Protein AF-A0A401T2R7-F1 (afdb_monomer_lite)

Radius of gyration: 125.7 Å; chains: 1; bounding box: 239×72×362 Å

Foldseek 3Di:
DDDDDDDDDDDDPPPPPPPPPPPPPPPPVPPPVPPPPPPPDDDDDDDDDDDDDDDDDDDDDDDDDPPDPDDPDDPPPDDADDFDPPDPQWTWDDDPPDIDIDGHPVVPPDDDDDDDDDPPVVVVVVVVVVVVVVVVVVVVVVVVVVVVVVVVVVVVVVVVVVVVVVVVVVVVVVVVVVVVVVVVVVVVVVVVVVVVVVVVVVVVVVVVVVVVVVVVVVVVVVVVVVVVVVVVVVVVVVVVVVVVVVVVVVVVVVVVVVVVVVVVVVVVVVVVVVVVVVVVVVVVVVVVVVVVVVVVVVVVVVVVVVVVVVVVVVVVVVVVVVVVVVVVVVVVVVVVVVVVVVVVVVVVVVVVVVVVVVVVVVVVVVVVVVVVVVVVVVVVVVVVVVVVVVVVVVVVVVVVVVVVVVVVVVPPDD

Sequence (414 aa):
MGRTLSDSAGQRIHTSCIHLKSLQVRHLGSQFSFAFRLSGSDIMNDLCDSLPPKTGTTENAVEMCKKCGRGMTFPELYKKGEAIVIAPGYELSRTKSNIAVHLCDEFFNRIQSPKSLVSREQLVTDLQKQITELVNLLEQESLKQMSIVNRFQAENKEASLMMQKKHEEDLRKISEMHALEIEEMQNNFAEILEAETGKAKKKYHELKDQFQSLQAAFISFKESITEEMNERLAQKERELNEKHSMEMKRELALQRHALERKCDDEKQSIVDNYEEQINTIINRHKGEMDNAAEQYSAIMETVEELRNAKLQIEDLLQQLEKKNEEIQNQSEYLSFLETQLAYDRARLAEIEGTYKSNIGSMKRKYVTSMKALEDQNLDLKQLFAIKAEELCALRAMIEERERIEQLERMNSQQ

Structure (mmCIF, N/CA/C/O backbone):
data_AF-A0A401T2R7-F1
#
_entry.id   AF-A0A401T2R7-F1
#
loop_
_atom_site.group_PDB
_atom_site.id
_atom_site.type_symbol
_atom_site.label_atom_id
_atom_site.label_alt_id
_atom_site.label_comp_id
_atom_site.label_asym_id
_atom_site.label_entity_id
_atom_site.label_seq_id
_atom_site.pdbx_PDB_ins_code
_atom_site.Cartn_x
_atom_site.Cartn_y
_atom_site.Cartn_z
_atom_site.occupancy
_atom_site.B_iso_or_equiv
_atom_site.auth_seq_id
_atom_site.auth_comp_id
_atom_site.auth_asym_id
_atom_site.auth_atom_id
_atom_site.pdbx_PDB_model_num
ATOM 1 N N . MET A 1 1 ? 28.569 -29.488 -33.906 1.00 41.97 1 MET A N 1
ATOM 2 C CA . MET A 1 1 ? 29.882 -29.241 -33.268 1.00 41.97 1 MET A CA 1
ATOM 3 C C . MET A 1 1 ? 29.684 -28.032 -32.364 1.00 41.97 1 MET A C 1
ATOM 5 O O . MET A 1 1 ? 29.457 -26.960 -32.883 1.00 41.97 1 MET A O 1
ATOM 9 N N . GLY A 1 2 ? 29.493 -28.134 -31.054 1.00 44.97 2 GLY A N 1
ATOM 10 C CA . GLY A 1 2 ? 30.270 -28.898 -30.091 1.00 44.97 2 GLY A CA 1
ATOM 11 C C . GLY A 1 2 ? 31.263 -27.947 -29.425 1.00 44.97 2 GLY A C 1
ATOM 12 O O . GLY A 1 2 ? 32.375 -27.835 -29.925 1.00 44.97 2 GLY A O 1
ATOM 13 N N . ARG A 1 3 ? 30.842 -27.259 -28.352 1.00 45.19 3 ARG A N 1
ATOM 14 C CA . ARG A 1 3 ? 31.657 -26.920 -27.170 1.00 45.19 3 ARG A CA 1
ATOM 15 C C . ARG A 1 3 ? 30.817 -26.219 -26.097 1.00 45.19 3 ARG A C 1
ATOM 17 O O . ARG A 1 3 ? 30.135 -25.234 -26.341 1.00 45.19 3 ARG A O 1
ATOM 24 N N . THR A 1 4 ? 30.895 -26.834 -24.930 1.00 52.47 4 THR A N 1
ATOM 25 C CA . THR A 1 4 ? 30.439 -26.482 -23.587 1.00 52.47 4 THR A CA 1
ATOM 26 C C . THR A 1 4 ? 31.338 -25.434 -22.928 1.00 52.47 4 THR A C 1
ATOM 28 O O . THR A 1 4 ? 32.521 -25.406 -23.254 1.00 52.47 4 THR A O 1
ATOM 31 N N . LEU A 1 5 ? 30.783 -24.676 -21.971 1.00 47.00 5 LEU A N 1
ATOM 32 C CA . LEU A 1 5 ? 31.374 -24.090 -20.739 1.00 47.00 5 LEU A CA 1
ATOM 33 C C . LEU A 1 5 ? 30.201 -23.333 -20.059 1.00 47.00 5 LEU A C 1
ATOM 35 O O . LEU A 1 5 ? 29.678 -22.407 -20.667 1.00 47.00 5 LEU A O 1
ATOM 39 N N . SER A 1 6 ? 29.501 -23.782 -19.007 1.00 45.88 6 SER A N 1
ATOM 40 C CA . SER A 1 6 ? 29.857 -24.066 -17.599 1.00 45.88 6 SER A CA 1
ATOM 41 C C . SER A 1 6 ? 30.603 -22.934 -16.881 1.00 45.88 6 SER A C 1
ATOM 43 O O . SER A 1 6 ? 31.812 -22.826 -17.041 1.00 45.88 6 SER A O 1
ATOM 45 N N . ASP A 1 7 ? 29.859 -22.107 -16.131 1.00 36.34 7 ASP A N 1
ATOM 46 C CA . ASP A 1 7 ? 30.088 -21.738 -14.711 1.00 36.34 7 ASP A CA 1
ATOM 47 C C . ASP A 1 7 ? 29.156 -20.567 -14.332 1.00 36.34 7 ASP A C 1
ATOM 49 O O . ASP A 1 7 ? 29.129 -19.523 -14.970 1.00 36.34 7 ASP A O 1
ATOM 53 N N . SER A 1 8 ? 28.140 -20.799 -13.497 1.00 42.41 8 SER A N 1
ATOM 54 C CA . SER A 1 8 ? 28.173 -20.719 -12.027 1.00 42.41 8 SER A CA 1
ATOM 55 C C . SER A 1 8 ? 28.246 -19.279 -11.491 1.00 42.41 8 SER A C 1
ATOM 57 O O . SER A 1 8 ? 29.315 -18.743 -11.219 1.00 42.41 8 SER A O 1
ATOM 59 N N . ALA A 1 9 ? 27.083 -18.680 -11.232 1.00 40.25 9 ALA A N 1
ATOM 60 C CA . ALA A 1 9 ? 26.942 -17.630 -10.227 1.00 40.25 9 ALA A CA 1
ATOM 61 C C . ALA A 1 9 ? 25.637 -17.883 -9.474 1.00 40.25 9 ALA A C 1
ATOM 63 O O . ALA A 1 9 ? 24.535 -17.654 -9.970 1.00 40.25 9 ALA A O 1
ATOM 64 N N . GLY A 1 10 ? 25.799 -18.485 -8.298 1.00 38.44 10 GLY A N 1
ATOM 65 C CA . GLY A 1 10 ? 24.722 -18.923 -7.436 1.00 38.44 10 GLY A CA 1
ATOM 66 C C . GLY A 1 10 ? 23.856 -17.773 -6.936 1.00 38.44 10 GLY A C 1
ATOM 67 O O . GLY A 1 10 ? 24.330 -16.710 -6.537 1.00 38.44 10 GLY A O 1
ATOM 68 N N . GLN A 1 11 ? 22.564 -18.075 -6.925 1.00 45.19 11 GLN A N 1
ATOM 69 C CA . GLN A 1 11 ? 21.515 -17.474 -6.118 1.00 45.19 11 GLN A CA 1
ATOM 70 C C . GLN A 1 11 ? 22.012 -16.945 -4.762 1.00 45.19 11 GLN A C 1
ATOM 72 O O . GLN A 1 11 ? 22.429 -17.702 -3.887 1.00 45.19 11 GLN A O 1
ATOM 77 N N . ARG A 1 12 ? 21.818 -15.645 -4.537 1.00 39.19 12 ARG A N 1
ATOM 78 C CA . ARG A 1 12 ? 21.470 -15.109 -3.216 1.00 39.19 12 ARG A CA 1
ATOM 79 C C . ARG A 1 12 ? 20.179 -14.322 -3.350 1.00 39.19 12 ARG A C 1
ATOM 81 O O . ARG A 1 12 ? 20.177 -13.101 -3.453 1.00 39.19 12 ARG A O 1
ATOM 88 N N . ILE A 1 13 ? 19.068 -15.051 -3.358 1.00 37.12 13 ILE A N 1
ATOM 89 C CA . ILE A 1 13 ? 17.777 -14.467 -3.014 1.00 37.12 13 ILE A CA 1
ATOM 90 C C . ILE A 1 13 ? 17.830 -14.271 -1.501 1.00 37.12 13 ILE A C 1
ATOM 92 O O . ILE A 1 13 ? 17.737 -15.227 -0.735 1.00 37.12 13 ILE A O 1
ATOM 96 N N . HIS A 1 14 ? 18.059 -13.032 -1.073 1.00 35.53 14 HIS A N 1
ATOM 97 C CA . HIS A 1 14 ? 17.876 -12.622 0.312 1.00 35.53 14 HIS A CA 1
ATOM 98 C C . HIS A 1 14 ? 16.366 -12.650 0.599 1.00 35.53 14 HIS A C 1
ATOM 100 O O . HIS A 1 14 ? 15.673 -11.641 0.514 1.00 35.53 14 HIS A O 1
ATOM 106 N N . THR A 1 15 ? 15.825 -13.830 0.904 1.00 36.91 15 THR A N 1
ATOM 107 C CA . THR A 1 15 ? 14.556 -13.935 1.621 1.00 36.91 15 THR A CA 1
ATOM 108 C C . THR A 1 15 ? 14.821 -13.443 3.035 1.00 36.91 15 THR A C 1
ATOM 110 O O . THR A 1 15 ? 15.257 -14.199 3.903 1.00 36.91 15 THR A O 1
ATOM 113 N N . SER A 1 16 ? 14.616 -12.147 3.259 1.00 32.81 16 SER A N 1
ATOM 114 C CA . SER A 1 16 ? 14.462 -11.611 4.603 1.00 32.81 16 SER A CA 1
ATOM 115 C C . SER A 1 16 ? 13.246 -12.288 5.220 1.00 32.81 16 SER A C 1
ATOM 117 O O . SER A 1 16 ? 12.104 -11.932 4.936 1.00 32.81 16 SER A O 1
ATOM 119 N N . CYS A 1 17 ? 13.509 -13.310 6.034 1.00 33.69 17 CYS A N 1
ATOM 120 C CA . CYS A 1 17 ? 12.562 -13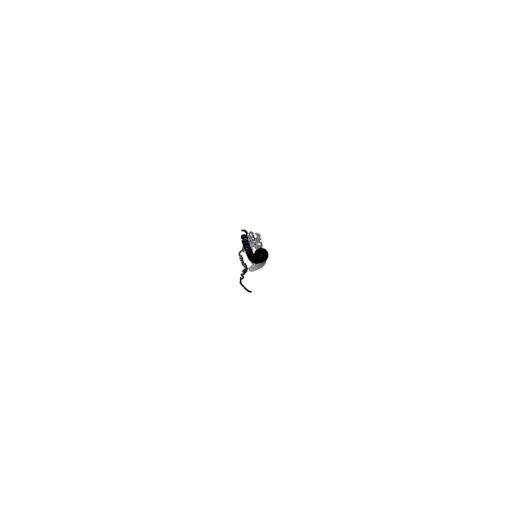.855 6.985 1.00 33.69 17 CYS A CA 1
ATOM 121 C C . CYS A 1 17 ? 12.044 -12.696 7.835 1.00 33.69 17 CYS A C 1
ATOM 123 O O . CYS A 1 17 ? 12.706 -12.250 8.772 1.00 33.69 17 CYS A O 1
ATOM 125 N N . ILE A 1 18 ? 10.846 -12.216 7.511 1.00 36.59 18 ILE A N 1
ATOM 126 C CA . ILE A 1 18 ? 10.020 -11.493 8.463 1.00 36.59 18 ILE A CA 1
ATOM 127 C C . ILE A 1 18 ? 9.775 -12.497 9.585 1.00 36.59 18 ILE A C 1
ATOM 129 O O . ILE A 1 18 ? 9.000 -13.443 9.451 1.00 36.59 18 ILE A O 1
ATOM 133 N N . HIS A 1 19 ? 10.510 -12.325 10.681 1.00 35.50 19 HIS A N 1
ATOM 134 C CA . HIS A 1 19 ? 10.144 -12.870 11.974 1.00 35.50 19 HIS A CA 1
ATOM 135 C C . HIS A 1 19 ? 8.773 -12.280 12.324 1.00 35.50 19 HIS A C 1
ATOM 137 O O . HIS A 1 19 ? 8.664 -11.264 13.008 1.00 35.50 19 HIS A O 1
ATOM 143 N N . LEU A 1 20 ? 7.710 -12.940 11.862 1.00 35.22 20 LEU A N 1
ATOM 144 C CA . LEU A 1 20 ? 6.439 -12.962 12.562 1.00 35.22 20 LEU A CA 1
ATOM 145 C C . LEU A 1 20 ? 6.729 -13.656 13.892 1.00 35.22 20 LEU A C 1
ATOM 147 O O . LEU A 1 20 ? 6.532 -14.858 14.055 1.00 35.22 20 LEU A O 1
ATOM 151 N N . LYS A 1 21 ? 7.270 -12.883 14.843 1.00 35.12 21 LYS A N 1
ATOM 152 C CA . LYS A 1 21 ? 7.072 -13.170 16.254 1.00 35.12 21 LYS A CA 1
ATOM 153 C C . LYS A 1 21 ? 5.569 -13.295 16.387 1.00 35.12 21 LYS A C 1
ATOM 155 O O . LYS A 1 21 ? 4.854 -12.304 16.251 1.00 35.12 21 LYS A O 1
ATOM 160 N N . SER A 1 22 ? 5.117 -14.526 16.579 1.00 34.22 22 SER A N 1
ATOM 161 C CA . SER A 1 22 ? 3.816 -14.815 17.135 1.00 34.22 22 SER A CA 1
ATOM 162 C C . SER A 1 22 ? 3.655 -13.878 18.322 1.00 34.22 22 SER A C 1
ATOM 164 O O . SER A 1 22 ? 4.314 -14.017 19.356 1.00 34.22 22 SER A O 1
ATOM 166 N N . LEU A 1 23 ? 2.838 -12.843 18.126 1.00 35.28 23 LEU A N 1
ATOM 167 C CA . LEU A 1 23 ? 2.319 -12.048 19.212 1.00 35.28 23 LEU A CA 1
ATOM 168 C C . LEU A 1 23 ? 1.421 -13.029 19.952 1.00 35.28 23 LEU A C 1
ATOM 170 O O . LEU A 1 23 ? 0.249 -13.217 19.639 1.00 35.28 23 LEU A O 1
ATOM 174 N N . GLN A 1 24 ? 2.032 -13.761 20.875 1.00 35.56 24 GLN A N 1
ATOM 175 C CA . GLN A 1 24 ? 1.328 -14.453 21.920 1.00 35.56 24 GLN A CA 1
ATOM 176 C C . GLN A 1 24 ? 0.657 -13.319 22.685 1.00 35.56 24 GLN A C 1
ATOM 178 O O . GLN A 1 24 ? 1.274 -12.679 23.539 1.00 35.56 24 GLN A O 1
ATOM 183 N N . VAL A 1 25 ? -0.578 -13.003 22.289 1.00 36.56 25 VAL A N 1
ATOM 184 C CA . VAL A 1 25 ? -1.509 -12.207 23.072 1.00 36.56 25 VAL A CA 1
ATOM 185 C C . VAL A 1 25 ? -1.706 -13.025 24.336 1.00 36.56 25 VAL A C 1
ATOM 187 O O . VAL A 1 25 ? -2.599 -13.859 24.454 1.00 36.56 25 VAL A O 1
ATOM 190 N N . ARG A 1 26 ? -0.772 -12.861 25.276 1.00 34.25 26 ARG A N 1
ATOM 191 C CA . ARG A 1 26 ? -1.005 -13.185 26.665 1.00 34.25 26 ARG A CA 1
ATOM 192 C C . ARG A 1 26 ? -2.169 -12.286 27.019 1.00 34.25 26 ARG A C 1
ATOM 194 O O . ARG A 1 26 ? -1.994 -11.081 27.188 1.00 34.25 26 ARG A O 1
ATOM 201 N N . HIS A 1 27 ? -3.355 -12.878 27.086 1.00 37.25 27 HIS A N 1
ATOM 202 C CA . HIS A 1 27 ? -4.373 -12.410 27.997 1.00 37.25 27 HIS A CA 1
ATOM 203 C C . HIS A 1 27 ? -3.682 -12.276 29.355 1.00 37.25 27 HIS A C 1
ATOM 205 O O . HIS A 1 27 ? -3.548 -13.237 30.111 1.00 37.25 27 HIS A O 1
ATOM 211 N N . LEU A 1 28 ? -3.190 -11.073 29.645 1.00 40.12 28 LEU A N 1
ATOM 212 C CA . LEU A 1 28 ? -3.068 -10.592 31.003 1.00 40.12 28 LEU A CA 1
ATOM 213 C C . LEU A 1 28 ? -4.512 -10.480 31.475 1.00 40.12 28 LEU A C 1
ATOM 215 O O . LEU A 1 28 ? -5.149 -9.434 31.375 1.00 40.12 28 LEU A O 1
ATOM 219 N N . GLY A 1 29 ? -5.048 -11.633 31.884 1.00 36.44 29 GLY A N 1
ATOM 220 C CA . GLY A 1 29 ? -6.193 -11.719 32.760 1.00 36.44 29 GLY A CA 1
ATOM 221 C C . GLY A 1 29 ? -5.852 -10.837 33.941 1.00 36.44 29 GLY A C 1
ATOM 222 O O . GLY A 1 29 ? -4.999 -11.170 34.760 1.00 36.44 29 GLY A O 1
ATOM 223 N N . SER A 1 30 ? -6.447 -9.654 33.907 1.00 43.19 30 SER A N 1
ATOM 224 C CA . SER A 1 30 ? -6.374 -8.620 34.911 1.00 43.19 30 SER A CA 1
ATOM 225 C C . SER A 1 30 ? -6.816 -9.234 36.235 1.00 43.19 30 SER A C 1
ATOM 227 O O . SER A 1 30 ? -8.001 -9.279 36.549 1.00 43.19 30 SER A O 1
ATOM 229 N N . GLN A 1 31 ? -5.863 -9.749 37.014 1.00 40.72 31 GLN A N 1
ATOM 230 C CA . GLN A 1 31 ? -6.036 -9.919 38.449 1.00 40.72 31 GLN A CA 1
ATOM 231 C C . GLN A 1 31 ? -5.935 -8.528 39.079 1.00 40.72 31 GLN A C 1
ATOM 233 O O . GLN A 1 31 ? -5.002 -8.217 39.813 1.00 40.72 31 GLN A O 1
ATOM 238 N N . PHE A 1 32 ? -6.910 -7.669 38.786 1.00 36.41 32 PHE A N 1
ATOM 239 C CA . PHE A 1 32 ? -7.256 -6.594 39.699 1.00 36.41 32 PHE A CA 1
ATOM 240 C C . PHE A 1 32 ? -8.029 -7.244 40.843 1.00 36.41 32 PHE A C 1
ATOM 242 O O . PHE A 1 32 ? -9.257 -7.306 40.857 1.00 36.41 32 PHE A O 1
ATOM 249 N N . SER A 1 33 ? -7.275 -7.793 41.794 1.00 33.06 33 SER A N 1
ATOM 250 C CA . SER A 1 33 ? -7.801 -8.118 43.110 1.00 33.06 33 SER A CA 1
ATOM 251 C C . SER A 1 33 ? -8.060 -6.787 43.811 1.00 33.06 33 SER A C 1
ATOM 253 O O . SER A 1 33 ? -7.180 -6.216 44.455 1.00 33.06 33 SER A O 1
ATOM 255 N N . PHE A 1 34 ? -9.252 -6.228 43.603 1.00 33.56 34 PHE A N 1
ATOM 256 C CA . PHE A 1 34 ? -9.746 -5.142 44.436 1.00 33.56 34 PHE A CA 1
ATOM 257 C C . PHE A 1 34 ? -10.088 -5.767 45.787 1.00 33.56 34 PHE A C 1
ATOM 259 O O . PHE A 1 34 ? -11.155 -6.348 45.981 1.00 33.56 34 PHE A O 1
ATOM 266 N N . ALA A 1 35 ? -9.137 -5.699 46.716 1.00 33.34 35 ALA A N 1
ATOM 267 C CA . ALA A 1 35 ? -9.391 -5.967 48.116 1.00 33.34 35 ALA A CA 1
ATOM 268 C C . ALA A 1 35 ? -10.360 -4.893 48.631 1.00 33.34 35 ALA A C 1
ATOM 270 O O . ALA A 1 35 ? -9.949 -3.826 49.083 1.00 33.34 35 ALA A O 1
ATOM 271 N N . PHE A 1 36 ? -11.662 -5.167 48.545 1.00 30.78 36 PHE A N 1
ATOM 272 C CA . PHE A 1 36 ? -12.662 -4.426 49.299 1.00 30.78 36 PHE A CA 1
ATOM 273 C C . PHE A 1 36 ? -12.504 -4.827 50.765 1.00 30.78 36 PHE A C 1
ATOM 275 O O . PHE A 1 36 ? -13.047 -5.822 51.243 1.00 30.78 36 PHE A O 1
ATOM 282 N N . ARG A 1 37 ? -11.676 -4.064 51.478 1.00 34.50 37 ARG A N 1
ATOM 283 C CA . ARG A 1 37 ? -11.611 -4.090 52.933 1.00 34.50 37 ARG A CA 1
ATOM 284 C C . ARG A 1 37 ? -12.907 -3.446 53.425 1.00 34.50 37 ARG A C 1
ATOM 286 O O . ARG A 1 37 ? -12.988 -2.230 53.545 1.00 34.50 37 ARG A O 1
ATOM 293 N N . LEU A 1 38 ? -13.940 -4.257 53.643 1.00 35.75 38 LEU A N 1
ATOM 294 C CA . LEU A 1 38 ? -15.116 -3.834 54.395 1.00 35.75 38 LEU A CA 1
ATOM 295 C C . LEU A 1 38 ? -14.682 -3.640 55.853 1.00 35.75 38 LEU A C 1
ATOM 297 O O . LEU A 1 38 ? -14.678 -4.574 56.650 1.00 35.75 38 LEU A O 1
ATOM 301 N N . SER A 1 39 ? -14.258 -2.422 56.186 1.00 42.62 39 SER A N 1
ATOM 302 C CA . SER A 1 39 ? -14.306 -1.915 57.554 1.00 42.62 39 SER A CA 1
ATOM 303 C C . SER A 1 39 ? -15.780 -1.754 57.923 1.00 42.62 39 SER A C 1
ATOM 305 O O . SER A 1 39 ? -16.409 -0.757 57.580 1.00 42.62 39 SER A O 1
ATOM 307 N N . GLY A 1 40 ? -16.340 -2.788 58.544 1.00 36.94 40 GLY A N 1
ATOM 308 C CA . GLY A 1 40 ? -17.691 -2.805 59.095 1.00 36.94 40 GLY A CA 1
ATOM 309 C C . GLY A 1 40 ? -17.636 -2.904 60.613 1.00 36.94 40 GLY A C 1
ATOM 310 O O . GLY A 1 40 ? -18.046 -3.907 61.183 1.00 36.94 40 GLY A O 1
ATOM 311 N N . SER A 1 41 ? -17.076 -1.890 61.258 1.00 47.66 41 SER A N 1
ATOM 312 C CA . SER A 1 41 ? -17.228 -1.655 62.689 1.00 47.66 41 SER A CA 1
ATOM 313 C C . SER A 1 41 ? -17.294 -0.153 62.856 1.00 47.66 41 SER A C 1
ATOM 315 O O . SER A 1 41 ? -16.260 0.496 62.778 1.00 47.66 41 SER A O 1
ATOM 317 N N . ASP A 1 42 ? -18.511 0.370 62.895 1.00 46.41 42 ASP A N 1
ATOM 318 C CA . ASP A 1 42 ? -18.940 1.557 63.632 1.00 46.41 42 ASP A CA 1
ATOM 319 C C . ASP A 1 42 ? -20.374 1.875 63.189 1.00 46.41 42 ASP A C 1
ATOM 321 O O . ASP A 1 42 ? -20.777 1.550 62.073 1.00 46.41 42 ASP A O 1
ATOM 325 N N . ILE A 1 43 ? -21.126 2.530 64.073 1.00 45.81 43 ILE A N 1
ATOM 326 C CA . ILE A 1 43 ? -22.544 2.912 63.957 1.00 45.81 43 ILE A CA 1
ATOM 327 C C . ILE A 1 43 ? -23.523 1.856 64.507 1.00 45.81 43 ILE A C 1
ATOM 329 O O . ILE A 1 43 ? -24.296 1.227 63.793 1.00 45.81 43 ILE A O 1
ATOM 333 N N . MET A 1 44 ? -23.523 1.730 65.834 1.00 40.03 44 MET A N 1
ATOM 334 C CA . MET A 1 44 ? -24.739 1.545 66.636 1.00 40.03 44 MET A CA 1
ATOM 335 C C . MET A 1 44 ? -24.586 2.434 67.870 1.00 40.03 44 MET A C 1
ATOM 337 O O . MET A 1 44 ? -24.116 1.995 68.911 1.00 40.03 44 MET A O 1
ATOM 341 N N . ASN A 1 45 ? -24.898 3.712 67.703 1.00 46.72 45 ASN A N 1
ATOM 342 C CA . ASN A 1 45 ? -25.303 4.617 68.768 1.00 46.72 45 ASN A CA 1
ATOM 343 C C . ASN A 1 45 ? -26.202 5.671 68.120 1.00 46.72 45 ASN A C 1
ATOM 345 O O . ASN A 1 45 ? -26.015 5.999 66.951 1.00 46.72 45 ASN A O 1
ATOM 349 N N . ASP A 1 46 ? -27.158 6.151 68.903 1.00 41.03 46 ASP A N 1
ATOM 350 C CA . ASP A 1 46 ? -28.202 7.121 68.566 1.00 41.03 46 ASP A CA 1
ATOM 351 C C . ASP A 1 46 ? -29.464 6.516 67.945 1.00 41.03 46 ASP A C 1
ATOM 353 O O . ASP A 1 46 ? -29.636 6.464 66.733 1.00 41.03 46 ASP A O 1
ATOM 357 N N . LEU A 1 47 ? -30.383 6.094 68.821 1.00 37.44 47 LEU A N 1
ATOM 358 C CA . LEU A 1 47 ? -31.806 6.438 68.717 1.00 37.44 47 LEU A CA 1
ATOM 359 C C . LEU A 1 47 ? -32.498 6.180 70.074 1.00 37.44 47 LEU A C 1
ATOM 361 O O . LEU A 1 47 ? -33.310 5.274 70.237 1.00 37.44 47 LEU A O 1
ATOM 365 N N . CYS A 1 48 ? -32.147 6.983 71.077 1.00 42.38 48 CYS A N 1
ATOM 366 C CA . CYS A 1 48 ? -33.021 7.250 72.217 1.00 42.38 48 CYS A CA 1
ATOM 367 C C . CYS A 1 48 ? -33.349 8.736 72.146 1.00 42.38 48 CYS A C 1
ATOM 369 O O . CYS A 1 48 ? -32.430 9.542 72.202 1.00 42.38 48 CYS A O 1
ATOM 371 N N . ASP A 1 49 ? -34.626 9.042 71.930 1.00 34.06 49 ASP A N 1
ATOM 372 C CA . ASP A 1 49 ? -35.336 10.275 72.292 1.00 34.06 49 ASP A CA 1
ATOM 373 C C . ASP A 1 49 ? -36.365 10.604 71.216 1.00 34.06 49 ASP A C 1
ATOM 375 O O . ASP A 1 49 ? -36.029 11.047 70.120 1.00 34.06 49 ASP A O 1
ATOM 379 N N . SER A 1 50 ? -37.645 10.411 71.537 1.00 37.75 50 SER A N 1
ATOM 380 C CA . SER A 1 50 ? -38.603 11.523 71.623 1.00 37.75 50 SER A CA 1
ATOM 381 C C . SER A 1 50 ? -40.040 11.030 71.840 1.00 37.75 50 SER A C 1
ATOM 383 O O . SER A 1 50 ? -40.569 10.262 71.042 1.00 37.75 50 SER A O 1
ATOM 385 N N . LEU A 1 51 ? -40.653 11.538 72.925 1.00 34.47 51 LEU A N 1
ATOM 386 C CA . LEU A 1 51 ? -42.029 12.071 73.084 1.00 34.47 51 LEU A CA 1
ATOM 387 C C . LEU A 1 51 ? -42.623 11.717 74.470 1.00 34.47 51 LEU A C 1
ATOM 389 O O . LEU A 1 51 ? -42.420 10.607 74.952 1.00 34.47 51 LEU A O 1
ATOM 393 N N . PRO A 1 52 ? -43.522 12.539 75.050 1.00 47.16 52 PRO A N 1
ATOM 394 C CA . PRO A 1 52 ? -43.451 13.978 75.335 1.00 47.16 52 PRO A CA 1
ATOM 395 C C . PRO A 1 52 ? -43.780 14.255 76.842 1.00 47.16 52 PRO A C 1
ATOM 397 O O . PRO A 1 52 ? -43.995 13.313 77.610 1.00 47.16 52 PRO A O 1
ATOM 400 N N . PRO A 1 53 ? -43.802 15.517 77.326 1.00 43.53 53 PRO A N 1
ATOM 401 C CA . PRO A 1 53 ? -43.771 15.815 78.756 1.00 43.53 53 PRO A CA 1
ATOM 402 C C . PRO A 1 53 ? -45.167 15.786 79.392 1.00 43.53 53 PRO A C 1
ATOM 404 O O . PRO A 1 53 ? -46.158 16.184 78.779 1.00 43.53 53 PRO A O 1
ATOM 407 N N . LYS A 1 54 ? -45.239 15.396 80.669 1.00 35.12 54 LYS A N 1
ATOM 408 C CA . LYS A 1 54 ? -46.386 15.683 81.541 1.00 35.12 54 LYS A CA 1
ATOM 409 C C . LYS A 1 54 ? -45.914 16.483 82.748 1.00 35.12 54 LYS A C 1
ATOM 411 O O . LYS A 1 54 ? -45.304 15.951 83.668 1.00 35.12 54 LYS A O 1
ATOM 416 N N . THR A 1 55 ? -46.206 17.777 82.719 1.00 36.44 55 THR A N 1
ATOM 417 C CA . THR A 1 55 ? -46.259 18.646 83.893 1.00 36.44 55 THR A CA 1
ATOM 418 C C . THR A 1 55 ? -47.596 18.453 84.607 1.00 36.44 55 THR A C 1
ATOM 420 O O . THR A 1 55 ? -48.630 18.304 83.957 1.00 36.44 55 THR A O 1
ATOM 423 N N . GLY A 1 56 ? -47.588 18.494 85.941 1.00 34.22 56 GLY A N 1
ATOM 424 C CA . GLY A 1 56 ? -48.816 18.518 86.738 1.00 34.22 56 GLY A CA 1
ATOM 425 C C . GLY A 1 56 ? -48.611 18.131 88.199 1.00 34.22 56 GLY A C 1
ATOM 426 O O . GLY A 1 56 ? -48.950 17.027 88.603 1.00 34.22 56 GLY A O 1
ATOM 427 N N . THR A 1 57 ? -48.059 19.047 88.990 1.00 38.59 57 THR A N 1
ATOM 428 C CA . THR A 1 57 ? -48.145 19.071 90.458 1.00 38.59 57 THR A CA 1
ATOM 429 C C . THR A 1 57 ? -49.586 19.282 90.933 1.00 38.59 57 THR A C 1
ATOM 431 O O . THR A 1 57 ? -50.262 20.157 90.401 1.00 38.59 57 THR A O 1
ATOM 434 N N . THR A 1 58 ? -50.021 18.541 91.957 1.00 35.53 58 THR A N 1
ATOM 435 C CA . THR A 1 58 ? -50.852 18.973 93.115 1.00 35.53 58 THR A CA 1
ATOM 436 C C . THR A 1 58 ? -51.020 17.759 94.046 1.00 35.53 58 THR A C 1
ATOM 438 O O . THR A 1 58 ? -51.308 16.659 93.595 1.00 35.53 58 THR A O 1
ATOM 441 N N . GLU A 1 59 ? -50.477 17.835 95.260 1.00 34.12 59 GLU A N 1
ATOM 442 C CA . GLU A 1 59 ? -51.216 18.002 96.526 1.00 34.12 59 GLU A CA 1
ATOM 443 C C . GLU A 1 59 ? -51.995 16.763 97.010 1.00 34.12 59 GLU A C 1
ATOM 445 O O . GLU A 1 59 ? -52.949 16.310 96.392 1.00 34.12 59 GLU A O 1
ATOM 450 N N . ASN A 1 60 ? -51.562 16.260 98.174 1.00 45.12 60 ASN A N 1
ATOM 451 C CA . ASN A 1 60 ? -52.335 15.591 99.225 1.00 45.12 60 ASN A CA 1
ATOM 452 C C . ASN A 1 60 ? -53.652 14.911 98.811 1.00 45.12 60 ASN A C 1
ATOM 454 O O . ASN A 1 60 ? -54.712 15.532 98.821 1.00 45.12 60 ASN A O 1
ATOM 458 N N . ALA A 1 61 ? -53.615 13.590 98.630 1.00 34.94 61 ALA A N 1
ATOM 459 C CA . ALA A 1 61 ? -54.820 12.771 98.657 1.00 34.94 61 ALA A CA 1
ATOM 460 C C . ALA A 1 61 ? -54.604 11.531 99.529 1.00 34.94 61 ALA A C 1
ATOM 462 O O . ALA A 1 61 ? -53.882 10.600 99.181 1.00 34.94 61 ALA A O 1
ATOM 463 N N . VAL A 1 62 ? -55.262 11.573 100.684 1.00 39.41 62 VAL A N 1
ATOM 464 C CA . VAL A 1 62 ? -55.603 10.441 101.543 1.00 39.41 62 VAL A CA 1
ATOM 465 C C . VAL A 1 62 ? -56.163 9.306 100.680 1.00 39.41 62 VAL A C 1
ATOM 467 O O . VAL A 1 62 ? -57.073 9.528 99.879 1.00 39.41 62 VAL A O 1
ATOM 470 N N . GLU A 1 63 ? -55.631 8.095 100.848 1.00 43.34 63 GLU A N 1
ATOM 471 C CA . GLU A 1 63 ? -56.175 6.881 100.240 1.00 43.34 63 GLU A CA 1
ATOM 472 C C . GLU A 1 63 ? -57.668 6.742 100.572 1.00 43.34 63 GLU A C 1
ATOM 474 O O . GLU A 1 63 ? -58.068 6.545 101.719 1.00 43.34 63 GLU A O 1
ATOM 479 N N . MET A 1 64 ? -58.507 6.844 99.541 1.00 42.69 64 MET A N 1
ATOM 480 C CA . MET A 1 64 ? -59.935 6.569 99.623 1.00 42.69 64 MET A CA 1
ATOM 481 C C . MET A 1 64 ? -60.249 5.210 98.992 1.00 42.69 64 MET A C 1
ATOM 483 O O . MET A 1 64 ? -59.932 4.952 97.830 1.00 42.69 64 MET A O 1
ATOM 487 N N . CYS A 1 65 ? -60.943 4.353 99.744 1.00 44.12 65 CYS A N 1
ATOM 488 C CA . CYS A 1 65 ? -61.499 3.093 99.253 1.00 44.12 65 CYS A CA 1
ATOM 489 C C . CYS A 1 65 ? -62.574 3.359 98.179 1.00 44.12 65 CYS A C 1
ATOM 491 O O . CYS A 1 65 ? -63.681 3.817 98.479 1.00 44.12 65 CYS A O 1
ATOM 493 N N . LYS A 1 66 ? -62.263 3.030 96.917 1.00 51.91 66 LYS A N 1
ATOM 494 C CA . LYS A 1 66 ? -63.094 3.278 95.718 1.00 51.91 66 LYS A CA 1
ATOM 495 C C . LYS A 1 66 ? -64.426 2.502 95.649 1.00 51.91 66 LYS A C 1
ATOM 497 O O . LYS A 1 66 ? -65.101 2.575 94.628 1.00 51.91 66 LYS A O 1
ATOM 502 N N . LYS A 1 67 ? -64.843 1.780 96.698 1.00 48.38 67 LYS A N 1
ATOM 503 C CA . LYS A 1 67 ? -66.089 0.984 96.685 1.00 48.38 67 LYS A CA 1
ATOM 504 C C . LYS A 1 67 ? -67.179 1.402 97.681 1.00 48.38 67 LYS A C 1
ATOM 506 O O . LYS A 1 67 ? -68.275 0.864 97.561 1.00 48.38 67 LYS A O 1
ATOM 511 N N . CYS A 1 68 ? -66.973 2.346 98.615 1.00 53.12 68 CYS A N 1
ATOM 512 C CA . CYS A 1 68 ? -68.072 2.715 99.535 1.00 53.12 68 CYS A CA 1
ATOM 513 C C . CYS A 1 68 ? -68.236 4.178 99.984 1.00 53.12 68 CYS A C 1
ATOM 515 O O . CYS A 1 68 ? -69.270 4.454 100.585 1.00 53.12 68 CYS A O 1
ATOM 517 N N . GLY A 1 69 ? -67.339 5.126 99.678 1.00 49.62 69 GLY A N 1
ATOM 518 C CA . GLY A 1 69 ? -67.644 6.573 99.745 1.00 49.62 69 GLY A CA 1
ATOM 519 C C . GLY A 1 69 ? -68.264 7.125 101.047 1.00 49.62 69 GLY A C 1
ATOM 520 O O . GLY A 1 69 ? -68.889 8.181 101.011 1.00 49.62 69 GLY A O 1
ATOM 521 N N . ARG A 1 70 ? -68.124 6.446 102.193 1.00 45.94 70 ARG A N 1
ATOM 522 C CA . ARG A 1 70 ? -68.609 6.918 103.497 1.00 45.94 70 ARG A CA 1
ATOM 523 C C . ARG A 1 70 ? -67.458 6.926 104.487 1.00 45.94 70 ARG A C 1
ATOM 525 O O . ARG A 1 70 ? -66.878 5.883 104.776 1.00 45.94 70 ARG A O 1
ATOM 532 N N . GLY A 1 71 ? -67.154 8.110 105.015 1.00 40.09 71 GLY A N 1
ATOM 533 C CA . GLY A 1 71 ? -66.441 8.229 106.278 1.00 40.09 71 GLY A CA 1
ATOM 534 C C . GLY A 1 71 ? -67.223 7.504 107.372 1.00 40.09 71 GLY A C 1
ATOM 535 O O . GLY A 1 71 ? -68.453 7.458 107.342 1.00 40.09 71 GLY A O 1
ATOM 536 N N . MET A 1 72 ? -66.502 6.915 108.321 1.00 38.62 72 MET A N 1
ATOM 537 C CA . MET A 1 72 ? -67.071 6.333 109.534 1.00 38.62 72 MET A CA 1
ATOM 538 C C . MET A 1 72 ? -67.660 7.455 110.398 1.00 38.62 72 MET A C 1
ATOM 540 O O . MET A 1 72 ? -67.030 7.926 111.340 1.00 38.62 72 MET A O 1
ATOM 544 N N . THR A 1 73 ? -68.867 7.912 110.076 1.00 37.66 73 THR A N 1
ATOM 545 C CA . THR A 1 73 ? -69.720 8.610 111.032 1.00 37.66 73 THR A CA 1
ATOM 546 C C . THR A 1 73 ? -70.478 7.551 111.820 1.00 37.66 73 THR A C 1
ATOM 548 O O . THR A 1 73 ? -71.415 6.917 111.336 1.00 37.66 73 THR A O 1
ATOM 551 N N . PHE A 1 74 ? -70.032 7.327 113.055 1.00 32.25 74 PHE A N 1
ATOM 552 C CA . PHE A 1 74 ? -70.859 6.699 114.078 1.00 32.25 74 PHE A CA 1
ATOM 553 C C . PHE A 1 74 ? -72.176 7.490 114.185 1.00 32.25 74 PHE A C 1
ATOM 555 O O . PHE A 1 74 ? -72.116 8.718 114.281 1.00 32.25 74 PHE A O 1
ATOM 562 N N . PRO A 1 75 ? -73.356 6.847 114.183 1.00 43.91 75 PRO A N 1
ATOM 563 C CA . PRO A 1 75 ? -74.603 7.555 114.434 1.00 43.91 75 PRO A CA 1
ATOM 564 C C . PRO A 1 75 ? -74.629 8.078 115.881 1.00 43.91 75 PRO A C 1
ATOM 566 O O . PRO A 1 75 ? -74.911 7.335 116.821 1.00 43.91 75 PRO A O 1
ATOM 569 N N . GLU A 1 76 ? -74.332 9.368 116.069 1.00 41.06 76 GLU A N 1
ATOM 570 C CA . GLU A 1 76 ? -74.728 10.135 117.255 1.00 41.06 76 GLU A CA 1
ATOM 571 C C . GLU A 1 76 ? -76.258 10.258 117.251 1.00 41.06 76 GLU A C 1
ATOM 573 O O . GLU A 1 76 ? -76.836 11.207 116.727 1.00 41.06 76 GLU A O 1
ATOM 578 N N . LEU A 1 77 ? -76.933 9.261 117.816 1.00 42.22 77 LEU A N 1
ATOM 579 C CA . LEU A 1 77 ? -78.372 9.292 118.053 1.00 42.22 77 LEU A CA 1
ATOM 580 C C . LEU A 1 77 ? -78.672 9.004 119.518 1.00 42.22 77 LEU A C 1
ATOM 582 O O . LEU A 1 77 ? -79.281 7.988 119.793 1.00 42.22 77 LEU A O 1
ATOM 586 N N . TYR A 1 78 ? -78.302 9.891 120.450 1.00 46.16 78 TYR A N 1
ATOM 587 C CA . TYR A 1 78 ? -78.972 9.939 121.759 1.00 46.16 78 TYR A CA 1
ATOM 588 C C . TYR A 1 78 ? -79.053 11.377 122.280 1.00 46.16 78 TYR A C 1
ATOM 590 O O . TYR A 1 78 ? -78.048 12.083 122.401 1.00 46.16 78 TYR A O 1
ATOM 598 N N . LYS A 1 79 ? -80.286 11.820 122.550 1.00 48.84 79 LYS A N 1
ATOM 599 C CA . LYS A 1 79 ? -80.597 13.124 123.136 1.00 48.84 79 LYS A CA 1
ATOM 600 C C . LYS A 1 79 ? -80.003 13.225 124.541 1.00 48.84 79 LYS A C 1
ATOM 602 O O . LYS A 1 79 ? -79.968 12.277 125.316 1.00 48.84 79 LYS A O 1
ATOM 607 N N . LYS A 1 80 ? -79.520 14.423 124.847 1.00 42.97 80 LYS A N 1
ATOM 608 C CA . LYS A 1 80 ? -78.868 14.807 126.097 1.00 42.97 80 LYS A CA 1
ATOM 609 C C . LYS A 1 80 ? -79.909 14.834 127.230 1.00 42.97 80 LYS A C 1
ATOM 611 O O . LYS A 1 80 ? -80.811 15.661 127.174 1.00 42.97 80 LYS A O 1
ATOM 616 N N . GLY A 1 81 ? -79.749 13.991 128.253 1.00 54.50 81 GLY A N 1
ATOM 617 C CA . GLY A 1 81 ? -80.436 14.142 129.547 1.00 54.50 81 GLY A CA 1
ATOM 618 C C . GLY A 1 81 ? -81.545 13.142 129.892 1.00 54.50 81 GLY A C 1
ATOM 619 O O . 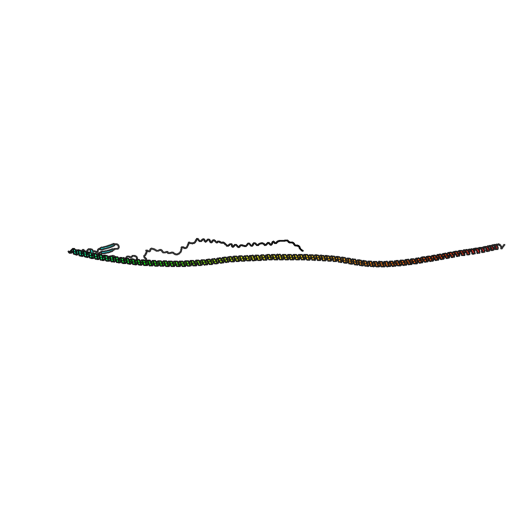GLY A 1 81 ? -82.128 13.282 130.959 1.00 54.50 81 GLY A O 1
ATOM 620 N N . GLU A 1 82 ? -81.823 12.136 129.061 1.00 53.19 82 GLU A N 1
ATOM 621 C CA . GLU A 1 82 ? -82.777 11.070 129.406 1.00 53.19 82 GLU A CA 1
ATOM 622 C C . GLU A 1 82 ? -82.036 9.902 130.079 1.00 53.19 82 GLU A C 1
ATOM 624 O O . GLU A 1 82 ? -81.154 9.285 129.478 1.00 53.19 82 GLU A O 1
ATOM 629 N N . ALA A 1 83 ? -82.350 9.631 131.350 1.00 58.50 83 ALA A N 1
ATOM 630 C CA . ALA A 1 83 ? -81.885 8.442 132.057 1.00 58.50 83 ALA A CA 1
ATOM 631 C C . ALA A 1 83 ? -82.577 7.210 131.459 1.00 58.50 83 ALA A C 1
ATOM 633 O O . ALA A 1 83 ? -83.803 7.172 131.347 1.00 58.50 83 ALA A O 1
ATOM 634 N N . ILE A 1 84 ? -81.794 6.222 131.025 1.00 60.25 84 ILE A N 1
ATOM 635 C CA . ILE A 1 84 ? -82.334 5.007 130.409 1.00 60.25 84 ILE A CA 1
ATOM 636 C C . ILE A 1 84 ? -82.408 3.935 131.494 1.00 60.25 84 ILE A C 1
ATOM 638 O O . ILE A 1 84 ? -81.387 3.566 132.080 1.00 60.25 84 ILE A O 1
ATOM 642 N N . VAL A 1 85 ? -83.616 3.430 131.752 1.00 60.69 85 VAL A N 1
ATOM 643 C CA . VAL A 1 85 ? -83.842 2.282 132.639 1.00 60.69 85 VAL A CA 1
ATOM 644 C C . VAL A 1 85 ? -83.307 1.040 131.931 1.00 60.69 85 VAL A C 1
ATOM 646 O O . VAL A 1 85 ? -83.903 0.561 130.968 1.00 60.69 85 VAL A O 1
ATOM 649 N N . ILE A 1 86 ? -82.149 0.542 132.364 1.00 69.25 86 ILE A N 1
ATOM 650 C CA . ILE A 1 86 ? -81.533 -0.656 131.765 1.00 69.25 86 ILE A CA 1
ATOM 651 C C . ILE A 1 86 ? -82.131 -1.927 132.377 1.00 69.25 86 ILE A C 1
ATOM 653 O O . ILE A 1 86 ? -82.295 -2.932 131.690 1.00 69.25 86 ILE A O 1
ATOM 657 N N . ALA A 1 87 ? -82.477 -1.870 133.663 1.00 58.62 87 ALA A N 1
ATOM 658 C CA . ALA A 1 87 ? -83.144 -2.928 134.411 1.00 58.62 87 ALA A CA 1
ATOM 659 C C . ALA A 1 87 ? -83.945 -2.305 135.576 1.00 58.62 87 ALA A C 1
ATOM 661 O O . ALA A 1 87 ? -83.625 -1.187 135.987 1.00 58.62 87 ALA A O 1
ATOM 662 N N . PRO A 1 88 ? -84.969 -2.986 136.128 1.00 64.06 88 PRO A N 1
ATOM 663 C CA . PRO A 1 88 ? -85.781 -2.445 137.222 1.00 64.06 88 PRO A CA 1
ATOM 664 C C . PRO A 1 88 ? -84.913 -1.978 138.406 1.00 64.06 88 PRO A C 1
ATOM 666 O O . PRO A 1 88 ? -84.121 -2.757 138.933 1.00 64.06 88 PRO A O 1
ATOM 669 N N . GLY A 1 89 ? -85.043 -0.708 138.806 1.00 63.66 89 GLY A N 1
ATOM 670 C CA . GLY A 1 89 ? -84.284 -0.104 139.911 1.00 63.66 89 GLY A CA 1
ATOM 671 C C . GLY A 1 89 ? -82.877 0.415 139.571 1.00 63.66 89 GLY A C 1
ATOM 672 O O . GLY A 1 89 ? -82.217 0.941 140.467 1.00 63.66 89 GLY A O 1
ATOM 673 N N . TYR A 1 90 ? -82.421 0.309 138.314 1.00 70.06 90 TYR A N 1
ATOM 674 C CA . TYR A 1 90 ? -81.138 0.853 137.853 1.00 70.06 90 TYR A CA 1
ATOM 675 C C . TYR A 1 90 ? -81.319 1.783 136.648 1.00 70.06 90 TYR A C 1
ATOM 677 O O . TYR A 1 90 ? -81.692 1.353 135.550 1.00 70.06 90 TYR A O 1
ATOM 685 N N . GLU A 1 91 ? -80.969 3.052 136.834 1.00 69.00 91 GLU A N 1
ATOM 686 C CA . GLU A 1 91 ? -80.949 4.064 135.782 1.00 69.00 91 GLU A CA 1
ATOM 687 C C . GLU A 1 91 ? -79.515 4.371 135.364 1.00 69.00 91 GLU A C 1
ATOM 689 O O . GLU A 1 91 ? -78.670 4.754 136.175 1.00 69.00 91 GLU A O 1
ATOM 694 N N . LEU A 1 92 ? -79.222 4.213 134.074 1.00 70.06 92 LEU A N 1
ATOM 695 C CA . LEU A 1 92 ? -77.913 4.547 133.533 1.00 70.06 92 LEU A CA 1
ATOM 696 C C . LEU A 1 92 ? -77.951 5.946 132.931 1.00 70.06 92 LEU A C 1
ATOM 698 O O . LEU A 1 92 ? -78.694 6.222 131.986 1.00 70.06 92 LEU A O 1
ATOM 702 N N . SER A 1 93 ? -77.097 6.817 133.461 1.00 67.88 93 SER A N 1
ATOM 703 C CA . SER A 1 93 ? -76.835 8.139 132.914 1.00 67.88 93 SER A CA 1
ATOM 704 C C . SER A 1 93 ? -75.423 8.149 132.321 1.00 67.88 93 SER A C 1
ATOM 706 O O . SER A 1 93 ? -74.432 7.765 132.947 1.00 67.88 93 SER A O 1
ATOM 708 N N . ARG A 1 94 ? -75.309 8.534 131.047 1.00 59.03 94 ARG A N 1
ATOM 709 C CA . ARG A 1 94 ? -74.022 8.562 130.344 1.00 59.03 94 ARG A CA 1
ATOM 710 C C . ARG A 1 94 ? -73.712 9.974 129.873 1.00 59.03 94 ARG A C 1
ATOM 712 O O . ARG A 1 94 ? -74.458 10.559 129.094 1.00 59.03 94 ARG A O 1
ATOM 719 N N . THR A 1 95 ? -72.589 10.514 130.337 1.00 65.50 95 THR A N 1
ATOM 720 C CA . THR A 1 95 ? -72.021 11.779 129.854 1.00 65.50 95 THR A CA 1
ATOM 721 C C . THR A 1 95 ? -70.796 11.500 128.980 1.00 65.50 95 THR A C 1
ATOM 723 O O . THR A 1 95 ? -70.285 10.380 128.957 1.00 65.50 95 THR A O 1
ATOM 726 N N . LYS A 1 96 ? -70.321 12.501 128.220 1.00 61.16 96 LYS A N 1
ATOM 727 C CA . LYS A 1 96 ? -69.261 12.330 127.201 1.00 61.16 96 LYS A CA 1
ATOM 728 C C . LYS A 1 96 ? -67.957 11.699 127.724 1.00 61.16 96 LYS A C 1
ATOM 730 O O . LYS A 1 96 ? -67.205 11.168 126.916 1.00 61.16 96 LYS A O 1
ATOM 735 N N . SER A 1 97 ? -67.696 11.730 129.031 1.00 57.12 97 SER A N 1
ATOM 736 C CA . SER A 1 97 ? -66.477 11.189 129.648 1.00 57.12 97 SER A CA 1
ATOM 737 C C . SER A 1 97 ? -66.719 10.221 130.811 1.00 57.12 97 SER A C 1
ATOM 739 O O . SER A 1 97 ? -65.749 9.708 131.357 1.00 57.12 97 SER A O 1
ATOM 741 N N . ASN A 1 98 ? -67.972 9.946 131.198 1.00 53.00 98 ASN A N 1
ATOM 742 C CA . ASN A 1 98 ? -68.273 9.052 132.317 1.00 53.00 98 ASN A CA 1
ATOM 743 C C . ASN A 1 98 ? -69.621 8.347 132.151 1.00 53.00 98 ASN A C 1
ATOM 745 O O . ASN A 1 98 ? -70.603 8.940 131.697 1.00 53.00 98 ASN A O 1
ATOM 749 N N . ILE A 1 99 ? -69.662 7.079 132.556 1.00 66.06 99 ILE A N 1
ATOM 750 C CA . ILE A 1 99 ? -70.884 6.281 132.652 1.00 66.06 99 ILE A CA 1
ATOM 751 C C . ILE A 1 99 ? -71.177 6.090 134.137 1.00 66.06 99 ILE A C 1
ATOM 753 O O . ILE A 1 99 ? -70.334 5.550 134.849 1.00 66.06 99 ILE A O 1
ATOM 757 N N . ALA A 1 100 ? -72.343 6.532 134.599 1.00 62.31 100 ALA A N 1
ATOM 758 C CA . ALA A 1 100 ? -72.785 6.348 135.973 1.00 62.31 100 ALA A CA 1
ATOM 759 C C . ALA A 1 100 ? -74.106 5.576 135.979 1.00 62.31 100 ALA A C 1
ATOM 761 O O . ALA A 1 100 ? -75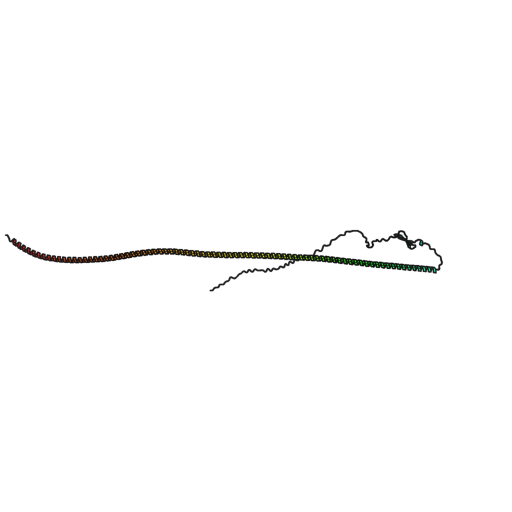.013 5.860 135.199 1.00 62.31 100 ALA A O 1
ATOM 762 N N . VAL A 1 101 ? -74.201 4.576 136.851 1.00 69.81 101 VAL A N 1
ATOM 763 C CA . VAL A 1 101 ? -75.437 3.826 137.078 1.00 69.81 101 VAL A CA 1
ATOM 764 C C . VAL A 1 101 ? -75.943 4.208 138.458 1.00 69.81 101 VAL A C 1
ATOM 766 O O . VAL A 1 101 ? -75.243 4.003 139.448 1.00 69.81 101 VAL A O 1
ATOM 769 N N . HIS A 1 102 ? -77.128 4.803 138.511 1.00 66.94 102 HIS A N 1
ATOM 770 C CA . HIS A 1 102 ? -77.800 5.190 139.741 1.00 66.94 102 HIS A CA 1
ATOM 771 C C . HIS A 1 102 ? -78.803 4.102 140.135 1.00 66.94 102 HIS A C 1
ATOM 773 O O . HIS A 1 102 ? -79.572 3.626 139.301 1.00 66.94 102 HIS A O 1
ATOM 779 N N . LEU A 1 103 ? -78.774 3.700 141.406 1.00 67.25 103 LEU A N 1
ATOM 780 C CA . LEU A 1 103 ? -79.824 2.886 142.016 1.00 67.25 103 LEU A CA 1
ATOM 781 C C . LEU A 1 103 ? -80.976 3.807 142.424 1.00 67.25 103 LEU A C 1
ATOM 783 O O . LEU A 1 103 ? -80.747 4.781 143.140 1.00 67.25 103 LEU A O 1
ATOM 787 N N . CYS A 1 104 ? -82.191 3.508 141.975 1.00 63.16 104 CYS A N 1
ATOM 788 C CA . CYS A 1 104 ? -83.385 4.282 142.319 1.00 63.16 104 CYS A CA 1
ATOM 789 C C . CYS A 1 104 ? -83.830 3.993 143.771 1.00 63.16 104 CYS A C 1
ATOM 791 O O . CYS A 1 104 ? -83.757 2.852 144.234 1.00 63.16 104 CYS A O 1
ATOM 793 N N . ASP A 1 105 ? -84.335 5.013 144.480 1.00 60.56 105 ASP A N 1
ATOM 794 C CA . ASP A 1 105 ? -84.666 4.976 145.924 1.00 60.56 105 ASP A CA 1
ATOM 795 C C . ASP A 1 105 ? -85.755 3.954 146.323 1.00 60.56 105 ASP A C 1
ATOM 797 O O . ASP A 1 105 ? -85.915 3.618 147.498 1.00 60.56 105 ASP A O 1
ATOM 801 N N . GLU A 1 106 ? -86.473 3.388 145.352 1.00 60.06 106 GLU A N 1
ATOM 802 C CA . GLU A 1 106 ? -87.501 2.360 145.554 1.00 60.06 106 GLU A CA 1
ATOM 803 C C . GLU A 1 106 ? -86.941 1.044 146.140 1.00 60.06 106 GLU A C 1
ATOM 805 O O . GLU A 1 106 ? -87.698 0.261 146.720 1.00 60.06 106 GLU A O 1
ATOM 810 N N . PHE A 1 107 ? -85.618 0.828 146.081 1.00 56.31 107 PHE A N 1
ATOM 811 C CA . PHE A 1 107 ? -84.922 -0.318 146.688 1.00 56.31 107 PHE A CA 1
ATOM 812 C C . PHE A 1 107 ? -84.859 -0.280 148.230 1.00 56.31 107 PHE A C 1
ATOM 814 O O . PHE A 1 107 ? -84.596 -1.308 148.856 1.00 56.31 107 PHE A O 1
ATOM 821 N N . PHE A 1 108 ? -85.101 0.875 148.865 1.00 56.12 108 PHE A N 1
ATOM 822 C CA . PHE A 1 108 ? -84.958 1.049 150.322 1.00 56.12 108 PHE A CA 1
ATOM 823 C C . PHE A 1 108 ? -86.272 0.971 151.114 1.00 56.12 108 PHE A C 1
ATOM 825 O O . PHE A 1 108 ? -86.281 1.190 152.331 1.00 56.12 108 PHE A O 1
ATOM 832 N N . ASN A 1 109 ? -87.387 0.605 150.475 1.00 51.78 109 ASN A N 1
ATOM 833 C CA . ASN A 1 109 ? -88.642 0.378 151.185 1.00 51.78 109 ASN A CA 1
ATOM 834 C C . ASN A 1 109 ? -88.536 -0.860 152.091 1.00 51.78 109 ASN A C 1
ATOM 836 O O . ASN A 1 109 ? -88.502 -1.998 151.626 1.00 51.78 109 ASN A O 1
ATOM 840 N N . ARG A 1 110 ? -88.493 -0.629 153.413 1.00 45.62 110 ARG A N 1
ATOM 841 C CA . ARG A 1 110 ? -88.549 -1.665 154.458 1.00 45.62 110 ARG A CA 1
ATOM 842 C C . ARG A 1 110 ? -89.773 -2.560 154.252 1.00 45.62 110 ARG A C 1
ATOM 844 O O . ARG A 1 110 ? -90.885 -2.185 154.624 1.00 45.62 110 ARG A O 1
ATOM 851 N N . ILE A 1 111 ? -89.558 -3.768 153.741 1.00 52.59 111 ILE A N 1
ATOM 852 C CA . ILE A 1 111 ? -90.574 -4.819 153.756 1.00 52.59 111 ILE A CA 1
ATOM 853 C C . ILE A 1 111 ? -90.680 -5.347 155.190 1.00 52.59 111 ILE A C 1
ATOM 855 O O . ILE A 1 111 ? -89.715 -5.823 155.788 1.00 52.59 111 ILE A O 1
ATOM 859 N N . GLN A 1 112 ? -91.875 -5.167 155.748 1.00 41.81 112 GLN A N 1
ATOM 860 C CA . GLN A 1 112 ? -92.300 -5.601 157.072 1.00 41.81 112 GLN A CA 1
ATOM 861 C C . GLN A 1 112 ? -92.151 -7.116 157.244 1.00 41.81 112 GLN A C 1
ATOM 863 O O . GLN A 1 112 ? -92.421 -7.898 156.335 1.00 41.81 112 GLN A O 1
ATOM 868 N N . SER A 1 113 ? -91.767 -7.525 158.450 1.00 42.28 113 SER A N 1
ATOM 869 C CA . SER A 1 113 ? -91.737 -8.918 158.879 1.00 42.28 113 SER A CA 1
ATOM 870 C C . SER A 1 113 ? -93.152 -9.508 158.971 1.00 42.28 113 SER A C 1
ATOM 872 O O . SER A 1 113 ? -93.985 -8.973 159.709 1.00 42.28 113 SER A O 1
ATOM 874 N N . PRO A 1 114 ? -93.434 -10.661 158.338 1.00 42.09 114 PRO A N 1
ATOM 875 C CA . PRO A 1 114 ? -94.583 -11.465 158.699 1.00 42.09 114 PRO A CA 1
ATOM 876 C C . PRO A 1 114 ? -94.184 -12.454 159.797 1.00 42.09 114 PRO A C 1
ATOM 878 O O . PRO A 1 114 ? -93.348 -13.340 159.621 1.00 42.09 114 PRO A O 1
ATOM 881 N N . LYS A 1 115 ? -94.821 -12.292 160.957 1.00 38.59 115 LYS A N 1
ATOM 882 C CA . LYS A 1 115 ? -94.987 -13.342 161.961 1.00 38.59 115 LYS A CA 1
ATOM 883 C C . LYS A 1 115 ? -95.930 -14.404 161.389 1.00 38.59 115 LYS A C 1
ATOM 885 O O . LYS A 1 115 ? -97.092 -14.089 161.167 1.00 38.59 115 LYS A O 1
ATOM 890 N N . SER A 1 116 ? -95.499 -15.654 161.279 1.00 40.72 116 SER A N 1
ATOM 891 C CA . SER A 1 116 ? -96.389 -16.795 161.533 1.00 40.72 116 SER A CA 1
ATOM 892 C C . SER A 1 116 ? -95.575 -18.070 161.688 1.00 40.72 116 SER A C 1
ATOM 894 O O . SER A 1 116 ? -94.712 -18.360 160.864 1.00 40.72 116 SER A O 1
ATOM 896 N N . LEU A 1 117 ? -95.872 -18.825 162.746 1.00 48.50 117 LEU A N 1
ATOM 897 C CA . LEU A 1 117 ? -95.441 -20.204 162.915 1.00 48.50 117 LEU A CA 1
ATOM 898 C C . LEU A 1 117 ? -95.869 -21.018 161.686 1.00 48.50 117 LEU A C 1
ATOM 900 O O . LEU A 1 117 ? -97.054 -21.276 161.500 1.00 48.50 117 LEU A O 1
ATOM 904 N N . VAL A 1 118 ? -94.902 -21.416 160.866 1.00 39.97 118 VAL A N 1
ATOM 905 C CA . VAL A 1 118 ? -95.073 -22.394 159.791 1.00 39.97 118 VAL A CA 1
ATOM 906 C C . VAL A 1 118 ? -94.055 -23.494 160.055 1.00 39.97 118 VAL A C 1
ATOM 908 O O . VAL A 1 118 ? -92.897 -23.208 160.371 1.00 39.97 118 VAL A O 1
ATOM 911 N N . SER A 1 119 ? -94.505 -24.747 160.007 1.00 51.97 119 SER A N 1
ATOM 912 C CA . SER A 1 119 ? -93.657 -25.913 160.254 1.00 51.97 119 SER A CA 1
ATOM 913 C C . SER A 1 119 ? -92.441 -25.873 159.332 1.00 51.97 119 SER A C 1
ATOM 915 O O . SER A 1 119 ? -92.568 -25.583 158.140 1.00 51.97 119 SER A O 1
ATOM 917 N N . ARG A 1 120 ? -91.257 -26.161 159.880 1.00 59.25 120 ARG A N 1
ATOM 918 C CA . ARG A 1 120 ? -89.964 -26.140 159.178 1.00 59.25 120 ARG A CA 1
ATOM 919 C C . ARG A 1 120 ? -90.001 -26.928 157.860 1.00 59.25 120 ARG A C 1
ATOM 921 O O . ARG A 1 120 ? -89.295 -26.558 156.930 1.00 59.25 120 ARG A O 1
ATOM 928 N N . GLU A 1 121 ? -90.847 -27.955 157.747 1.00 62.84 121 GLU A N 1
ATOM 929 C CA . GLU A 1 121 ? -91.022 -28.739 156.519 1.00 62.84 121 GLU A CA 1
ATOM 930 C C . GLU A 1 121 ? -91.712 -27.979 155.364 1.00 62.84 121 GLU A C 1
ATOM 932 O O . GLU A 1 121 ? -91.359 -28.207 154.207 1.00 62.84 121 GLU A O 1
ATOM 937 N N . GLN A 1 122 ? -92.650 -27.059 155.636 1.00 63.19 122 GLN A N 1
ATOM 938 C CA . GLN A 1 122 ? -93.386 -26.300 154.603 1.00 63.19 122 GLN A CA 1
ATOM 939 C C . GLN A 1 122 ? -92.541 -25.179 153.982 1.00 63.19 122 GLN A C 1
ATOM 941 O O . GLN A 1 122 ? -92.524 -25.004 152.769 1.00 63.19 122 GLN A O 1
ATOM 946 N N . LEU A 1 123 ? -91.756 -24.468 154.798 1.00 73.12 123 LEU A N 1
ATOM 947 C CA . LEU A 1 123 ? -90.804 -23.470 154.298 1.00 73.12 123 LEU A CA 1
ATOM 948 C C . LEU A 1 123 ? -89.690 -24.122 153.466 1.00 73.12 123 LEU A C 1
ATOM 950 O O . LEU A 1 123 ? -89.264 -23.577 152.452 1.00 73.12 123 LEU A O 1
ATOM 954 N N . VAL A 1 124 ? -89.219 -25.298 153.891 1.00 78.06 124 VAL A N 1
ATOM 955 C CA . VAL A 1 124 ? -88.207 -26.062 153.150 1.00 78.06 124 VAL A CA 1
ATOM 956 C C . VAL A 1 124 ? -88.760 -26.546 151.808 1.00 78.06 124 VAL A C 1
ATOM 958 O O . VAL A 1 124 ? -88.038 -26.459 150.819 1.00 78.06 124 VAL A O 1
ATOM 961 N N . THR A 1 125 ? -90.027 -26.970 151.737 1.00 77.75 125 THR A N 1
ATOM 962 C CA . THR A 1 125 ? -90.662 -27.370 150.466 1.00 77.75 125 THR A CA 1
ATOM 963 C C . THR A 1 125 ? -90.906 -26.190 149.527 1.00 77.75 125 THR A C 1
ATOM 965 O O . THR A 1 125 ? -90.634 -26.320 148.336 1.00 77.75 125 THR A O 1
ATOM 968 N N . ASP A 1 126 ? -91.318 -25.024 150.031 1.00 79.19 126 ASP A N 1
ATOM 969 C CA . ASP A 1 126 ? -91.454 -23.812 149.210 1.00 79.19 126 ASP A CA 1
ATOM 970 C C . ASP A 1 126 ? -90.099 -23.293 148.705 1.00 79.19 126 ASP A C 1
ATOM 972 O O . ASP A 1 126 ? -89.975 -22.925 147.536 1.00 79.19 126 ASP A O 1
ATOM 976 N N . LEU A 1 127 ? -89.052 -23.322 149.536 1.00 83.25 127 LEU A N 1
ATOM 977 C CA . LEU A 1 127 ? -87.695 -22.972 149.106 1.00 83.25 127 LEU A CA 1
ATOM 978 C C . LEU A 1 127 ? -87.137 -23.990 148.107 1.00 83.25 127 LEU A C 1
ATOM 980 O O . LEU A 1 127 ? -86.521 -23.599 147.121 1.00 83.25 127 LEU A O 1
ATOM 984 N N . GLN A 1 128 ? -87.381 -25.287 148.303 1.00 82.75 128 GLN A N 1
ATOM 985 C CA . GLN A 1 128 ? -87.024 -26.321 147.326 1.00 82.75 128 GLN A CA 1
ATOM 986 C C . GLN A 1 128 ? -87.771 -26.124 146.005 1.00 82.75 128 GLN A C 1
ATOM 988 O O . GLN A 1 128 ? -87.175 -26.286 144.940 1.00 82.75 128 GLN A O 1
ATOM 993 N N . LYS A 1 129 ? -89.043 -25.715 146.052 1.00 84.12 129 LYS A N 1
ATOM 994 C CA . LYS A 1 129 ? -89.831 -25.373 144.867 1.00 84.12 129 LYS A CA 1
ATOM 995 C C . LYS A 1 129 ? -89.278 -24.137 144.154 1.00 84.12 129 LYS A C 1
ATOM 997 O O . LYS A 1 129 ? -89.080 -24.200 142.947 1.00 84.12 129 LYS A O 1
ATOM 1002 N N . GLN A 1 130 ? -88.946 -23.067 144.878 1.00 86.81 130 GLN A N 1
ATOM 1003 C CA . GLN A 1 130 ? -88.307 -21.877 144.300 1.00 86.81 130 GLN A CA 1
ATOM 1004 C C . GLN A 1 130 ? -86.932 -22.185 143.704 1.00 86.81 130 GLN A C 1
ATOM 1006 O O . GLN A 1 130 ? -86.620 -21.702 142.621 1.00 86.81 130 GLN A O 1
ATOM 1011 N N . ILE A 1 131 ? -86.119 -23.013 144.367 1.00 85.62 131 ILE A N 1
ATOM 1012 C CA . ILE A 1 131 ? -84.839 -23.477 143.819 1.00 85.62 131 ILE A CA 1
ATOM 1013 C C . ILE A 1 131 ? -85.086 -24.263 142.529 1.00 85.62 131 ILE A C 1
ATOM 1015 O O . ILE A 1 131 ? -84.404 -24.024 141.541 1.00 85.62 131 ILE A O 1
ATOM 1019 N N . THR A 1 132 ? -86.092 -25.140 142.500 1.00 86.06 132 THR A N 1
ATOM 1020 C CA . THR A 1 132 ? -86.447 -25.914 141.299 1.00 86.06 132 THR A CA 1
ATOM 1021 C C . THR A 1 132 ? -86.932 -25.005 140.163 1.00 86.06 132 THR A C 1
ATOM 1023 O O . THR A 1 132 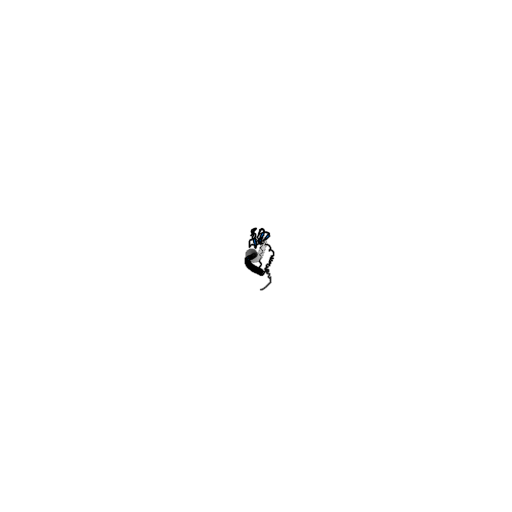? -86.528 -25.184 139.019 1.00 86.06 132 THR A O 1
ATOM 1026 N N . GLU A 1 133 ? -87.754 -23.995 140.457 1.00 86.81 133 GLU A N 1
ATOM 1027 C CA . GLU A 1 133 ? -88.218 -23.008 139.473 1.00 86.81 133 GLU A CA 1
ATOM 1028 C C . GLU A 1 133 ? -87.076 -22.122 138.954 1.00 86.81 133 GLU A C 1
ATOM 1030 O O . GLU A 1 133 ? -86.986 -21.898 137.749 1.00 86.81 133 GLU A O 1
ATOM 1035 N N . LEU A 1 134 ? -86.165 -21.668 139.820 1.00 88.62 134 LEU A N 1
ATOM 1036 C CA . LEU A 1 134 ? -84.985 -20.894 139.422 1.00 88.62 134 LEU A CA 1
ATOM 1037 C C . LEU A 1 134 ? -84.007 -21.723 138.590 1.00 88.62 134 LEU A C 1
ATOM 1039 O O . LEU A 1 134 ? -83.482 -21.214 137.604 1.00 88.62 134 LEU A O 1
ATOM 1043 N N . VAL A 1 135 ? -83.784 -22.989 138.953 1.00 87.31 135 VAL A N 1
ATOM 1044 C CA . VAL A 1 135 ? -82.976 -23.927 138.161 1.00 87.31 135 VAL A CA 1
ATOM 1045 C C . VAL A 1 135 ? -83.622 -24.147 136.795 1.00 87.31 135 VAL A C 1
ATOM 1047 O O . VAL A 1 135 ? -82.935 -24.011 135.791 1.00 87.31 135 VAL A O 1
ATOM 1050 N N . ASN A 1 136 ? -84.941 -24.355 136.730 1.00 88.19 136 ASN A N 1
ATOM 1051 C CA . ASN A 1 136 ? -85.661 -24.472 135.460 1.00 88.19 136 ASN A CA 1
ATOM 1052 C C . ASN A 1 136 ? -85.559 -23.197 134.605 1.00 88.19 136 ASN A C 1
ATOM 1054 O O . ASN A 1 136 ? -85.378 -23.289 133.394 1.00 88.19 136 ASN A O 1
ATOM 1058 N N . LEU A 1 137 ? -85.661 -22.005 135.203 1.00 88.81 137 LEU A N 1
ATOM 1059 C CA . LEU A 1 137 ? -85.493 -20.737 134.483 1.00 88.81 137 LEU A CA 1
ATOM 1060 C C . LEU A 1 137 ? -84.048 -20.542 134.000 1.00 88.81 137 LEU A C 1
ATOM 1062 O O . LEU A 1 137 ? -83.851 -20.113 132.867 1.00 88.81 137 LEU A O 1
ATOM 1066 N N . LEU A 1 138 ? -83.048 -20.898 134.812 1.00 89.44 138 LEU A N 1
ATOM 1067 C CA . LEU A 1 138 ? -81.629 -20.883 134.436 1.00 89.44 138 LEU A CA 1
ATOM 1068 C C . LEU A 1 138 ? -81.322 -21.880 133.314 1.00 89.44 138 LEU A C 1
ATOM 1070 O O . LEU A 1 138 ? -80.591 -21.545 132.387 1.00 89.44 138 LEU A O 1
ATOM 1074 N N . GLU A 1 139 ? -81.890 -23.083 133.364 1.00 89.12 139 GLU A N 1
ATOM 1075 C CA . GLU A 1 139 ? -81.762 -24.089 132.309 1.00 89.12 139 GLU A CA 1
ATOM 1076 C C . GLU A 1 139 ? -82.440 -23.627 131.016 1.00 89.12 139 GLU A C 1
ATOM 1078 O O . GLU A 1 139 ? -81.843 -23.722 129.944 1.00 89.12 139 GLU A O 1
ATOM 1083 N N . GLN A 1 140 ? -83.645 -23.054 131.097 1.00 89.25 140 GLN A N 1
ATOM 1084 C CA . GLN A 1 140 ? -84.321 -22.459 129.942 1.00 89.25 140 GLN A CA 1
ATOM 1085 C C . GLN A 1 140 ? -83.528 -21.294 129.348 1.00 89.25 140 GLN A C 1
ATOM 1087 O O . GLN A 1 140 ? -83.431 -21.185 128.126 1.00 89.25 140 GLN A O 1
ATOM 1092 N N . GLU A 1 141 ? -82.955 -20.430 130.184 1.00 87.94 141 GLU A N 1
ATOM 1093 C CA . GLU A 1 141 ? -82.146 -19.302 129.728 1.00 87.94 141 GLU A CA 1
ATOM 1094 C C . GLU A 1 141 ? -80.826 -19.776 129.111 1.00 87.94 141 GLU A C 1
ATOM 1096 O O . GLU A 1 141 ? -80.451 -19.314 128.037 1.00 87.94 141 GLU A O 1
ATOM 1101 N N . SER A 1 142 ? -80.180 -20.782 129.704 1.00 91.62 142 SER A N 1
ATOM 1102 C CA . SER A 1 142 ? -79.000 -21.448 129.144 1.00 91.62 142 SER A CA 1
ATOM 1103 C C . SER A 1 142 ? -79.297 -22.079 127.778 1.00 91.62 142 SER A C 1
ATOM 1105 O O . SER A 1 142 ? -78.540 -21.893 126.824 1.00 91.62 142 SER A O 1
ATOM 1107 N N . LEU A 1 143 ? -80.444 -22.753 127.628 1.00 91.75 143 LEU A N 1
ATOM 1108 C CA . LEU A 1 143 ? -80.891 -23.319 126.351 1.00 91.75 143 LEU A CA 1
ATOM 1109 C C . LEU A 1 143 ? -81.181 -22.236 125.306 1.00 91.75 143 LEU A C 1
ATOM 1111 O O . LEU A 1 143 ? -80.777 -22.378 124.149 1.00 91.75 143 LEU A O 1
ATOM 1115 N N . LYS A 1 144 ? -81.838 -21.135 125.692 1.00 91.94 144 LYS A N 1
ATOM 1116 C CA . LYS A 1 144 ? -82.056 -19.982 124.804 1.00 91.94 144 LYS A CA 1
ATOM 1117 C C . LYS A 1 144 ? -80.734 -19.351 124.386 1.00 91.94 144 LYS A C 1
ATOM 1119 O O . LYS A 1 144 ? -80.534 -19.111 123.198 1.00 91.94 144 LYS A O 1
ATOM 1124 N N . GLN A 1 145 ? -79.816 -19.127 125.322 1.00 91.31 145 GLN A N 1
ATOM 1125 C CA . GLN A 1 145 ? -78.496 -18.571 125.043 1.00 91.31 145 GLN A CA 1
ATOM 1126 C C . GLN A 1 145 ? -77.711 -19.481 124.095 1.00 91.31 145 GLN A C 1
ATOM 1128 O O . GLN A 1 145 ? -77.163 -19.001 123.104 1.00 91.31 145 GLN A O 1
ATOM 1133 N N . MET A 1 146 ? -77.728 -20.795 124.328 1.00 92.56 146 MET A N 1
ATOM 1134 C CA . MET A 1 146 ? -77.120 -21.778 123.431 1.00 92.56 146 MET A CA 1
ATOM 1135 C C . MET A 1 146 ? -77.759 -21.734 122.035 1.00 92.56 146 MET A C 1
ATOM 1137 O O . MET A 1 146 ? -77.052 -21.719 121.029 1.00 92.56 146 MET A O 1
ATOM 1141 N N . SER A 1 147 ? -79.089 -21.635 121.947 1.00 93.75 147 SER A N 1
ATOM 1142 C CA . SER A 1 147 ? -79.801 -21.472 120.673 1.00 93.75 147 SER A CA 1
ATOM 1143 C C . SER A 1 147 ? -79.409 -20.183 119.946 1.00 93.75 147 SER A C 1
ATOM 1145 O O . SER A 1 147 ? -79.265 -20.192 118.724 1.00 93.75 147 SER A O 1
ATOM 1147 N N . ILE A 1 148 ? -79.233 -19.076 120.671 1.00 92.44 148 ILE A N 1
ATOM 1148 C CA . ILE A 1 148 ? -78.815 -17.785 120.116 1.00 92.44 148 ILE A CA 1
ATOM 1149 C C . ILE A 1 148 ? -77.379 -17.873 119.590 1.00 92.44 148 ILE A C 1
ATOM 1151 O O . ILE A 1 148 ? -77.129 -17.475 118.453 1.00 92.44 148 ILE A O 1
ATOM 1155 N N . VAL A 1 149 ? -76.452 -18.435 120.373 1.00 92.56 149 VAL A N 1
ATOM 1156 C CA . VAL A 1 149 ? -75.052 -18.642 119.967 1.00 92.56 149 VAL A CA 1
ATOM 1157 C C . VAL A 1 149 ? -74.974 -19.532 118.729 1.00 92.56 149 VAL A C 1
ATOM 1159 O O . VAL A 1 149 ? -74.294 -19.173 117.771 1.00 92.56 149 VAL A O 1
ATOM 1162 N N . ASN A 1 150 ? -75.719 -20.639 118.697 1.00 93.56 150 ASN A N 1
ATOM 1163 C CA . ASN A 1 150 ? -75.762 -21.537 117.544 1.00 93.56 150 ASN A CA 1
ATOM 1164 C C . ASN A 1 150 ? -76.317 -20.845 116.295 1.00 93.56 150 ASN A C 1
ATOM 1166 O O . ASN A 1 150 ? -75.748 -20.998 115.214 1.00 93.56 150 ASN A O 1
ATOM 1170 N N . ARG A 1 151 ? -77.389 -20.051 116.435 1.00 94.44 151 ARG A N 1
ATOM 1171 C CA . ARG A 1 151 ? -77.953 -19.269 115.326 1.00 94.44 151 ARG A CA 1
ATOM 1172 C C . ARG A 1 151 ? -76.939 -18.264 114.787 1.00 94.44 151 ARG A C 1
ATOM 1174 O O . ARG A 1 151 ? -76.687 -18.255 113.589 1.00 94.44 151 ARG A O 1
ATOM 1181 N N . PHE A 1 152 ? -76.302 -17.480 115.658 1.00 93.94 152 PHE A N 1
ATOM 1182 C CA . PHE A 1 152 ? -75.268 -16.530 115.241 1.00 93.94 152 PHE A CA 1
ATOM 1183 C C . PHE A 1 152 ? -74.053 -17.222 114.621 1.00 93.94 152 PHE A C 1
ATOM 1185 O O . PHE A 1 152 ? -73.491 -16.725 113.649 1.00 93.94 152 PHE A O 1
ATOM 1192 N N . GLN A 1 153 ? -73.644 -18.383 115.136 1.00 94.19 153 GLN A N 1
ATOM 1193 C CA . GLN A 1 153 ? -72.553 -19.156 114.551 1.00 94.19 153 GLN A CA 1
ATOM 1194 C C . GLN A 1 153 ? -72.925 -19.695 113.162 1.00 94.19 153 GLN A C 1
ATOM 1196 O O . GLN A 1 153 ? -72.070 -19.709 112.277 1.00 94.19 153 GLN A O 1
ATOM 1201 N N . ALA A 1 154 ? -74.175 -20.120 112.958 1.00 93.88 154 ALA A N 1
ATOM 1202 C CA . ALA A 1 154 ? -74.683 -20.547 111.657 1.00 93.88 154 ALA A CA 1
ATOM 1203 C C . ALA A 1 154 ? -74.751 -19.376 110.663 1.00 93.88 154 ALA A C 1
ATOM 1205 O O . ALA A 1 154 ? -74.182 -19.484 109.581 1.00 93.88 154 ALA A O 1
ATOM 1206 N N . GLU A 1 155 ? -75.336 -18.240 111.059 1.00 94.56 155 GLU A N 1
ATOM 1207 C CA . GLU A 1 155 ? -75.398 -17.013 110.248 1.00 94.56 155 GLU A CA 1
ATOM 1208 C C . GLU A 1 155 ? -73.993 -16.504 109.886 1.00 94.56 155 GLU A C 1
ATOM 1210 O O . GLU A 1 155 ? -73.736 -16.145 108.740 1.00 94.56 155 GLU A O 1
ATOM 1215 N N . ASN A 1 156 ? -73.042 -16.529 110.826 1.00 94.31 156 ASN A N 1
ATOM 1216 C CA . ASN A 1 156 ? -71.661 -16.116 110.566 1.00 94.31 156 ASN A CA 1
ATOM 1217 C C . ASN A 1 156 ? -70.931 -17.086 109.618 1.00 94.31 156 ASN A C 1
ATOM 1219 O O . ASN A 1 156 ? -70.191 -16.649 108.737 1.00 94.31 156 ASN A O 1
ATOM 1223 N N . LYS A 1 157 ? -71.153 -18.403 109.757 1.00 95.62 157 LYS A N 1
ATOM 1224 C CA . LYS A 1 157 ? -70.633 -19.407 108.811 1.00 95.62 157 LYS A CA 1
ATOM 1225 C C . LYS A 1 157 ? -71.215 -19.203 107.414 1.00 95.62 157 LYS A C 1
ATOM 1227 O O . LYS A 1 157 ? -70.467 -19.243 106.443 1.00 95.62 157 LYS A O 1
ATOM 1232 N N . GLU A 1 158 ? -72.518 -18.958 107.309 1.00 95.50 158 GLU A N 1
ATOM 1233 C CA . GLU A 1 158 ? -73.189 -18.698 106.034 1.00 95.50 158 GLU A CA 1
ATOM 1234 C C . GLU A 1 158 ? -72.683 -17.405 105.383 1.00 95.50 158 GLU A C 1
ATOM 1236 O O . GLU A 1 158 ? -72.308 -17.415 104.210 1.00 95.50 158 GLU A O 1
ATOM 1241 N N . ALA A 1 159 ? -72.575 -16.315 106.148 1.00 95.62 159 ALA A N 1
ATOM 1242 C CA . ALA A 1 159 ? -72.017 -15.052 105.674 1.00 95.62 159 ALA A CA 1
ATOM 1243 C C . ALA A 1 159 ? -70.556 -15.203 105.216 1.00 95.62 159 ALA A C 1
ATOM 1245 O O . ALA A 1 159 ? -70.180 -14.678 104.166 1.00 95.62 159 ALA A O 1
ATOM 1246 N N . SER A 1 160 ? -69.740 -15.962 105.958 1.00 94.75 160 SER A N 1
ATOM 1247 C CA . SER A 1 160 ? -68.357 -16.274 105.585 1.00 94.75 160 SER A CA 1
ATOM 1248 C C . SER A 1 160 ? -68.286 -17.078 104.284 1.00 94.75 160 SER A C 1
ATOM 1250 O O . SER A 1 160 ? -67.489 -16.742 103.409 1.00 94.75 160 SER A O 1
ATOM 1252 N N . LEU A 1 161 ? -69.158 -18.074 104.109 1.00 96.50 161 LEU A N 1
ATOM 1253 C CA . LEU A 1 161 ? -69.202 -18.921 102.917 1.00 96.50 161 LEU A CA 1
ATOM 1254 C C . LEU A 1 161 ? -69.713 -18.153 101.687 1.00 96.50 161 LEU A C 1
ATOM 1256 O O . LEU A 1 161 ? -69.173 -18.311 100.593 1.00 96.50 161 LEU A O 1
ATOM 1260 N N . MET A 1 162 ? -70.703 -17.271 101.856 1.00 95.88 162 MET A N 1
ATOM 1261 C CA . MET A 1 162 ? -71.142 -16.354 100.799 1.00 95.88 162 MET A CA 1
ATOM 1262 C C . MET A 1 162 ? -70.040 -15.371 100.396 1.00 95.88 162 MET A C 1
ATOM 1264 O O . MET A 1 162 ? -69.819 -15.158 99.204 1.00 95.88 162 MET A O 1
ATOM 1268 N N . MET A 1 163 ? -69.325 -14.795 101.367 1.00 95.56 163 MET A N 1
ATOM 1269 C CA . MET A 1 163 ? -68.199 -13.903 101.087 1.00 95.56 163 MET A CA 1
ATOM 1270 C C . MET A 1 163 ? -67.070 -14.641 100.359 1.00 95.56 163 MET A C 1
ATOM 1272 O O . MET A 1 163 ? -66.538 -14.123 99.381 1.00 95.56 163 MET A O 1
ATOM 1276 N N . GLN A 1 164 ? -66.738 -15.862 100.788 1.00 96.25 164 GLN A N 1
ATOM 1277 C CA . GLN A 1 164 ? -65.735 -16.695 100.129 1.00 96.25 164 GLN A CA 1
ATOM 1278 C C . GLN A 1 164 ? -66.124 -16.993 98.677 1.00 96.25 164 GLN A C 1
ATOM 1280 O O . GLN A 1 164 ? -65.330 -16.726 97.780 1.00 96.25 164 GLN A O 1
ATOM 1285 N N . LYS A 1 165 ? -67.360 -17.447 98.428 1.00 96.62 165 LYS A N 1
ATOM 1286 C CA . LYS A 1 165 ? -67.866 -17.682 97.065 1.00 96.62 165 LYS A CA 1
ATOM 1287 C C . LYS A 1 165 ? -67.788 -16.430 96.196 1.00 96.62 165 LYS A C 1
ATOM 1289 O O . LYS A 1 165 ? -67.421 -16.511 95.030 1.00 96.62 165 LYS A O 1
ATOM 1294 N N . LYS A 1 166 ? -68.120 -15.264 96.756 1.00 97.00 166 LYS A N 1
ATOM 1295 C CA . LYS A 1 166 ? -68.016 -13.990 96.039 1.00 97.00 166 LYS A CA 1
ATOM 1296 C C . LYS A 1 166 ? -66.566 -13.651 95.691 1.00 97.00 166 LYS A C 1
ATOM 1298 O O . LYS A 1 166 ? -66.311 -13.216 94.577 1.00 97.00 166 LYS A O 1
ATOM 1303 N N . HIS A 1 167 ? -65.627 -13.853 96.614 1.00 96.56 167 HIS A N 1
ATOM 1304 C CA . HIS A 1 167 ? -64.208 -13.639 96.336 1.00 96.56 167 HIS A CA 1
ATOM 1305 C C . HIS A 1 167 ? -63.667 -14.617 95.293 1.00 96.56 167 HIS A C 1
ATOM 1307 O O . HIS A 1 167 ? -62.934 -14.188 94.412 1.00 96.56 167 HIS A O 1
ATOM 1313 N N . GLU A 1 168 ? -64.040 -15.895 95.352 1.00 97.19 168 GLU A N 1
ATOM 1314 C CA . GLU A 1 168 ? -63.670 -16.886 94.332 1.00 97.19 168 GLU A CA 1
ATOM 1315 C C . GLU A 1 168 ? -64.209 -16.488 92.951 1.00 97.19 168 GLU A C 1
ATOM 1317 O O . GLU A 1 168 ? -63.478 -16.535 91.964 1.00 97.19 168 GLU A O 1
ATOM 1322 N N . GLU A 1 169 ? -65.454 -16.014 92.885 1.00 97.19 169 GLU A N 1
ATOM 1323 C CA . GLU A 1 169 ? -66.062 -15.517 91.651 1.00 97.19 169 GLU A CA 1
ATOM 1324 C C . GLU A 1 169 ? -65.364 -14.257 91.114 1.00 97.19 169 GLU A C 1
ATOM 1326 O O . GLU A 1 169 ? -65.093 -14.163 89.918 1.00 97.19 169 GLU A O 1
ATOM 1331 N N . ASP A 1 170 ? -65.048 -13.293 91.982 1.00 96.62 170 ASP A N 1
ATOM 1332 C CA . ASP A 1 170 ? -64.332 -12.073 91.598 1.00 96.62 170 ASP A CA 1
ATOM 1333 C C . ASP A 1 170 ? -62.896 -12.397 91.139 1.00 96.62 170 ASP A C 1
ATOM 1335 O O . ASP A 1 170 ? -62.443 -11.860 90.129 1.00 96.62 170 ASP A O 1
ATOM 1339 N N . LEU A 1 171 ? -62.199 -13.316 91.819 1.00 96.56 171 LEU A N 1
ATOM 1340 C CA . LEU A 1 171 ? -60.875 -13.802 91.413 1.00 96.56 171 LEU A CA 1
ATOM 1341 C C . LEU A 1 171 ? -60.926 -14.500 90.054 1.00 96.56 171 LEU A C 1
ATOM 1343 O O . LEU A 1 171 ? -60.063 -14.248 89.213 1.00 96.56 171 LEU A O 1
ATOM 1347 N N . ARG A 1 172 ? -61.950 -15.328 89.814 1.00 97.75 172 ARG A N 1
ATOM 1348 C CA . ARG A 1 172 ? -62.161 -15.966 88.513 1.00 97.75 172 ARG A CA 1
ATOM 1349 C C . ARG A 1 172 ? -62.352 -14.922 87.415 1.00 97.75 172 ARG A C 1
ATOM 1351 O O . ARG A 1 172 ? -61.641 -14.974 86.420 1.00 97.75 172 ARG A O 1
ATOM 1358 N N . LYS A 1 173 ? -63.235 -13.939 87.619 1.00 97.44 173 LYS A N 1
ATOM 1359 C CA . LYS A 1 173 ? -63.478 -12.860 86.643 1.00 97.44 173 LYS A CA 1
ATOM 1360 C C . LYS A 1 173 ? -62.224 -12.050 86.338 1.00 97.44 173 LYS A C 1
ATOM 1362 O O . LYS A 1 173 ? -61.971 -11.734 85.182 1.00 97.44 173 LYS A O 1
ATOM 1367 N N . ILE A 1 174 ? -61.440 -11.710 87.361 1.00 97.25 174 ILE A N 1
ATOM 1368 C CA . ILE A 1 174 ? -60.175 -10.985 87.180 1.00 97.25 174 ILE A CA 1
ATOM 1369 C C . ILE A 1 174 ? -59.187 -11.843 86.383 1.00 97.25 174 ILE A C 1
ATOM 1371 O O . ILE A 1 174 ? -58.558 -11.342 85.455 1.00 97.25 174 ILE A O 1
ATOM 1375 N N . SER A 1 175 ? -59.079 -13.137 86.699 1.00 96.94 175 SER A N 1
ATOM 1376 C CA . SER A 1 175 ? -58.212 -14.061 85.965 1.00 96.94 175 SER A CA 1
ATOM 1377 C C . SER A 1 175 ? -58.629 -14.217 84.501 1.00 96.94 175 SER A C 1
ATOM 1379 O O . SER A 1 175 ? -57.764 -14.232 83.632 1.00 96.94 175 SER A O 1
ATOM 1381 N N . GLU A 1 176 ? -59.929 -14.326 84.219 1.00 97.38 176 GLU A N 1
ATOM 1382 C CA . GLU A 1 176 ? -60.471 -14.403 82.856 1.00 97.38 176 GLU A CA 1
ATOM 1383 C C . GLU A 1 176 ? -60.221 -13.099 82.084 1.00 97.38 176 GLU A C 1
ATOM 1385 O O . GLU A 1 176 ? -59.769 -13.137 80.943 1.00 97.38 176 GLU A O 1
ATOM 1390 N N . MET A 1 177 ? -60.431 -11.942 82.719 1.00 97.56 177 MET A N 1
ATOM 1391 C CA . MET A 1 177 ? -60.150 -10.632 82.125 1.00 97.56 177 MET A CA 1
ATOM 1392 C C . MET A 1 177 ? -58.663 -10.465 81.781 1.00 97.56 177 MET A C 1
ATOM 1394 O O . MET A 1 177 ? -58.344 -10.050 80.672 1.00 97.56 177 MET A O 1
ATOM 1398 N N . HIS A 1 178 ? -57.750 -10.828 82.689 1.00 97.19 178 HIS A N 1
ATOM 1399 C CA . HIS A 1 178 ? -56.311 -10.780 82.410 1.00 97.19 178 HIS A CA 1
ATOM 1400 C C . HIS A 1 178 ? -55.902 -11.762 81.308 1.00 97.19 178 HIS A C 1
ATOM 1402 O O . HIS A 1 178 ? -55.031 -11.442 80.505 1.00 97.19 178 HIS A O 1
ATOM 1408 N N . ALA A 1 179 ? -56.512 -12.951 81.256 1.00 97.75 179 ALA A N 1
ATOM 1409 C CA . ALA A 1 179 ? -56.242 -13.913 80.192 1.00 97.75 179 ALA A CA 1
ATOM 1410 C C . ALA A 1 179 ? -56.624 -13.343 78.816 1.00 97.75 179 ALA A C 1
ATOM 1412 O O . ALA A 1 179 ? -55.824 -13.435 77.888 1.00 97.75 179 ALA A O 1
ATOM 1413 N N . LEU A 1 180 ? -57.786 -12.688 78.716 1.00 97.31 180 LEU A N 1
ATOM 1414 C CA . LEU A 1 180 ? -58.224 -12.006 77.494 1.00 97.31 180 LEU A CA 1
ATOM 1415 C C . LEU A 1 180 ? -57.303 -10.837 77.117 1.00 97.31 180 LEU A C 1
ATOM 1417 O O . LEU A 1 180 ? -56.936 -10.712 75.955 1.00 97.31 180 LEU A O 1
ATOM 1421 N N . GLU A 1 181 ? -56.884 -10.011 78.080 1.00 96.94 181 GLU A N 1
ATOM 1422 C CA . GLU A 1 181 ? -55.970 -8.886 77.822 1.00 96.94 181 GLU A CA 1
ATOM 1423 C C . GLU A 1 181 ? -54.590 -9.371 77.340 1.00 96.94 181 GLU A C 1
ATOM 1425 O O . GLU A 1 181 ? -54.000 -8.792 76.429 1.00 96.94 181 GLU A O 1
ATOM 1430 N N . ILE A 1 182 ? -54.081 -10.474 77.903 1.00 97.62 182 ILE A N 1
ATOM 1431 C CA . ILE A 1 182 ? -52.834 -11.104 77.447 1.00 97.62 182 ILE A CA 1
ATOM 1432 C C . ILE A 1 182 ? -52.988 -11.652 76.028 1.00 97.62 182 ILE A C 1
ATOM 1434 O O . ILE A 1 182 ? -52.092 -11.447 75.210 1.00 97.62 182 ILE A O 1
ATOM 1438 N N . GLU A 1 183 ? -54.096 -12.330 75.726 1.00 97.69 183 GLU A N 1
ATOM 1439 C CA . GLU A 1 183 ? -54.373 -12.852 74.384 1.00 97.69 183 GLU A CA 1
ATOM 1440 C C . GLU A 1 183 ? -54.483 -11.715 73.355 1.00 97.69 183 GLU A C 1
ATOM 1442 O O . GLU A 1 183 ? -53.867 -11.779 72.291 1.00 97.69 183 GLU A O 1
ATOM 1447 N N . GLU A 1 184 ? -55.178 -10.626 73.692 1.00 97.31 184 GLU A N 1
ATOM 1448 C CA . GLU A 1 184 ? -55.280 -9.434 72.845 1.00 97.31 184 GLU A CA 1
ATOM 1449 C C . GLU A 1 184 ? -53.906 -8.791 72.603 1.00 97.31 184 GLU A C 1
ATOM 1451 O O . GLU A 1 184 ? -53.552 -8.492 71.462 1.00 97.31 184 GLU A O 1
ATOM 1456 N N . MET A 1 185 ? -53.082 -8.639 73.646 1.00 97.19 185 MET A N 1
ATOM 1457 C CA . MET A 1 185 ? -51.714 -8.135 73.495 1.00 97.19 185 MET A CA 1
ATOM 1458 C C . MET A 1 185 ? -50.851 -9.051 72.621 1.00 97.19 185 MET A C 1
ATOM 1460 O O . MET A 1 185 ? -50.108 -8.559 71.774 1.00 97.19 185 MET A O 1
ATOM 1464 N N . GLN A 1 186 ? -50.938 -10.371 72.802 1.00 97.62 186 GLN A N 1
ATOM 1465 C CA . GLN A 1 186 ? -50.201 -11.340 71.986 1.00 97.62 186 GLN A CA 1
ATOM 1466 C C . GLN A 1 186 ? -50.606 -11.255 70.513 1.00 97.62 186 GLN A C 1
ATOM 1468 O O . GLN A 1 186 ? -49.729 -11.237 69.647 1.00 97.62 186 GLN A O 1
ATOM 1473 N N . ASN A 1 187 ? -51.904 -11.134 70.233 1.00 97.44 187 ASN A N 1
ATOM 1474 C CA . ASN A 1 187 ? -52.421 -10.964 68.877 1.00 97.44 187 ASN A CA 1
ATOM 1475 C C . ASN A 1 187 ? -51.956 -9.638 68.258 1.00 97.44 187 ASN A C 1
ATOM 1477 O O . ASN A 1 187 ? -51.441 -9.639 67.142 1.00 97.44 187 ASN A O 1
ATOM 1481 N N . ASN A 1 188 ? -52.028 -8.530 69.003 1.00 97.50 188 ASN A N 1
ATOM 1482 C CA . ASN A 1 188 ? -51.527 -7.230 68.548 1.00 97.50 188 ASN A CA 1
ATOM 1483 C C . ASN A 1 188 ? -50.020 -7.272 68.241 1.00 97.50 188 ASN A C 1
ATOM 1485 O O . ASN A 1 188 ? -49.573 -6.745 67.222 1.00 97.50 188 ASN A O 1
ATOM 1489 N N . PHE A 1 189 ? -49.214 -7.928 69.084 1.00 97.50 189 PHE A N 1
ATOM 1490 C CA . PHE A 1 189 ? -47.786 -8.106 68.808 1.00 97.50 189 PHE A CA 1
ATOM 1491 C C . PHE A 1 189 ? -47.531 -8.986 67.583 1.00 97.50 189 PHE A C 1
ATOM 1493 O O . PHE A 1 189 ? -46.630 -8.674 66.805 1.00 97.50 189 PHE A O 1
ATOM 1500 N N . ALA A 1 190 ? -48.309 -10.054 67.390 1.00 98.06 190 ALA A N 1
ATOM 1501 C CA . ALA A 1 190 ? -48.209 -10.903 66.207 1.00 98.06 190 ALA A CA 1
ATOM 1502 C C . ALA A 1 190 ? -48.528 -10.119 64.923 1.00 98.06 190 ALA A C 1
ATOM 1504 O O . ALA A 1 190 ? -47.768 -10.208 63.958 1.00 98.06 190 ALA A O 1
ATOM 1505 N N . GLU A 1 191 ? -49.575 -9.290 64.937 1.00 98.00 191 GLU A N 1
ATOM 1506 C CA . GLU A 1 191 ? -49.954 -8.440 63.804 1.00 98.00 191 GLU A CA 1
ATOM 1507 C C . GLU A 1 191 ? -48.873 -7.392 63.487 1.00 98.00 191 GLU A C 1
ATOM 1509 O O . GLU A 1 191 ? -48.474 -7.235 62.331 1.00 98.00 191 GLU A O 1
ATOM 1514 N N . ILE A 1 192 ? -48.321 -6.720 64.507 1.00 97.50 192 ILE A N 1
ATOM 1515 C CA . ILE A 1 192 ? -47.211 -5.768 64.326 1.00 97.50 192 ILE A CA 1
ATOM 1516 C C . ILE A 1 192 ? -45.975 -6.479 63.756 1.00 97.50 192 ILE A C 1
ATOM 1518 O O . ILE A 1 192 ? -45.328 -5.956 62.846 1.00 97.50 192 ILE A O 1
ATOM 1522 N N . LEU A 1 193 ? -45.646 -7.676 64.252 1.00 97.62 193 LEU A N 1
ATOM 1523 C CA . LEU A 1 193 ? -44.510 -8.458 63.764 1.00 97.62 193 LEU A CA 1
ATOM 1524 C C . LEU A 1 193 ? -44.710 -8.878 62.298 1.00 97.62 193 LEU A C 1
ATOM 1526 O O . LEU A 1 193 ? -43.784 -8.783 61.489 1.00 97.62 193 LEU A O 1
ATOM 1530 N N . GLU A 1 194 ? -45.912 -9.311 61.923 1.00 98.00 194 GLU A N 1
ATOM 1531 C CA . GLU A 1 194 ? -46.241 -9.654 60.539 1.00 98.00 194 GLU A CA 1
ATOM 1532 C C . GLU A 1 194 ? -46.156 -8.422 59.623 1.00 98.00 194 GLU A C 1
ATOM 1534 O O . GLU A 1 194 ? -45.537 -8.475 58.555 1.00 98.00 194 GLU A O 1
ATOM 1539 N N . ALA A 1 195 ? -46.673 -7.275 60.069 1.00 97.94 195 ALA A N 1
ATOM 1540 C CA . ALA A 1 195 ? -46.588 -6.022 59.330 1.00 97.94 195 ALA A CA 1
ATOM 1541 C C . ALA A 1 195 ? -45.133 -5.561 59.129 1.00 97.94 195 ALA A C 1
ATOM 1543 O O . ALA A 1 195 ? -44.744 -5.209 58.010 1.00 97.94 195 ALA A O 1
ATOM 1544 N N . GLU A 1 196 ? -44.302 -5.589 60.175 1.00 96.19 196 GLU A N 1
ATOM 1545 C CA . GLU A 1 196 ? -42.890 -5.196 60.093 1.00 96.19 196 GLU A CA 1
ATOM 1546 C C . GLU A 1 196 ? -42.057 -6.185 59.269 1.00 96.19 196 GLU A C 1
ATOM 1548 O O . GLU A 1 196 ? -41.259 -5.767 58.427 1.00 96.19 196 GLU A O 1
ATOM 1553 N N . THR A 1 197 ? -42.282 -7.496 59.408 1.00 97.75 197 THR A N 1
ATOM 1554 C CA . THR A 1 197 ? -41.624 -8.492 58.543 1.00 97.75 197 THR A CA 1
ATOM 1555 C C . THR A 1 197 ? -42.048 -8.336 57.082 1.00 97.75 197 THR A C 1
ATOM 1557 O O . THR A 1 197 ? -41.213 -8.468 56.182 1.00 97.75 197 THR A O 1
ATOM 1560 N N . GLY A 1 198 ? -43.309 -7.981 56.822 1.00 98.19 198 GLY A N 1
ATOM 1561 C CA . GLY A 1 198 ? -43.806 -7.612 55.499 1.00 98.19 198 GLY A CA 1
ATOM 1562 C C . GLY A 1 198 ? -43.097 -6.380 54.928 1.00 98.19 198 GLY A C 1
ATOM 1563 O O . GLY A 1 198 ? -42.619 -6.418 53.791 1.00 98.19 198 GLY A O 1
ATOM 1564 N N . LYS A 1 199 ? -42.959 -5.303 55.716 1.00 98.00 199 LYS A N 1
ATOM 1565 C CA . LYS A 1 199 ? -42.216 -4.090 55.323 1.00 98.00 199 LYS A CA 1
ATOM 1566 C C . LYS A 1 199 ? -40.740 -4.388 55.051 1.00 98.00 199 LYS A C 1
ATOM 1568 O O . LYS A 1 199 ? -40.210 -3.939 54.036 1.00 98.00 199 LYS A O 1
ATOM 1573 N N . ALA A 1 200 ? -40.085 -5.169 55.910 1.00 97.38 200 ALA A N 1
ATOM 1574 C CA . ALA A 1 200 ? -38.686 -5.557 55.742 1.00 97.38 200 ALA A CA 1
ATOM 1575 C C . ALA A 1 200 ? -38.471 -6.391 54.467 1.00 97.38 200 ALA A C 1
ATOM 1577 O O . ALA A 1 200 ? -37.553 -6.113 53.696 1.00 97.38 200 ALA A O 1
ATOM 1578 N N . LYS A 1 201 ? -39.357 -7.359 54.188 1.00 98.00 201 LYS A N 1
ATOM 1579 C CA . LYS A 1 201 ? -39.323 -8.149 52.946 1.00 98.00 201 LYS A CA 1
ATOM 1580 C C . LYS A 1 201 ? -39.512 -7.275 51.707 1.00 98.00 201 LYS A C 1
ATOM 1582 O O . LYS A 1 201 ? -38.779 -7.470 50.741 1.00 98.00 201 LYS A O 1
ATOM 1587 N N . LYS A 1 202 ? -40.446 -6.316 51.723 1.00 98.06 202 LYS A N 1
ATOM 1588 C CA . LYS A 1 202 ? -40.648 -5.372 50.607 1.00 98.06 202 LYS A CA 1
ATOM 1589 C C . LYS A 1 202 ? -39.394 -4.538 50.342 1.00 98.06 202 LYS A C 1
ATOM 1591 O O . LYS A 1 202 ? -38.890 -4.570 49.226 1.00 98.06 202 LYS A O 1
ATOM 1596 N N . LYS A 1 203 ? -38.817 -3.921 51.382 1.00 97.88 203 LYS A N 1
ATOM 1597 C CA . LYS A 1 203 ? -37.550 -3.173 51.274 1.00 97.88 203 LYS A CA 1
ATOM 1598 C C . LYS A 1 203 ? -36.405 -4.029 50.728 1.00 97.88 203 LYS A C 1
ATOM 1600 O O . LYS A 1 203 ? -35.611 -3.553 49.925 1.00 97.88 203 LYS A O 1
ATOM 1605 N N . TYR A 1 204 ? -36.319 -5.295 51.140 1.00 98.06 204 TYR A N 1
ATOM 1606 C CA . TYR A 1 204 ? -35.317 -6.219 50.609 1.00 98.06 204 TYR A CA 1
ATOM 1607 C C . TYR A 1 204 ? -35.493 -6.469 49.104 1.00 98.06 204 TYR A C 1
ATOM 1609 O O . TYR A 1 204 ? -34.506 -6.464 48.374 1.00 98.06 204 TYR A O 1
ATOM 1617 N N . HIS A 1 205 ? -36.729 -6.669 48.633 1.00 98.12 205 HIS A N 1
ATOM 1618 C CA . HIS A 1 205 ? -37.000 -6.857 47.203 1.00 98.12 205 HIS A CA 1
ATOM 1619 C C . HIS A 1 205 ? -36.695 -5.584 46.410 1.00 98.12 205 HIS A C 1
ATOM 1621 O O . HIS A 1 205 ? -35.976 -5.661 45.422 1.00 98.12 205 HIS A O 1
ATOM 1627 N N . GLU A 1 206 ? -37.121 -4.416 46.896 1.00 98.19 206 GLU A N 1
ATOM 1628 C CA . GLU A 1 206 ? -36.802 -3.121 46.277 1.00 98.19 206 GLU A CA 1
ATOM 1629 C C . GLU A 1 206 ? -35.286 -2.914 46.139 1.00 98.19 206 GLU A C 1
ATOM 1631 O O . GLU A 1 206 ? -34.797 -2.553 45.069 1.00 98.19 206 GLU A O 1
ATOM 1636 N N . LEU A 1 207 ? -34.518 -3.194 47.198 1.00 98.12 207 LEU A N 1
ATOM 1637 C CA . LEU A 1 207 ? -33.063 -3.056 47.170 1.00 98.12 207 LEU A CA 1
ATOM 1638 C C . LEU A 1 207 ? -32.401 -4.080 46.237 1.00 98.12 207 LEU A C 1
ATOM 1640 O O . LEU A 1 207 ? -31.427 -3.764 45.553 1.00 98.12 207 LEU A O 1
ATOM 1644 N N . LYS A 1 208 ? -32.930 -5.306 46.182 1.00 98.38 208 LYS A N 1
ATOM 1645 C CA . LYS A 1 208 ? -32.465 -6.350 45.262 1.00 98.38 208 LYS A CA 1
ATOM 1646 C C . LYS A 1 208 ? -32.710 -5.959 43.803 1.00 98.38 208 LYS A C 1
ATOM 1648 O O . LYS A 1 208 ? -31.810 -6.137 42.985 1.00 98.38 208 LYS A O 1
ATOM 1653 N N . ASP A 1 209 ? -33.871 -5.393 43.492 1.00 98.31 209 ASP A N 1
ATOM 1654 C CA . ASP A 1 209 ? -34.217 -4.935 42.144 1.00 98.31 209 ASP A CA 1
ATOM 1655 C C . ASP A 1 209 ? -33.341 -3.746 41.727 1.00 98.31 209 ASP A C 1
ATOM 1657 O O . ASP A 1 209 ? -32.804 -3.722 40.619 1.00 98.31 209 ASP A O 1
ATOM 1661 N N . GLN A 1 210 ? -33.099 -2.796 42.640 1.00 97.81 210 GLN A N 1
ATOM 1662 C CA . GLN A 1 210 ? -32.152 -1.698 42.417 1.00 97.81 210 GLN A CA 1
ATOM 1663 C C . GLN A 1 210 ? -30.733 -2.214 42.154 1.00 97.81 210 GLN A C 1
ATOM 1665 O O . GLN A 1 210 ? -30.071 -1.757 41.221 1.00 97.81 210 GLN A O 1
ATOM 1670 N N . PHE A 1 211 ? -30.272 -3.193 42.936 1.00 98.12 211 PHE A N 1
ATOM 1671 C CA . PHE A 1 211 ? -28.971 -3.822 42.728 1.00 98.12 211 PHE A CA 1
ATOM 1672 C C . PHE A 1 211 ? -28.881 -4.507 41.358 1.00 98.12 211 PHE A C 1
ATOM 1674 O O . PHE A 1 211 ? -27.895 -4.320 40.647 1.00 98.12 211 PHE A O 1
ATOM 1681 N N . GLN A 1 212 ? -29.912 -5.253 40.951 1.00 98.19 212 GLN A N 1
ATOM 1682 C CA . GLN A 1 212 ? -29.960 -5.901 39.638 1.00 98.19 212 GLN A CA 1
ATOM 1683 C C . GLN A 1 212 ? -29.984 -4.885 38.491 1.00 98.19 212 GLN A C 1
ATOM 1685 O O . GLN A 1 212 ? -29.259 -5.052 37.511 1.00 98.19 212 GLN A O 1
ATOM 1690 N N . SER A 1 213 ? -30.753 -3.801 38.626 1.00 98.38 213 SER A N 1
ATOM 1691 C CA . SER A 1 213 ? -30.771 -2.708 37.650 1.00 98.38 213 SER A CA 1
ATOM 1692 C C . SER A 1 213 ? -29.398 -2.047 37.521 1.00 98.38 213 SER A C 1
ATOM 1694 O O . SER A 1 213 ? -28.947 -1.773 36.410 1.00 98.38 213 SER A O 1
ATOM 1696 N N . LEU A 1 214 ? -28.713 -1.806 38.642 1.00 98.44 214 LEU A N 1
ATOM 1697 C CA . LEU A 1 214 ? -27.368 -1.236 38.643 1.00 98.44 214 LEU A CA 1
ATOM 1698 C C . LEU A 1 214 ? -26.352 -2.199 38.017 1.00 98.44 214 LEU A C 1
ATOM 1700 O O . LEU A 1 214 ? -25.504 -1.780 37.231 1.00 98.44 214 LEU A O 1
ATOM 1704 N N . GLN A 1 215 ? -26.458 -3.493 38.322 1.00 98.44 215 GLN A N 1
ATOM 1705 C CA . GLN A 1 215 ? -25.626 -4.531 37.723 1.00 98.44 215 GLN A CA 1
ATOM 1706 C C . GLN A 1 215 ? -25.810 -4.585 36.199 1.00 98.44 215 GLN A C 1
ATOM 1708 O O . GLN A 1 215 ? -24.819 -4.632 35.473 1.00 98.44 215 GLN A O 1
ATOM 1713 N N . ALA A 1 216 ? -27.051 -4.523 35.707 1.00 98.31 216 ALA A N 1
ATOM 1714 C CA . ALA A 1 216 ? -27.348 -4.484 34.277 1.00 98.31 216 ALA A CA 1
ATOM 1715 C C . ALA A 1 216 ? -26.783 -3.220 33.604 1.00 98.31 216 ALA A C 1
ATOM 1717 O O . ALA A 1 216 ? -26.146 -3.316 32.555 1.00 98.31 216 ALA A O 1
ATOM 1718 N N . ALA A 1 217 ? -26.934 -2.051 34.237 1.00 98.31 217 ALA A N 1
ATOM 1719 C CA . ALA A 1 217 ? -26.355 -0.801 33.745 1.00 98.31 217 ALA A CA 1
ATOM 1720 C C . ALA A 1 217 ? -24.819 -0.863 33.677 1.00 98.31 217 ALA A C 1
ATOM 1722 O O . ALA A 1 217 ? -24.221 -0.407 32.704 1.00 98.31 217 ALA A O 1
ATOM 1723 N N . PHE A 1 218 ? -24.171 -1.477 34.672 1.00 98.31 218 PHE A N 1
ATOM 1724 C CA . PHE A 1 218 ? -22.720 -1.656 34.683 1.00 98.31 218 PHE A CA 1
ATOM 1725 C C . PHE A 1 218 ? -22.236 -2.603 33.578 1.00 98.31 218 PHE A C 1
ATOM 1727 O O . PHE A 1 218 ? -21.224 -2.327 32.933 1.00 98.31 218 PHE A O 1
ATOM 1734 N N . ILE A 1 219 ? -22.956 -3.704 33.337 1.00 98.12 219 ILE A N 1
ATOM 1735 C CA . ILE A 1 219 ? -22.657 -4.628 32.235 1.00 98.12 219 ILE A CA 1
ATOM 1736 C C . ILE A 1 219 ? -22.774 -3.895 30.895 1.00 98.12 219 ILE A C 1
ATOM 1738 O O . ILE A 1 219 ? -21.821 -3.917 30.121 1.00 98.12 219 ILE A O 1
ATOM 1742 N N . SER A 1 220 ? -23.870 -3.166 30.674 1.00 98.44 220 SER A N 1
ATOM 1743 C CA . SER A 1 220 ? -24.082 -2.388 29.447 1.00 98.44 220 SER A CA 1
ATOM 1744 C C . SER A 1 220 ? -23.003 -1.317 29.240 1.00 98.44 220 SER A C 1
ATOM 1746 O O . SER A 1 220 ? -22.462 -1.185 28.145 1.00 98.44 220 SER A O 1
ATOM 1748 N N . PHE A 1 221 ? -22.607 -0.603 30.298 1.00 98.56 221 PHE A N 1
ATOM 1749 C CA . PHE A 1 221 ? -21.510 0.366 30.235 1.00 98.56 221 PHE A CA 1
ATOM 1750 C C . PHE A 1 221 ? -20.172 -0.290 29.868 1.00 98.56 221 PHE A C 1
ATOM 1752 O O . PHE A 1 221 ? -19.430 0.216 29.026 1.00 98.56 221 PHE A O 1
ATOM 1759 N N . LYS A 1 222 ? -19.861 -1.443 30.472 1.00 98.50 222 LYS A N 1
ATOM 1760 C CA . LYS A 1 222 ? -18.648 -2.209 30.166 1.00 98.50 222 LYS A CA 1
ATOM 1761 C C . LYS A 1 222 ? -18.637 -2.695 28.713 1.00 98.50 222 LYS A C 1
ATOM 1763 O O . LYS A 1 222 ? -17.590 -2.634 28.065 1.00 98.50 222 LYS A O 1
ATOM 1768 N N . GLU A 1 223 ? -19.766 -3.192 28.218 1.00 98.38 223 GLU A N 1
ATOM 1769 C CA . GLU A 1 223 ? -19.929 -3.620 26.825 1.00 98.38 223 GLU A CA 1
ATOM 1770 C C . GLU A 1 223 ? -19.730 -2.441 25.874 1.00 98.38 223 GLU A C 1
ATOM 1772 O O . GLU A 1 223 ? -18.905 -2.543 24.971 1.00 98.38 223 GLU A O 1
ATOM 1777 N N . SER A 1 224 ? -20.353 -1.295 26.162 1.00 98.62 224 SER A N 1
ATOM 1778 C CA . SER A 1 224 ? -20.202 -0.062 25.384 1.00 98.62 224 SER A CA 1
ATOM 1779 C C . SER A 1 224 ? -18.747 0.428 25.317 1.00 98.62 224 SER A C 1
ATOM 1781 O O . SER A 1 224 ? -18.260 0.722 24.229 1.00 98.62 224 SER A O 1
ATOM 1783 N N . ILE A 1 225 ? -17.999 0.431 26.431 1.00 98.31 225 ILE A N 1
ATOM 1784 C CA . ILE A 1 225 ? -16.557 0.761 26.412 1.00 98.31 225 ILE A CA 1
ATOM 1785 C C . ILE A 1 225 ? -15.766 -0.233 25.559 1.00 98.31 225 ILE A C 1
ATOM 1787 O O . ILE A 1 225 ? -14.835 0.146 24.846 1.00 98.31 225 ILE A O 1
ATOM 1791 N N . THR A 1 226 ? -16.091 -1.521 25.673 1.00 97.94 226 THR A N 1
ATOM 1792 C CA . THR A 1 226 ? -15.380 -2.576 24.944 1.00 97.94 226 THR A CA 1
ATOM 1793 C C . THR A 1 226 ? -15.630 -2.447 23.442 1.00 97.94 226 THR A C 1
ATOM 1795 O O . THR A 1 226 ? -14.690 -2.568 22.658 1.00 97.94 226 THR A O 1
ATOM 1798 N N . GLU A 1 227 ? -16.867 -2.154 23.046 1.00 98.25 227 GLU A N 1
ATOM 1799 C CA . GLU A 1 227 ? -17.254 -1.878 21.664 1.00 98.25 227 GLU A CA 1
ATOM 1800 C C . GLU A 1 227 ? -16.552 -0.625 21.129 1.00 98.25 227 GLU A C 1
ATOM 1802 O O . GLU A 1 227 ? -15.858 -0.720 20.120 1.00 98.25 227 GLU A O 1
ATOM 1807 N N . GLU A 1 228 ? -16.587 0.499 21.854 1.00 98.44 228 GLU A N 1
ATOM 1808 C CA . GLU A 1 228 ? -15.899 1.735 21.451 1.00 98.44 228 GLU A CA 1
ATOM 1809 C C . GLU A 1 228 ? -14.382 1.519 21.284 1.00 98.44 228 GLU A C 1
ATOM 1811 O O . GLU A 1 228 ? -13.758 1.996 20.330 1.00 98.44 228 GLU A O 1
ATOM 1816 N N . MET A 1 229 ? -13.756 0.769 22.196 1.00 98.19 229 MET A N 1
ATOM 1817 C CA . MET A 1 229 ? -12.342 0.408 22.085 1.00 98.19 229 MET A CA 1
ATOM 1818 C C . MET A 1 229 ? -12.076 -0.437 20.831 1.00 98.19 229 MET A C 1
ATOM 1820 O O . MET A 1 229 ? -11.110 -0.167 20.111 1.00 98.19 229 MET A O 1
ATOM 1824 N N . ASN A 1 230 ? -12.913 -1.441 20.561 1.00 98.00 230 ASN A N 1
ATOM 1825 C CA . ASN A 1 230 ? -12.781 -2.310 19.394 1.00 98.00 230 ASN A CA 1
ATOM 1826 C C . ASN A 1 230 ? -12.980 -1.536 18.084 1.00 98.00 230 ASN A C 1
ATOM 1828 O O . ASN A 1 230 ? -12.196 -1.715 17.153 1.00 98.00 230 ASN A O 1
ATOM 1832 N N . GLU A 1 231 ? -13.956 -0.630 18.020 1.00 98.38 231 GLU A N 1
ATOM 1833 C CA . GLU A 1 231 ? -14.177 0.249 16.868 1.00 98.38 231 GLU A CA 1
ATOM 1834 C C . GLU A 1 231 ? -12.969 1.150 16.605 1.00 98.38 231 GLU A C 1
ATOM 1836 O O . GLU A 1 231 ? -12.494 1.237 15.470 1.00 98.38 231 GLU A O 1
ATOM 1841 N N . ARG A 1 232 ? -12.406 1.768 17.654 1.00 98.44 232 ARG A N 1
ATOM 1842 C CA . ARG A 1 232 ? -11.188 2.590 17.541 1.00 98.44 232 ARG A CA 1
ATOM 1843 C C . ARG A 1 232 ? -9.989 1.777 17.053 1.00 98.44 232 ARG A C 1
ATOM 1845 O O . ARG A 1 232 ? -9.180 2.291 16.278 1.00 98.44 232 ARG A O 1
ATOM 1852 N N . LEU A 1 233 ? -9.848 0.528 17.498 1.00 98.31 233 LEU A N 1
ATOM 1853 C CA . LEU A 1 233 ? -8.798 -0.375 17.018 1.00 98.31 233 LEU A CA 1
ATOM 1854 C C . LEU A 1 233 ? -9.012 -0.743 15.544 1.00 98.31 233 LEU A C 1
ATOM 1856 O O . LEU A 1 233 ? -8.086 -0.589 14.749 1.00 98.31 233 LEU A O 1
ATOM 1860 N N . ALA A 1 234 ? -10.230 -1.130 15.163 1.00 98.31 234 ALA A N 1
ATOM 1861 C CA . ALA A 1 234 ? -10.584 -1.458 13.783 1.00 98.31 234 ALA A CA 1
ATOM 1862 C C . ALA A 1 234 ? -10.418 -0.255 12.838 1.00 98.31 234 ALA A C 1
ATOM 1864 O O . ALA A 1 234 ? -10.003 -0.402 11.688 1.00 98.31 234 ALA A O 1
ATOM 1865 N N . GLN A 1 235 ? -10.712 0.960 13.307 1.00 98.38 235 GLN A N 1
ATOM 1866 C CA . GLN A 1 235 ? -10.459 2.184 12.554 1.00 98.38 235 GLN A CA 1
ATOM 1867 C C . GLN A 1 235 ? -8.960 2.418 12.346 1.00 98.38 235 GLN A C 1
ATOM 1869 O O . GLN A 1 235 ? -8.536 2.637 11.213 1.00 98.38 235 GLN A O 1
ATOM 1874 N N . LYS A 1 236 ? -8.144 2.319 13.404 1.00 98.38 236 LYS A N 1
ATOM 1875 C CA . LYS A 1 236 ? -6.684 2.468 13.286 1.00 98.38 236 LYS A CA 1
ATOM 1876 C C . LYS A 1 236 ? -6.068 1.437 12.346 1.00 98.38 236 LYS A C 1
ATOM 1878 O O . LYS A 1 236 ? -5.167 1.777 11.584 1.00 98.38 236 LYS A O 1
ATOM 1883 N N . GLU A 1 237 ? -6.547 0.197 12.389 1.00 98.38 237 GLU A N 1
ATOM 1884 C CA . GLU A 1 237 ? -6.103 -0.858 11.480 1.00 98.38 237 GLU A CA 1
ATOM 1885 C C . GLU A 1 237 ? -6.435 -0.519 10.020 1.00 98.38 237 GLU A C 1
ATOM 1887 O O . GLU A 1 237 ? -5.557 -0.602 9.159 1.00 98.38 237 GLU A O 1
ATOM 1892 N N . ARG A 1 238 ? -7.661 -0.052 9.740 1.00 98.31 238 ARG A N 1
ATOM 1893 C CA . ARG A 1 238 ? -8.052 0.416 8.399 1.00 98.31 238 ARG A CA 1
ATOM 1894 C C . ARG A 1 238 ? -7.186 1.577 7.916 1.00 98.31 238 ARG A C 1
ATOM 1896 O O . ARG A 1 238 ? -6.635 1.494 6.824 1.00 98.31 238 ARG A O 1
ATOM 1903 N N . GLU A 1 239 ? -7.000 2.610 8.735 1.00 98.31 239 GLU A N 1
ATOM 1904 C CA . GLU A 1 239 ? -6.177 3.776 8.383 1.00 98.31 239 GLU A CA 1
ATOM 1905 C C . GLU A 1 239 ? -4.718 3.394 8.097 1.00 98.31 239 GLU A C 1
ATOM 1907 O O . GLU A 1 239 ? -4.094 3.925 7.175 1.00 98.31 239 GLU A O 1
ATOM 1912 N N . LEU A 1 240 ? -4.152 2.472 8.882 1.00 98.38 240 LEU A N 1
ATOM 1913 C CA . LEU A 1 240 ? -2.784 1.997 8.688 1.00 98.38 240 LEU A CA 1
ATOM 1914 C C . LEU A 1 240 ? -2.661 1.174 7.400 1.00 98.38 240 LEU A C 1
ATOM 1916 O O . LEU A 1 240 ? -1.726 1.394 6.628 1.00 98.38 240 LEU A O 1
ATOM 1920 N N . ASN A 1 241 ? -3.625 0.292 7.130 1.00 98.38 241 ASN A N 1
ATOM 1921 C CA . ASN A 1 241 ? -3.675 -0.500 5.901 1.00 98.38 241 ASN A CA 1
ATOM 1922 C C . ASN A 1 241 ? -3.849 0.379 4.655 1.00 98.38 241 ASN A C 1
ATOM 1924 O O . ASN A 1 241 ? -3.165 0.166 3.653 1.00 98.38 241 ASN A O 1
ATOM 1928 N N . GLU A 1 242 ? -4.709 1.397 4.712 1.00 98.56 242 GLU A N 1
ATOM 1929 C CA . GLU A 1 242 ? -4.890 2.366 3.627 1.00 98.56 242 GLU A CA 1
ATOM 1930 C C . GLU A 1 242 ? -3.611 3.165 3.367 1.00 98.56 242 GLU A C 1
ATOM 1932 O O . GLU A 1 242 ? -3.160 3.235 2.222 1.00 98.56 242 GLU A O 1
ATOM 1937 N N . LYS A 1 243 ? -2.971 3.702 4.416 1.00 98.44 243 LYS A N 1
ATOM 1938 C CA . LYS A 1 243 ? -1.687 4.414 4.293 1.00 98.44 243 LYS A CA 1
ATOM 1939 C C . LYS A 1 243 ? -0.602 3.524 3.696 1.00 98.44 243 LYS A C 1
ATOM 1941 O O . LYS A 1 243 ? 0.100 3.955 2.785 1.00 98.44 243 LYS A O 1
ATOM 1946 N N . HIS A 1 244 ? -0.487 2.282 4.164 1.00 98.06 244 HIS A N 1
ATOM 1947 C CA . HIS A 1 244 ? 0.478 1.327 3.624 1.00 98.06 244 HIS A CA 1
ATOM 1948 C C . HIS A 1 244 ? 0.191 0.995 2.152 1.00 98.06 244 HIS A C 1
ATOM 1950 O O . HIS A 1 244 ? 1.103 1.006 1.327 1.00 98.06 244 HIS A O 1
ATOM 1956 N N . SER A 1 245 ? -1.080 0.770 1.798 1.00 98.38 245 SER A N 1
ATOM 1957 C CA . SER A 1 245 ? -1.503 0.524 0.416 1.00 98.38 245 SER A CA 1
ATOM 1958 C C . SER A 1 245 ? -1.190 1.710 -0.499 1.00 98.38 245 SER A C 1
ATOM 1960 O O . SER A 1 245 ? -0.691 1.516 -1.609 1.00 98.38 245 SER A O 1
ATOM 1962 N N . MET A 1 246 ? -1.444 2.940 -0.041 1.00 98.00 246 MET A N 1
ATOM 1963 C CA . MET A 1 246 ? -1.124 4.151 -0.797 1.00 98.00 246 MET A CA 1
ATOM 1964 C C . MET A 1 246 ? 0.381 4.336 -0.983 1.00 98.00 246 MET A C 1
ATOM 1966 O O . MET A 1 246 ? 0.807 4.595 -2.106 1.00 98.00 246 MET A O 1
ATOM 1970 N N . GLU A 1 247 ? 1.190 4.150 0.063 1.00 98.12 247 GLU A N 1
ATOM 1971 C CA . GLU A 1 247 ? 2.648 4.288 -0.040 1.00 98.12 247 GLU A CA 1
ATOM 1972 C C . GLU A 1 247 ? 3.250 3.228 -0.969 1.00 98.12 247 GLU A C 1
ATOM 1974 O O . GLU A 1 247 ? 4.064 3.546 -1.832 1.00 98.12 247 GLU A O 1
ATOM 1979 N N . MET A 1 248 ? 2.776 1.982 -0.884 1.00 98.25 248 MET A N 1
ATOM 1980 C CA . MET A 1 248 ? 3.185 0.916 -1.799 1.00 98.25 248 MET A CA 1
ATOM 1981 C C . MET A 1 248 ? 2.834 1.250 -3.257 1.00 98.25 248 MET A C 1
ATOM 1983 O O . MET A 1 248 ? 3.667 1.071 -4.146 1.00 98.25 248 MET A O 1
ATOM 1987 N N . LYS A 1 249 ? 1.623 1.762 -3.524 1.00 98.19 249 LYS A N 1
ATOM 1988 C CA . LYS A 1 249 ? 1.224 2.210 -4.872 1.00 98.19 249 LYS A CA 1
ATOM 1989 C C . LYS A 1 249 ? 2.083 3.379 -5.358 1.00 98.19 249 LYS A C 1
ATOM 1991 O O . LYS A 1 249 ? 2.464 3.390 -6.527 1.00 98.19 249 LYS A O 1
ATOM 1996 N N . ARG A 1 250 ? 2.391 4.338 -4.479 1.00 98.56 250 ARG A N 1
ATOM 1997 C CA . ARG A 1 250 ? 3.237 5.503 -4.775 1.00 98.56 250 ARG A CA 1
ATOM 1998 C C . ARG A 1 250 ? 4.643 5.066 -5.176 1.00 98.56 250 ARG A C 1
ATOM 2000 O O . ARG A 1 250 ? 5.124 5.470 -6.230 1.00 98.56 250 ARG A O 1
ATOM 2007 N N . GLU A 1 251 ? 5.266 4.201 -4.383 1.00 98.44 251 GLU A N 1
ATOM 2008 C CA . GLU A 1 251 ? 6.622 3.714 -4.642 1.00 98.44 251 GLU A CA 1
ATOM 2009 C C . GLU A 1 251 ? 6.686 2.863 -5.917 1.00 98.44 251 GLU A C 1
ATOM 2011 O O . GLU A 1 251 ? 7.576 3.036 -6.748 1.00 98.44 251 GLU A O 1
ATOM 2016 N N . LEU A 1 252 ? 5.685 2.010 -6.145 1.00 98.50 252 LEU A N 1
ATOM 2017 C CA . LEU A 1 252 ? 5.585 1.221 -7.372 1.00 98.50 252 LEU A CA 1
ATOM 2018 C C . LEU A 1 252 ? 5.410 2.110 -8.615 1.00 98.50 252 LEU A C 1
ATOM 2020 O O . LEU A 1 252 ? 5.997 1.827 -9.660 1.00 98.50 252 LEU A O 1
ATOM 2024 N N . ALA A 1 253 ? 4.645 3.201 -8.514 1.00 98.44 253 ALA A N 1
ATOM 2025 C CA . ALA A 1 253 ? 4.518 4.181 -9.591 1.00 98.44 253 ALA A CA 1
ATOM 2026 C C . ALA A 1 253 ? 5.846 4.906 -9.869 1.00 98.44 253 ALA A C 1
ATOM 2028 O O . ALA A 1 253 ? 6.222 5.059 -11.031 1.00 98.44 253 ALA A O 1
ATOM 2029 N N . LEU A 1 254 ? 6.590 5.288 -8.824 1.00 98.50 254 LEU A N 1
ATOM 2030 C CA . LEU A 1 254 ? 7.919 5.892 -8.970 1.00 98.50 254 LEU A CA 1
ATOM 2031 C C . LEU A 1 254 ? 8.910 4.943 -9.650 1.00 98.50 254 LEU A C 1
ATOM 2033 O O . LEU A 1 254 ? 9.632 5.365 -10.554 1.00 98.50 254 LEU A O 1
ATOM 2037 N N . GLN A 1 255 ? 8.917 3.664 -9.266 1.00 98.19 255 GLN A N 1
ATOM 2038 C CA . GLN A 1 255 ? 9.764 2.651 -9.898 1.00 98.19 255 GLN A CA 1
ATOM 2039 C C . GLN A 1 255 ? 9.398 2.430 -11.367 1.00 98.19 255 GLN A C 1
ATOM 2041 O O . GLN A 1 255 ? 10.293 2.394 -12.210 1.00 98.19 255 GLN A O 1
ATOM 2046 N N . ARG A 1 256 ? 8.101 2.342 -11.692 1.00 98.50 256 ARG A N 1
ATOM 2047 C CA . ARG A 1 256 ? 7.634 2.244 -13.085 1.00 98.50 256 ARG A CA 1
ATOM 2048 C C . ARG A 1 256 ? 8.111 3.428 -13.918 1.00 98.50 256 ARG A C 1
ATOM 2050 O O . ARG A 1 256 ? 8.738 3.214 -14.945 1.00 98.50 256 ARG A O 1
ATOM 2057 N N . HIS A 1 257 ? 7.908 4.649 -13.433 1.00 98.44 257 HIS A N 1
ATOM 2058 C CA . HIS A 1 257 ? 8.334 5.862 -14.132 1.00 98.44 257 HIS A CA 1
ATOM 2059 C C . HIS A 1 257 ? 9.866 5.980 -14.257 1.00 98.44 257 HIS A C 1
ATOM 2061 O O . HIS A 1 257 ? 10.386 6.555 -15.210 1.00 98.44 257 HIS A O 1
ATOM 2067 N N . ALA A 1 258 ? 10.629 5.461 -13.291 1.00 98.50 258 ALA A N 1
ATOM 2068 C CA . ALA A 1 258 ? 12.086 5.411 -13.389 1.00 98.50 258 ALA A CA 1
ATOM 2069 C C . ALA A 1 258 ? 12.564 4.405 -14.448 1.00 98.50 258 ALA A C 1
ATOM 2071 O O . ALA A 1 258 ? 13.520 4.695 -15.160 1.00 98.50 258 ALA A O 1
ATOM 2072 N N . LEU A 1 259 ? 11.913 3.243 -14.551 1.00 98.31 259 LEU A N 1
ATOM 2073 C CA . LEU A 1 259 ? 12.219 2.246 -15.579 1.00 98.31 259 LEU A CA 1
ATOM 2074 C C . LEU A 1 259 ? 11.803 2.719 -16.973 1.00 98.31 259 LEU A C 1
ATOM 2076 O O . LEU A 1 259 ? 12.575 2.557 -17.907 1.00 98.31 259 LEU A O 1
ATOM 2080 N N . GLU A 1 260 ? 10.633 3.343 -17.095 1.00 98.44 260 GLU A N 1
ATOM 2081 C CA . GLU A 1 260 ? 10.141 3.913 -18.353 1.00 98.44 260 GLU A CA 1
ATOM 2082 C C . GLU A 1 260 ? 11.114 4.963 -18.898 1.00 98.44 260 GLU A C 1
ATOM 2084 O O . GLU A 1 260 ? 11.588 4.819 -20.019 1.00 98.44 260 GLU A O 1
ATOM 2089 N N . ARG A 1 261 ? 11.549 5.915 -18.057 1.00 98.44 261 ARG A N 1
ATOM 2090 C CA . ARG A 1 261 ? 12.583 6.889 -18.443 1.00 98.44 261 ARG A CA 1
ATOM 2091 C C . ARG A 1 261 ? 13.894 6.238 -18.873 1.00 98.44 261 ARG A C 1
ATOM 2093 O O . ARG A 1 261 ? 14.457 6.649 -19.873 1.00 98.44 261 ARG A O 1
ATOM 2100 N N . LYS A 1 262 ? 14.369 5.207 -18.163 1.00 98.31 262 LYS A N 1
ATOM 2101 C CA . LYS A 1 262 ? 15.584 4.483 -18.575 1.00 98.31 262 LYS A CA 1
ATOM 2102 C C . LYS A 1 262 ? 15.421 3.813 -19.938 1.00 98.31 262 LYS A C 1
ATOM 2104 O O . LYS A 1 262 ? 16.343 3.871 -20.739 1.00 98.31 262 LYS A O 1
ATOM 2109 N N . CYS A 1 263 ? 14.271 3.195 -20.204 1.00 98.12 263 CYS A N 1
ATOM 2110 C CA . CYS A 1 263 ? 13.989 2.612 -21.513 1.00 98.12 263 CYS A CA 1
ATOM 2111 C C . CYS A 1 263 ? 13.931 3.676 -22.615 1.00 98.12 263 CYS A C 1
ATOM 2113 O O . CYS A 1 263 ? 14.442 3.433 -23.706 1.00 98.12 263 CYS A O 1
ATOM 2115 N N . ASP A 1 264 ? 13.337 4.838 -22.342 1.00 98.12 264 ASP A N 1
ATOM 2116 C CA . ASP A 1 264 ? 13.296 5.949 -23.295 1.00 98.12 264 ASP A CA 1
ATOM 2117 C C . ASP A 1 264 ? 14.698 6.518 -23.559 1.00 98.12 264 ASP A C 1
ATOM 2119 O O . ASP A 1 264 ? 15.062 6.716 -24.719 1.00 98.12 264 ASP A O 1
ATOM 2123 N N . ASP A 1 265 ? 15.512 6.693 -22.515 1.00 98.31 265 ASP A N 1
ATOM 2124 C CA . ASP A 1 265 ? 16.904 7.145 -22.618 1.00 98.31 265 ASP A CA 1
ATOM 2125 C C . ASP A 1 265 ? 17.760 6.144 -23.419 1.00 98.31 265 ASP A C 1
ATOM 2127 O O . ASP A 1 265 ? 18.516 6.536 -24.309 1.00 98.31 265 ASP A O 1
ATOM 2131 N N . GLU A 1 266 ? 17.626 4.837 -23.155 1.00 98.12 266 GLU A N 1
ATOM 2132 C CA . GLU A 1 266 ? 18.310 3.777 -23.912 1.00 98.12 266 GLU A CA 1
ATOM 2133 C C . GLU A 1 266 ? 17.864 3.758 -25.377 1.00 98.12 266 GLU A C 1
ATOM 2135 O O . GLU A 1 266 ? 18.696 3.657 -26.280 1.00 98.12 266 GLU A O 1
ATOM 2140 N N . LYS A 1 267 ? 16.559 3.895 -25.633 1.00 98.06 267 LYS A N 1
ATOM 2141 C CA . LYS A 1 267 ? 16.013 3.971 -26.989 1.00 98.06 267 LYS A CA 1
ATOM 2142 C C . LYS A 1 267 ? 16.565 5.184 -27.733 1.00 98.06 267 LYS A C 1
ATOM 2144 O O . LYS A 1 267 ? 16.976 5.029 -28.880 1.00 98.06 267 LYS A O 1
ATOM 2149 N N . GLN A 1 268 ? 16.593 6.354 -27.097 1.00 98.25 268 GLN A N 1
ATOM 2150 C CA . GLN A 1 268 ? 17.142 7.564 -27.701 1.00 98.25 268 GLN A CA 1
ATOM 2151 C C . GLN A 1 268 ? 18.641 7.409 -27.969 1.00 98.25 268 GLN A C 1
ATOM 2153 O O . GLN A 1 268 ? 19.081 7.667 -29.081 1.00 98.25 268 GLN A O 1
ATOM 2158 N N . SER A 1 269 ? 19.408 6.875 -27.016 1.00 98.25 269 SER A N 1
ATOM 2159 C CA . SER A 1 269 ? 20.840 6.613 -27.203 1.00 98.25 269 SER A CA 1
ATOM 2160 C C . SER A 1 269 ? 21.119 5.643 -28.358 1.00 98.25 269 SER A C 1
ATOM 2162 O O . SER A 1 269 ? 22.078 5.830 -29.107 1.00 98.25 269 SER A O 1
ATOM 2164 N N . ILE A 1 270 ? 20.280 4.617 -28.535 1.00 97.69 270 ILE A N 1
ATOM 2165 C CA . ILE A 1 270 ? 20.370 3.694 -29.672 1.00 97.69 270 ILE A CA 1
ATOM 2166 C C . ILE A 1 270 ? 20.060 4.418 -30.988 1.00 97.69 270 ILE A C 1
ATOM 2168 O O . ILE A 1 270 ? 20.768 4.199 -31.970 1.00 97.69 270 ILE A O 1
ATOM 2172 N N . VAL A 1 271 ? 19.023 5.262 -31.019 1.00 98.31 271 VAL A N 1
ATOM 2173 C CA . VAL A 1 271 ? 18.679 6.077 -32.196 1.00 98.31 271 VAL A CA 1
ATOM 2174 C C . VAL A 1 271 ? 19.842 6.994 -32.564 1.00 98.31 271 VAL A C 1
ATOM 2176 O O . VAL A 1 271 ? 20.310 6.919 -33.696 1.00 98.31 271 VAL A O 1
ATOM 2179 N N . ASP A 1 272 ? 20.368 7.758 -31.607 1.00 98.31 272 ASP A N 1
ATOM 2180 C CA . ASP A 1 272 ? 21.483 8.686 -31.820 1.00 98.31 272 ASP A CA 1
ATOM 2181 C C . ASP A 1 272 ? 22.722 7.954 -32.368 1.00 98.31 272 ASP A C 1
ATOM 2183 O O . ASP A 1 272 ? 23.359 8.407 -33.318 1.00 98.31 272 ASP A O 1
ATOM 2187 N N . ASN A 1 273 ? 23.033 6.769 -31.828 1.00 98.25 273 ASN A N 1
ATOM 2188 C CA . ASN A 1 273 ? 24.145 5.940 -32.297 1.00 98.25 273 ASN A CA 1
ATOM 2189 C C . ASN A 1 273 ? 23.924 5.434 -33.735 1.00 98.25 273 ASN A C 1
ATOM 2191 O O . ASN A 1 273 ? 24.835 5.480 -34.564 1.00 98.25 273 ASN A O 1
ATOM 2195 N N . TYR A 1 274 ? 22.716 4.969 -34.071 1.00 97.62 274 TYR A N 1
ATOM 2196 C CA . TYR A 1 274 ? 22.415 4.565 -35.447 1.00 97.62 274 TYR A CA 1
ATOM 2197 C C . TYR A 1 274 ? 22.454 5.746 -36.416 1.00 97.62 274 TYR A C 1
ATOM 2199 O O . TYR A 1 274 ? 22.960 5.589 -37.526 1.00 97.62 274 TYR A O 1
ATOM 2207 N N . GLU A 1 275 ? 21.975 6.921 -36.015 1.00 98.12 275 GLU A N 1
ATOM 2208 C CA . GLU A 1 275 ? 22.081 8.140 -36.817 1.00 98.12 275 GLU A CA 1
ATOM 2209 C C . GLU A 1 275 ? 23.545 8.533 -37.053 1.00 98.12 275 GLU A C 1
ATOM 2211 O O . GLU A 1 275 ? 23.924 8.825 -38.188 1.00 98.12 275 GLU A O 1
ATOM 2216 N N . GLU A 1 276 ? 24.401 8.466 -36.031 1.00 98.19 276 GLU A N 1
ATOM 2217 C CA . GLU A 1 276 ? 25.841 8.714 -36.162 1.00 98.19 276 GLU A CA 1
ATOM 2218 C C . GLU A 1 276 ? 26.515 7.708 -37.112 1.00 98.19 276 GLU A C 1
ATOM 2220 O O . GLU A 1 276 ? 27.281 8.099 -38.003 1.00 98.19 276 GLU A O 1
ATOM 2225 N N . GLN A 1 277 ? 26.193 6.416 -36.991 1.00 97.81 277 GLN A N 1
ATOM 2226 C CA . GLN A 1 277 ? 26.702 5.373 -37.889 1.00 97.81 277 GLN A CA 1
ATOM 2227 C C . GLN A 1 277 ? 26.242 5.587 -39.335 1.00 97.81 277 GLN A C 1
ATOM 2229 O O . GLN A 1 277 ? 27.057 5.511 -40.259 1.00 97.81 277 GLN A O 1
ATOM 2234 N N . ILE A 1 278 ? 24.958 5.890 -39.544 1.00 97.88 278 ILE A N 1
ATOM 2235 C CA . ILE A 1 278 ? 24.398 6.198 -40.864 1.00 97.88 278 ILE A CA 1
ATOM 2236 C C . ILE A 1 278 ? 25.112 7.413 -41.460 1.00 97.88 278 ILE A C 1
ATOM 2238 O O . ILE A 1 278 ? 25.594 7.338 -42.590 1.00 97.88 278 ILE A O 1
ATOM 2242 N N . ASN A 1 279 ? 25.255 8.500 -40.701 1.00 97.94 279 ASN A N 1
ATOM 2243 C CA . ASN A 1 279 ? 25.938 9.712 -41.153 1.00 97.94 279 ASN A CA 1
ATOM 2244 C C . ASN A 1 279 ? 27.409 9.449 -41.497 1.00 97.94 279 ASN A C 1
ATOM 2246 O O . ASN A 1 279 ? 27.905 9.940 -42.510 1.00 97.94 279 ASN A O 1
ATOM 2250 N N . THR A 1 280 ? 28.100 8.622 -40.713 1.00 97.94 280 THR A N 1
ATOM 2251 C CA . THR A 1 280 ? 29.483 8.212 -40.998 1.00 97.94 280 THR A CA 1
ATOM 2252 C C . THR A 1 280 ? 29.577 7.449 -42.319 1.00 97.94 280 THR A C 1
ATOM 2254 O O . THR A 1 280 ? 30.447 7.743 -43.142 1.00 97.94 280 THR A O 1
ATOM 2257 N N . ILE A 1 281 ? 28.665 6.503 -42.571 1.00 97.75 281 ILE A N 1
ATOM 2258 C CA . ILE A 1 281 ? 28.619 5.754 -43.833 1.00 97.75 281 ILE A CA 1
ATOM 2259 C C . ILE A 1 281 ? 28.298 6.685 -45.006 1.00 97.75 281 ILE A C 1
ATOM 2261 O O . ILE A 1 281 ? 28.968 6.598 -46.035 1.00 97.75 281 ILE A O 1
ATOM 2265 N N . ILE A 1 282 ? 27.320 7.584 -44.853 1.00 97.69 282 ILE A N 1
ATOM 2266 C CA . ILE A 1 282 ? 26.946 8.568 -45.877 1.00 97.69 282 ILE A CA 1
ATOM 2267 C C . ILE A 1 282 ? 28.145 9.452 -46.226 1.00 97.69 282 ILE A C 1
ATOM 2269 O O . ILE A 1 282 ? 28.463 9.603 -47.403 1.00 97.69 282 ILE A O 1
ATOM 2273 N N . ASN A 1 283 ? 28.838 9.993 -45.223 1.00 97.62 283 ASN A N 1
ATOM 2274 C CA . ASN A 1 283 ? 29.994 10.863 -45.432 1.00 97.62 283 ASN A CA 1
ATOM 2275 C C . ASN A 1 283 ? 31.160 10.117 -46.088 1.00 97.62 283 ASN A C 1
ATOM 2277 O O . ASN A 1 283 ? 31.778 10.649 -47.008 1.00 97.62 283 ASN A O 1
ATOM 2281 N N . ARG A 1 284 ? 31.429 8.871 -45.673 1.00 97.50 284 ARG A N 1
ATOM 2282 C CA . ARG A 1 284 ? 32.445 8.024 -46.312 1.00 97.50 284 ARG A CA 1
ATOM 2283 C C . ARG A 1 284 ? 32.100 7.752 -47.775 1.00 97.50 284 ARG A C 1
ATOM 2285 O O . ARG A 1 284 ? 32.945 7.952 -48.637 1.00 97.50 284 ARG A O 1
ATOM 2292 N N . HIS A 1 285 ? 30.866 7.334 -48.056 1.00 97.12 285 HIS A N 1
ATOM 2293 C CA . HIS A 1 285 ? 30.418 7.055 -49.419 1.00 97.12 285 HIS A CA 1
ATOM 2294 C C . HIS A 1 285 ? 30.455 8.311 -50.295 1.00 97.12 285 HIS A C 1
ATOM 2296 O O . HIS A 1 285 ? 30.880 8.245 -51.442 1.00 97.12 285 HIS A O 1
ATOM 2302 N N . LYS A 1 286 ? 30.073 9.471 -49.747 1.00 97.62 286 LYS A N 1
ATOM 2303 C CA . LYS A 1 286 ? 30.205 10.755 -50.439 1.00 97.62 286 LYS A CA 1
ATOM 2304 C C . LYS A 1 286 ? 31.667 11.056 -50.779 1.00 97.62 286 LYS A C 1
ATOM 2306 O O . LYS A 1 286 ? 31.952 11.358 -51.928 1.00 97.62 286 LYS A O 1
ATOM 2311 N N . GLY A 1 287 ? 32.586 10.891 -49.827 1.00 97.81 287 GLY A N 1
ATOM 2312 C CA . GLY A 1 287 ? 34.020 11.058 -50.080 1.00 97.81 287 GLY A CA 1
ATOM 2313 C C . GLY A 1 287 ? 34.570 10.077 -51.123 1.00 97.81 287 GLY A C 1
ATOM 2314 O O . GLY A 1 287 ? 35.370 10.465 -51.965 1.00 97.81 287 GLY A O 1
ATOM 2315 N N . GLU A 1 288 ? 34.123 8.819 -51.121 1.00 96.94 288 GLU A N 1
ATOM 2316 C CA . GLU A 1 288 ? 34.482 7.829 -52.151 1.00 96.94 288 GLU A CA 1
ATOM 2317 C C . GLU A 1 288 ? 33.958 8.220 -53.539 1.00 96.94 288 GLU A C 1
ATOM 2319 O O . GLU A 1 288 ? 34.687 8.096 -54.522 1.00 96.94 288 GLU A O 1
ATOM 2324 N N . MET A 1 289 ? 32.725 8.726 -53.615 1.00 97.06 289 MET A N 1
ATOM 2325 C CA . MET A 1 289 ? 32.128 9.236 -54.850 1.00 97.06 289 MET A CA 1
ATOM 2326 C C . MET A 1 289 ? 32.863 10.470 -55.380 1.00 97.06 289 MET A C 1
ATOM 2328 O O . MET A 1 289 ? 33.145 10.529 -56.576 1.00 97.06 289 MET A O 1
ATOM 2332 N N . ASP A 1 290 ? 33.203 11.420 -54.506 1.00 97.50 290 ASP A N 1
ATOM 2333 C CA . ASP A 1 290 ? 33.956 12.625 -54.863 1.00 97.50 290 ASP A CA 1
ATOM 2334 C C . ASP A 1 290 ? 35.368 12.246 -55.358 1.00 97.50 290 ASP A C 1
ATOM 2336 O O . ASP A 1 290 ? 35.769 12.651 -56.449 1.00 97.50 290 ASP A O 1
ATOM 2340 N N . ASN A 1 291 ? 36.075 11.358 -54.646 1.00 97.25 291 ASN A N 1
ATOM 2341 C CA . ASN A 1 291 ? 37.383 10.837 -55.067 1.00 97.25 291 ASN A CA 1
ATOM 2342 C C . ASN A 1 291 ? 37.319 10.111 -56.421 1.00 97.25 291 ASN A C 1
ATOM 2344 O O . ASN A 1 291 ? 38.210 10.260 -57.258 1.00 97.25 291 ASN A O 1
ATOM 2348 N N . ALA A 1 292 ? 36.282 9.300 -56.651 1.00 97.00 292 ALA A N 1
ATOM 2349 C CA . ALA A 1 292 ? 36.089 8.630 -57.932 1.00 97.00 292 ALA A CA 1
ATOM 2350 C C . ALA A 1 292 ? 35.837 9.647 -59.054 1.00 97.00 292 ALA A C 1
ATOM 2352 O O . ALA A 1 292 ? 36.406 9.511 -60.136 1.00 97.00 292 ALA A O 1
ATOM 2353 N N . ALA A 1 293 ? 35.027 10.680 -58.801 1.00 96.81 293 ALA A N 1
ATOM 2354 C CA . ALA A 1 293 ? 34.771 11.750 -59.761 1.00 96.81 293 ALA A CA 1
ATOM 2355 C C . ALA A 1 293 ? 36.055 12.516 -60.124 1.00 96.81 293 ALA A C 1
ATOM 2357 O O . ALA A 1 293 ? 36.293 12.763 -61.307 1.00 96.81 293 ALA A O 1
ATOM 2358 N N . GLU A 1 294 ? 36.913 12.820 -59.146 1.00 97.38 294 GLU A N 1
ATOM 2359 C CA . GLU A 1 294 ? 38.231 13.425 -59.383 1.00 97.38 294 GLU A CA 1
ATOM 2360 C C . GLU A 1 294 ? 39.124 12.530 -60.255 1.00 97.38 294 GLU A C 1
ATOM 2362 O O . GLU A 1 294 ? 39.695 12.999 -61.242 1.00 97.38 294 GLU A O 1
ATOM 2367 N N . GLN A 1 295 ? 39.196 11.227 -59.956 1.00 96.62 295 GLN A N 1
ATOM 2368 C CA . GLN A 1 295 ? 39.956 10.270 -60.770 1.00 96.62 295 GLN A CA 1
ATOM 2369 C C . GLN A 1 295 ? 39.427 10.189 -62.206 1.00 96.62 295 GLN A C 1
ATOM 2371 O O . GLN A 1 295 ? 40.217 10.190 -63.151 1.00 96.62 295 GLN A O 1
ATOM 2376 N N . TYR A 1 296 ? 38.104 10.150 -62.390 1.00 96.50 296 TYR A N 1
ATOM 2377 C CA . TYR A 1 296 ? 37.500 10.179 -63.722 1.00 96.50 296 TYR A CA 1
ATOM 2378 C C . TYR A 1 296 ? 37.813 11.482 -64.460 1.00 96.50 296 TYR A C 1
ATOM 2380 O O . TYR A 1 296 ? 38.123 11.421 -65.646 1.00 96.50 296 TYR A O 1
ATOM 2388 N N . SER A 1 297 ? 37.783 12.636 -63.787 1.00 96.75 297 SER A N 1
ATOM 2389 C CA . SER A 1 297 ? 38.156 13.923 -64.390 1.00 96.75 297 SER A CA 1
ATOM 2390 C C . SER A 1 297 ? 39.607 13.915 -64.874 1.00 96.75 297 SER A C 1
ATOM 2392 O O . SER A 1 297 ? 39.868 14.259 -66.023 1.00 96.75 297 SER A O 1
ATOM 2394 N N . ALA A 1 298 ? 40.539 13.435 -64.046 1.00 96.88 298 ALA A N 1
ATOM 2395 C CA . ALA A 1 298 ? 41.950 13.324 -64.415 1.00 96.88 298 ALA A CA 1
ATOM 2396 C C . ALA A 1 298 ? 42.165 12.369 -65.602 1.00 96.88 298 ALA A C 1
ATOM 2398 O O . ALA A 1 298 ? 42.889 12.685 -66.543 1.00 96.88 298 ALA A O 1
ATOM 2399 N N . ILE A 1 299 ? 41.497 11.208 -65.608 1.00 96.81 299 ILE A N 1
ATOM 2400 C CA . ILE A 1 299 ? 41.546 10.286 -66.751 1.00 96.81 299 ILE A CA 1
ATOM 2401 C C . ILE A 1 299 ? 40.988 10.967 -68.005 1.00 96.81 299 ILE A C 1
ATOM 2403 O O . ILE A 1 299 ? 41.602 10.868 -69.064 1.00 96.81 299 ILE A O 1
ATOM 2407 N N . MET A 1 300 ? 39.867 11.681 -67.906 1.00 96.19 300 MET A N 1
ATOM 2408 C CA . MET A 1 300 ? 39.283 12.403 -69.040 1.00 96.19 300 MET A CA 1
ATOM 2409 C C . MET A 1 300 ? 40.238 13.458 -69.612 1.00 96.19 300 MET A C 1
ATOM 2411 O O . MET A 1 300 ? 40.358 13.549 -70.833 1.00 96.19 300 MET A O 1
ATOM 2415 N N . GLU A 1 301 ? 40.964 14.191 -68.764 1.00 96.38 301 GLU A N 1
ATOM 2416 C CA . GLU A 1 301 ? 42.023 15.114 -69.196 1.00 96.38 301 GLU A CA 1
ATOM 2417 C C . GLU A 1 301 ? 43.140 14.375 -69.948 1.00 96.38 301 GLU A C 1
ATOM 2419 O O . GLU A 1 301 ? 43.460 14.742 -71.079 1.00 96.38 301 GLU A O 1
ATOM 2424 N N . THR A 1 302 ? 43.666 13.271 -69.401 1.00 96.38 302 THR A N 1
ATOM 2425 C CA . THR A 1 302 ? 44.697 12.471 -70.096 1.00 96.38 302 THR A CA 1
ATOM 2426 C C . THR A 1 302 ? 44.205 11.881 -71.420 1.00 96.38 302 THR A C 1
ATOM 2428 O O . THR A 1 302 ? 44.963 11.791 -72.385 1.00 96.38 302 THR A O 1
ATOM 2431 N N . VAL A 1 303 ? 42.929 11.491 -71.504 1.00 96.25 303 VAL A N 1
ATOM 2432 C CA . VAL A 1 303 ? 42.317 11.005 -72.747 1.00 96.25 303 VAL A CA 1
ATOM 2433 C C . VAL A 1 303 ? 42.283 12.116 -73.793 1.00 96.25 303 VAL A C 1
ATOM 2435 O O . VAL A 1 303 ? 42.581 11.854 -74.959 1.00 96.25 303 VAL A O 1
ATOM 2438 N N . GLU A 1 304 ? 41.964 13.347 -73.395 1.00 96.06 304 GLU A N 1
ATOM 2439 C CA . GLU A 1 304 ? 41.958 14.498 -74.298 1.00 96.06 304 GLU A CA 1
ATOM 2440 C C . GLU A 1 304 ? 43.377 14.872 -74.757 1.00 96.06 304 GLU A C 1
ATOM 2442 O O . GLU A 1 304 ? 43.605 15.119 -75.942 1.00 96.06 304 GLU A O 1
ATOM 2447 N N . GLU A 1 305 ? 44.368 14.823 -73.863 1.00 96.06 305 GLU A N 1
ATOM 2448 C CA . GLU A 1 305 ? 45.782 14.992 -74.221 1.00 96.06 305 GLU A CA 1
ATOM 2449 C C . GLU A 1 305 ? 46.248 13.933 -75.229 1.00 96.06 305 GLU A C 1
ATOM 2451 O O . GLU A 1 305 ? 46.837 14.268 -76.260 1.00 96.06 305 GLU A O 1
ATOM 2456 N N . LEU A 1 306 ? 45.937 12.656 -74.982 1.00 95.69 306 LEU A N 1
ATOM 2457 C CA . LEU A 1 306 ? 46.257 11.560 -75.898 1.00 95.69 306 LEU A CA 1
ATOM 2458 C C . LEU A 1 306 ? 45.545 11.714 -77.244 1.00 95.69 306 LEU A C 1
ATOM 2460 O O . LEU A 1 306 ? 46.137 11.432 -78.287 1.00 95.69 306 LEU A O 1
ATOM 2464 N N . ARG A 1 307 ? 44.293 12.181 -77.248 1.00 96.12 307 ARG A N 1
ATOM 2465 C CA . ARG A 1 307 ? 43.545 12.484 -78.474 1.00 96.12 307 ARG A CA 1
ATOM 2466 C C . ARG A 1 307 ? 44.240 13.583 -79.279 1.00 96.12 307 ARG A C 1
ATOM 2468 O O . ARG A 1 307 ? 44.405 13.426 -80.487 1.00 96.12 307 ARG A O 1
ATOM 2475 N N . ASN A 1 308 ? 44.691 14.649 -78.622 1.00 96.00 308 ASN A N 1
ATOM 2476 C CA . ASN A 1 308 ? 45.435 15.733 -79.262 1.00 96.00 308 ASN A CA 1
ATOM 2477 C C . ASN A 1 308 ? 46.790 15.259 -79.806 1.00 96.00 308 ASN A C 1
ATOM 2479 O O . ASN A 1 308 ? 47.127 15.559 -80.950 1.00 96.00 308 ASN A O 1
ATOM 2483 N N . ALA A 1 309 ? 47.535 14.460 -79.039 1.00 95.25 309 ALA A N 1
ATOM 2484 C CA . ALA A 1 309 ? 48.782 13.853 -79.499 1.00 95.25 309 ALA A CA 1
ATOM 2485 C C . ALA A 1 309 ? 48.553 12.930 -80.708 1.00 95.25 309 ALA A C 1
ATOM 2487 O O . ALA A 1 309 ? 49.313 12.974 -81.675 1.00 95.25 309 ALA A O 1
ATOM 2488 N N . LYS A 1 310 ? 47.472 12.138 -80.700 1.00 95.88 310 LYS A N 1
ATOM 2489 C CA . LYS A 1 310 ? 47.078 11.301 -81.841 1.00 95.88 310 LYS A CA 1
ATOM 2490 C C . LYS A 1 310 ? 46.822 12.146 -83.089 1.00 95.88 310 LYS A C 1
ATOM 2492 O O . LYS A 1 310 ? 47.349 11.810 -84.143 1.00 95.88 310 LYS A O 1
ATOM 2497 N N . LEU A 1 311 ? 46.067 13.242 -82.969 1.00 96.00 311 LEU A N 1
ATOM 2498 C CA . LEU A 1 311 ? 45.805 14.158 -84.085 1.00 96.00 311 LEU A CA 1
ATOM 2499 C C . LEU A 1 311 ? 47.098 14.783 -84.631 1.00 96.00 311 LEU A C 1
ATOM 2501 O O . LEU A 1 311 ? 47.264 14.876 -85.843 1.00 96.00 311 LEU A O 1
ATOM 2505 N N . GLN A 1 312 ? 48.036 15.164 -83.758 1.00 95.31 312 GLN A N 1
ATOM 2506 C CA . GLN A 1 312 ? 49.346 15.677 -84.178 1.00 95.31 312 GLN A CA 1
ATOM 2507 C C . GLN A 1 312 ? 50.177 14.620 -84.915 1.00 95.31 312 GLN A C 1
ATOM 2509 O O . GLN A 1 312 ? 50.804 14.931 -85.924 1.00 95.31 312 GLN A O 1
ATOM 2514 N N . ILE A 1 313 ? 50.180 13.370 -84.440 1.00 94.56 313 ILE A N 1
ATOM 2515 C CA . ILE A 1 313 ? 50.862 12.263 -85.125 1.00 94.56 313 ILE A CA 1
ATOM 2516 C C . ILE A 1 313 ? 50.222 12.008 -86.492 1.00 94.56 313 ILE A C 1
ATOM 2518 O O . ILE A 1 313 ? 50.944 11.842 -87.469 1.00 94.56 313 ILE A O 1
ATOM 2522 N N . GLU A 1 314 ? 48.890 11.990 -86.578 1.00 95.12 314 GLU A N 1
ATOM 2523 C CA . GLU A 1 314 ? 48.166 11.828 -87.845 1.00 95.12 314 GLU A CA 1
ATOM 2524 C C . GLU A 1 314 ? 48.507 12.946 -88.845 1.00 95.12 314 GLU A C 1
ATOM 2526 O O . GLU A 1 314 ? 48.760 12.652 -90.013 1.00 95.12 314 GLU A O 1
ATOM 2531 N N . ASP A 1 315 ? 48.595 14.204 -88.399 1.00 95.00 315 ASP A N 1
ATOM 2532 C CA . ASP A 1 315 ? 49.021 15.330 -89.242 1.00 95.00 315 ASP A CA 1
ATOM 2533 C C . ASP A 1 315 ? 50.482 15.185 -89.703 1.00 95.00 315 ASP A C 1
ATOM 2535 O O . ASP A 1 315 ? 50.778 15.305 -90.892 1.00 95.00 315 ASP A O 1
ATOM 2539 N N . LEU A 1 316 ? 51.399 14.836 -88.794 1.00 94.56 316 LEU A N 1
ATOM 2540 C CA . LEU A 1 316 ? 52.801 14.584 -89.140 1.00 94.56 316 LEU A CA 1
ATOM 2541 C C . LEU A 1 316 ? 52.960 13.417 -90.120 1.00 94.56 316 LEU A C 1
ATOM 2543 O O . LEU A 1 316 ? 53.795 13.498 -91.019 1.00 94.56 316 LEU A O 1
ATOM 2547 N N . LEU A 1 317 ? 52.163 12.353 -89.983 1.00 94.50 317 LEU A N 1
ATOM 2548 C CA . LEU A 1 317 ? 52.143 11.241 -90.935 1.00 94.50 317 LEU A CA 1
ATOM 2549 C C . LEU A 1 317 ? 51.691 11.710 -92.323 1.00 94.50 317 LEU A C 1
ATOM 2551 O O . LEU A 1 317 ? 52.358 11.381 -93.299 1.00 94.50 317 LEU A O 1
ATOM 2555 N N . GLN A 1 318 ? 50.641 12.534 -92.418 1.00 94.00 318 GLN A N 1
ATOM 2556 C CA . GLN A 1 318 ? 50.215 13.126 -93.695 1.00 94.00 318 GLN A CA 1
ATOM 2557 C C . GLN A 1 318 ? 51.287 14.042 -94.301 1.00 94.00 318 GLN A C 1
ATOM 2559 O O . GLN A 1 318 ? 51.495 14.045 -95.515 1.00 94.00 318 GLN A O 1
ATOM 2564 N N . GLN A 1 319 ? 51.983 14.833 -93.479 1.00 93.56 319 GLN A N 1
ATOM 2565 C CA . GLN A 1 319 ? 53.099 15.659 -93.946 1.00 93.56 319 GLN A CA 1
ATOM 2566 C C . GLN A 1 319 ? 54.272 14.806 -94.448 1.00 93.56 319 GLN A C 1
ATOM 2568 O O . GLN A 1 319 ? 54.862 15.126 -95.480 1.00 93.56 319 GLN A O 1
ATOM 2573 N N . LEU A 1 320 ? 54.603 13.723 -93.740 1.00 93.06 320 LEU A N 1
ATOM 2574 C CA . LEU A 1 320 ? 55.662 12.789 -94.118 1.00 93.06 320 LEU A CA 1
ATOM 2575 C C . LEU A 1 320 ? 55.313 12.060 -95.419 1.00 93.06 320 LEU A C 1
ATOM 2577 O O . LEU A 1 320 ? 56.169 11.954 -96.292 1.00 93.06 320 LEU A O 1
ATOM 2581 N N . GLU A 1 321 ? 54.064 11.624 -95.585 1.00 93.62 321 GLU A N 1
ATOM 2582 C CA . GLU A 1 321 ? 53.566 11.010 -96.820 1.00 93.62 321 GLU A CA 1
ATOM 2583 C C . GLU A 1 321 ? 53.698 11.970 -98.011 1.00 93.62 321 GLU A C 1
ATOM 2585 O O . GLU A 1 321 ? 54.333 11.617 -99.002 1.00 93.62 321 GLU A O 1
ATOM 2590 N N . LYS A 1 322 ? 53.264 13.232 -97.868 1.00 93.12 322 LYS A N 1
ATOM 2591 C CA . LYS A 1 322 ? 53.482 14.276 -98.889 1.00 93.12 322 LYS A CA 1
ATOM 2592 C C . LYS A 1 322 ? 54.961 14.495 -99.209 1.00 93.12 322 LYS A C 1
ATOM 2594 O O . LYS A 1 322 ? 55.326 14.657 -100.369 1.00 93.12 322 LYS A O 1
ATOM 2599 N N . LYS A 1 323 ? 55.836 14.514 -98.198 1.00 92.31 323 LYS A N 1
ATOM 2600 C CA . LYS A 1 323 ? 57.286 14.664 -98.412 1.00 92.31 323 LYS A CA 1
ATOM 2601 C C . LYS A 1 323 ? 57.890 13.457 -99.120 1.00 92.31 323 LYS A C 1
ATOM 2603 O O . LYS A 1 323 ? 58.749 13.641 -99.977 1.00 92.31 323 LYS A O 1
ATOM 2608 N N . ASN A 1 324 ? 57.437 12.248 -98.803 1.00 92.88 324 ASN A N 1
ATOM 2609 C CA . ASN A 1 324 ? 57.833 11.043 -99.523 1.00 92.88 324 ASN A CA 1
ATOM 2610 C C . ASN A 1 324 ? 57.367 11.085 -100.981 1.00 92.88 324 ASN A C 1
ATOM 2612 O O . ASN A 1 324 ? 58.166 10.770 -101.856 1.00 92.88 324 ASN A O 1
ATOM 2616 N N . GLU A 1 325 ? 56.139 11.533 -101.258 1.00 93.06 325 GLU A N 1
ATOM 2617 C CA . GLU A 1 325 ? 55.658 11.758 -102.628 1.00 93.06 325 GLU A CA 1
ATOM 2618 C C . GLU A 1 325 ? 56.513 12.805 -103.363 1.00 93.06 325 GLU A C 1
ATOM 2620 O O . GLU A 1 325 ? 56.921 12.581 -104.500 1.00 93.06 325 GLU A O 1
ATOM 2625 N N . GLU A 1 326 ? 56.849 13.933 -102.725 1.00 92.56 326 GLU A N 1
ATOM 2626 C CA . GLU A 1 326 ? 57.751 14.947 -103.293 1.00 92.56 326 GLU A CA 1
ATOM 2627 C C . GLU A 1 326 ? 59.138 14.369 -103.620 1.00 92.56 326 GLU A C 1
ATOM 2629 O O . GLU A 1 326 ? 59.655 14.604 -104.713 1.00 92.56 326 GLU A O 1
ATOM 2634 N N . ILE A 1 327 ? 59.737 13.607 -102.698 1.00 92.62 327 ILE A N 1
ATOM 2635 C CA . ILE A 1 327 ? 61.038 12.953 -102.900 1.00 92.62 327 ILE A CA 1
ATOM 2636 C C . ILE A 1 327 ? 60.949 11.914 -104.016 1.00 92.62 327 ILE A C 1
ATOM 2638 O O . ILE A 1 327 ? 61.845 11.857 -104.857 1.00 92.62 327 ILE A O 1
ATOM 2642 N N . GLN A 1 328 ? 59.887 11.110 -104.055 1.00 92.25 328 GLN A N 1
ATOM 2643 C CA . GLN A 1 328 ? 59.679 10.122 -105.107 1.00 92.25 328 GLN A CA 1
ATOM 2644 C C . GLN A 1 328 ? 59.567 10.808 -106.473 1.00 92.25 328 GLN A C 1
ATOM 2646 O O . GLN A 1 328 ? 60.307 10.452 -107.387 1.00 92.25 328 GLN A O 1
ATOM 2651 N N . ASN A 1 329 ? 58.747 11.856 -106.586 1.00 92.38 329 ASN A N 1
ATOM 2652 C CA . ASN A 1 329 ? 58.623 12.658 -107.805 1.00 92.38 329 ASN A CA 1
ATOM 2653 C C . ASN A 1 329 ? 59.972 13.271 -108.226 1.00 92.38 329 ASN A C 1
ATOM 2655 O O . ASN A 1 329 ? 60.328 13.259 -109.405 1.00 92.38 329 ASN A O 1
ATOM 2659 N N . GLN A 1 330 ? 60.756 13.788 -107.272 1.00 90.94 330 GLN A N 1
ATOM 2660 C CA . GLN A 1 330 ? 62.105 14.298 -107.540 1.00 90.94 330 GLN A CA 1
ATOM 2661 C C . GLN A 1 330 ? 63.069 13.192 -107.989 1.00 90.94 330 GLN A C 1
ATOM 2663 O O . GLN A 1 330 ? 63.848 13.416 -108.911 1.00 90.94 330 GLN A O 1
ATOM 2668 N N . SER A 1 331 ? 63.020 12.008 -107.375 1.00 90.88 331 SER A N 1
ATOM 2669 C CA . SER A 1 331 ? 63.833 10.847 -107.753 1.00 90.88 331 SER A CA 1
ATOM 2670 C C . SER A 1 331 ? 63.482 10.352 -109.155 1.00 90.88 331 SER A C 1
ATOM 2672 O O . SER A 1 331 ? 64.380 10.038 -109.934 1.00 90.88 331 SER A O 1
AT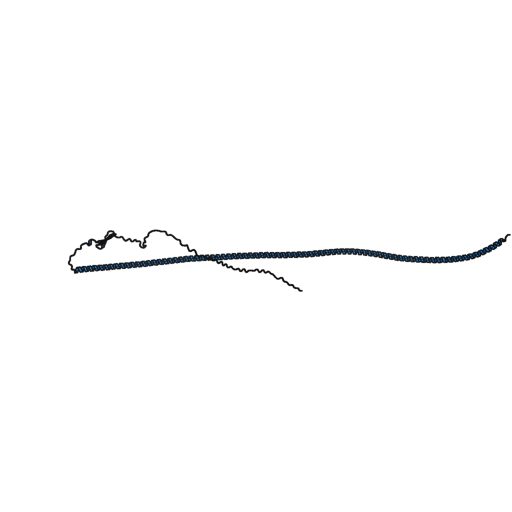OM 2674 N N . GLU A 1 332 ? 62.195 10.309 -109.501 1.00 91.38 332 GLU A N 1
ATOM 2675 C CA . GLU A 1 332 ? 61.720 9.958 -110.843 1.00 91.38 332 GLU A CA 1
ATOM 2676 C C . GLU A 1 332 ? 62.197 10.989 -111.877 1.00 91.38 332 GLU A C 1
ATOM 2678 O O . GLU A 1 332 ? 62.727 10.621 -112.927 1.00 91.38 332 GLU A O 1
ATOM 2683 N N . TYR A 1 333 ? 62.113 12.283 -111.553 1.00 92.81 333 TYR A N 1
ATOM 2684 C CA . TYR A 1 333 ? 62.629 13.358 -112.402 1.00 92.81 333 TYR A CA 1
ATOM 2685 C C . TYR A 1 333 ? 64.158 13.312 -112.568 1.00 92.81 333 TYR A C 1
ATOM 2687 O O . TYR A 1 333 ? 64.670 13.497 -113.674 1.00 92.81 333 TYR A O 1
ATOM 2695 N N . LEU A 1 334 ? 64.901 13.028 -111.494 1.00 91.06 334 LEU A N 1
ATOM 2696 C CA . LEU A 1 334 ? 66.350 12.828 -111.551 1.00 91.06 334 LEU A CA 1
ATOM 2697 C C . LEU A 1 334 ? 66.711 11.617 -112.415 1.00 91.06 334 LEU A C 1
ATOM 2699 O O . LEU A 1 334 ? 67.589 11.735 -113.263 1.00 91.06 334 LEU A O 1
ATOM 2703 N N . SER A 1 335 ? 66.003 10.494 -112.276 1.00 91.50 335 SER A N 1
ATOM 2704 C CA . SER A 1 335 ? 66.207 9.307 -113.117 1.00 91.50 335 SER A CA 1
ATOM 2705 C C . SER A 1 335 ? 65.930 9.594 -114.601 1.00 91.50 335 SER A C 1
ATOM 2707 O O . SER A 1 335 ? 66.693 9.181 -115.482 1.00 91.50 335 SER A O 1
ATOM 2709 N N . PHE A 1 336 ? 64.888 10.376 -114.902 1.00 92.44 336 PHE A N 1
ATOM 2710 C CA . PHE A 1 336 ? 64.626 10.869 -116.255 1.00 92.44 336 PHE A CA 1
ATOM 2711 C C . PHE A 1 336 ? 65.781 11.737 -116.790 1.00 92.44 336 PHE A C 1
ATOM 2713 O O . PHE A 1 336 ? 66.244 11.543 -117.912 1.00 92.44 336 PHE A O 1
ATOM 2720 N N . LEU A 1 337 ? 66.306 12.664 -115.986 1.00 90.38 337 LEU A N 1
ATOM 2721 C CA . LEU A 1 337 ? 67.462 13.481 -116.370 1.00 90.38 337 LEU A CA 1
ATOM 2722 C C . LEU A 1 337 ? 68.737 12.652 -116.561 1.00 90.38 337 LEU A C 1
ATOM 2724 O O . LEU A 1 337 ? 69.489 12.900 -117.502 1.00 90.38 337 LEU A O 1
ATOM 2728 N N . GLU A 1 338 ? 68.992 11.671 -115.696 1.00 89.38 338 GLU A N 1
ATOM 2729 C CA . GLU A 1 338 ? 70.138 10.764 -115.804 1.00 89.38 338 GLU A CA 1
ATOM 2730 C C . GLU A 1 338 ? 70.081 9.939 -117.090 1.00 89.38 338 GLU A C 1
ATOM 2732 O O . GLU A 1 338 ? 71.084 9.831 -117.800 1.00 89.38 338 GLU A O 1
ATOM 2737 N N . THR A 1 339 ? 68.907 9.402 -117.432 1.00 89.06 339 THR A N 1
ATOM 2738 C CA . THR A 1 339 ? 68.701 8.665 -118.687 1.00 89.06 339 THR A CA 1
ATOM 2739 C C . THR A 1 339 ? 68.834 9.571 -119.911 1.00 89.06 339 THR A C 1
ATOM 2741 O O . THR A 1 339 ? 69.496 9.186 -120.877 1.00 89.06 339 THR A O 1
ATOM 2744 N N . GLN A 1 340 ? 68.315 10.801 -119.858 1.00 90.62 340 GLN A N 1
ATOM 2745 C CA . GLN A 1 340 ? 68.485 11.792 -120.924 1.00 90.62 340 GLN A CA 1
ATOM 2746 C C . GLN A 1 340 ? 69.959 12.197 -121.104 1.00 90.62 340 GLN A C 1
ATOM 2748 O O . GLN A 1 340 ? 70.463 12.229 -122.226 1.00 90.62 340 GLN A O 1
ATOM 2753 N N . LEU A 1 341 ? 70.689 12.437 -120.011 1.00 89.38 341 LEU A N 1
ATOM 2754 C CA . LEU A 1 341 ? 72.128 12.713 -120.045 1.00 89.38 341 LEU A CA 1
ATOM 2755 C C . LEU A 1 341 ? 72.925 11.525 -120.587 1.00 89.38 341 LEU A C 1
ATOM 2757 O O . LEU A 1 341 ? 73.889 11.725 -121.324 1.00 89.38 341 LEU A O 1
ATOM 2761 N N . ALA A 1 342 ? 72.553 10.293 -120.232 1.00 88.56 342 ALA A N 1
ATOM 2762 C CA . ALA A 1 342 ? 73.171 9.091 -120.783 1.00 88.56 342 ALA A CA 1
ATOM 2763 C C . ALA A 1 342 ? 72.933 8.983 -122.298 1.00 88.56 342 ALA A C 1
ATOM 2765 O O . ALA A 1 342 ? 73.874 8.696 -123.041 1.00 88.56 342 ALA A O 1
ATOM 2766 N N . TYR A 1 343 ? 71.715 9.283 -122.759 1.00 91.88 343 TYR A N 1
ATOM 2767 C CA . TYR A 1 343 ? 71.373 9.355 -124.179 1.00 91.88 343 TYR A CA 1
ATOM 2768 C C . TYR A 1 343 ? 72.195 10.425 -124.913 1.00 91.88 343 TYR A C 1
ATOM 2770 O O . TYR A 1 343 ? 72.825 10.131 -125.931 1.00 91.88 343 TYR A O 1
ATOM 2778 N N . ASP A 1 344 ? 72.271 11.643 -124.373 1.00 87.06 344 ASP A N 1
ATOM 2779 C CA . ASP A 1 344 ? 73.043 12.732 -124.978 1.00 87.06 344 ASP A CA 1
ATOM 2780 C C . ASP A 1 344 ? 74.552 12.444 -124.971 1.00 87.06 344 ASP A C 1
ATOM 2782 O O . ASP A 1 344 ? 75.230 12.721 -125.960 1.00 87.06 344 ASP A O 1
ATOM 2786 N N . ARG A 1 345 ? 75.091 11.819 -123.913 1.00 90.00 345 ARG A N 1
ATOM 2787 C CA . ARG A 1 345 ? 76.486 11.337 -123.879 1.00 90.00 345 ARG A CA 1
ATOM 2788 C C . ARG A 1 345 ? 76.754 10.290 -124.956 1.00 90.00 345 ARG A C 1
ATOM 2790 O O . ARG A 1 345 ? 77.780 10.378 -125.626 1.00 90.00 345 ARG A O 1
ATOM 2797 N N . ALA A 1 346 ? 75.856 9.322 -125.139 1.00 88.31 346 ALA A N 1
ATOM 2798 C CA . ALA A 1 346 ? 75.987 8.305 -126.180 1.00 88.31 346 ALA A CA 1
ATOM 2799 C C . ALA A 1 346 ? 75.946 8.930 -127.584 1.00 88.31 346 ALA A C 1
ATOM 2801 O O . ALA A 1 346 ? 76.798 8.632 -128.420 1.00 88.31 346 ALA A O 1
ATOM 2802 N N . ARG A 1 347 ? 75.022 9.866 -127.815 1.00 90.94 347 ARG A N 1
ATOM 2803 C CA . ARG A 1 347 ? 74.903 10.615 -129.070 1.00 90.94 347 ARG A CA 1
ATOM 2804 C C . ARG A 1 347 ? 76.120 11.500 -129.344 1.00 90.94 347 ARG A C 1
ATOM 2806 O O . ARG A 1 347 ? 76.589 11.562 -130.477 1.00 90.94 347 ARG A O 1
ATOM 2813 N N . LEU A 1 348 ? 76.661 12.175 -128.329 1.00 85.88 348 LEU A N 1
ATOM 2814 C CA . LEU A 1 348 ? 77.913 12.925 -128.458 1.00 85.88 348 LEU A CA 1
ATOM 2815 C C . LEU A 1 348 ? 79.082 11.995 -128.792 1.00 85.88 348 LEU A C 1
ATOM 2817 O O . LEU A 1 348 ? 79.846 12.309 -129.699 1.00 85.88 348 LEU A O 1
ATOM 2821 N N . ALA A 1 349 ? 79.188 10.838 -128.133 1.00 85.75 349 ALA A N 1
ATOM 2822 C CA . ALA A 1 349 ? 80.215 9.843 -128.437 1.00 85.75 349 ALA A CA 1
ATOM 2823 C C . ALA A 1 349 ? 80.099 9.304 -129.877 1.00 85.75 349 ALA A C 1
ATOM 2825 O O . ALA A 1 349 ? 81.116 9.115 -130.547 1.00 85.75 349 ALA A O 1
ATOM 2826 N N . GLU A 1 350 ? 78.879 9.107 -130.382 1.00 87.75 350 GLU A N 1
ATOM 2827 C CA . GLU A 1 350 ? 78.622 8.730 -131.776 1.00 87.75 350 GLU A CA 1
ATOM 2828 C C . GLU A 1 350 ? 79.078 9.829 -132.747 1.00 87.75 350 GLU A C 1
ATOM 2830 O O . GLU A 1 350 ? 79.856 9.559 -133.666 1.00 87.75 350 GLU A O 1
ATOM 2835 N N . ILE A 1 351 ? 78.677 11.082 -132.494 1.00 85.69 351 ILE A N 1
ATOM 2836 C CA . ILE A 1 351 ? 79.076 12.251 -133.287 1.00 85.69 351 ILE A CA 1
ATOM 2837 C C . ILE A 1 351 ? 80.605 12.399 -133.301 1.00 85.69 351 ILE A C 1
ATOM 2839 O O . ILE A 1 351 ? 81.211 12.517 -134.372 1.00 85.69 351 ILE A O 1
ATOM 2843 N N . GLU A 1 352 ? 81.253 12.339 -132.137 1.00 84.12 352 GLU A N 1
ATOM 2844 C CA . GLU A 1 352 ? 82.713 12.353 -132.011 1.00 84.12 352 GLU A CA 1
ATOM 2845 C C . GLU A 1 352 ? 83.368 11.200 -132.785 1.00 84.12 352 GLU A C 1
ATOM 2847 O O . GLU A 1 352 ? 84.390 11.405 -133.448 1.00 84.12 352 GLU A O 1
ATOM 2852 N N . GLY A 1 353 ? 82.775 10.003 -132.748 1.00 82.69 353 GLY A N 1
ATOM 2853 C CA . GLY A 1 353 ? 83.194 8.843 -133.533 1.00 82.69 353 GLY A CA 1
ATOM 2854 C C . GLY A 1 353 ? 83.142 9.106 -135.040 1.00 82.69 353 GLY A C 1
ATOM 2855 O O . GLY A 1 353 ? 84.134 8.882 -135.743 1.00 82.69 353 GLY A O 1
ATOM 2856 N N . THR A 1 354 ? 82.036 9.662 -135.545 1.00 84.69 354 THR A N 1
ATOM 2857 C CA . THR A 1 354 ? 81.913 10.066 -136.956 1.00 84.69 354 THR A CA 1
ATOM 2858 C C . THR A 1 354 ? 82.908 11.151 -137.350 1.00 84.69 354 THR A C 1
ATOM 2860 O O . THR A 1 354 ? 83.534 11.032 -138.404 1.00 84.69 354 THR A O 1
ATOM 2863 N N . TYR A 1 355 ? 83.128 12.174 -136.517 1.00 84.88 355 TYR A N 1
ATOM 2864 C CA . TYR A 1 355 ? 84.128 13.207 -136.802 1.00 84.88 355 TYR A CA 1
ATOM 2865 C C . TYR A 1 355 ? 85.544 12.630 -136.841 1.00 84.88 355 TYR A C 1
ATOM 2867 O O . TYR A 1 355 ? 86.275 12.894 -137.797 1.00 84.88 355 TYR A O 1
ATOM 2875 N N . LYS A 1 356 ? 85.928 11.787 -135.874 1.00 83.31 356 LYS A N 1
ATOM 2876 C CA . LYS A 1 356 ? 87.230 11.094 -135.884 1.00 83.31 356 LYS A CA 1
ATOM 2877 C C . LYS A 1 356 ? 87.393 10.218 -137.130 1.00 83.31 356 LYS A C 1
ATOM 2879 O O . LYS A 1 356 ? 88.452 10.249 -137.760 1.00 83.31 356 LYS A O 1
ATOM 2884 N N . SER A 1 357 ? 86.348 9.492 -137.532 1.00 81.69 357 SER A N 1
ATOM 2885 C CA . SER A 1 357 ? 86.344 8.671 -138.751 1.00 81.69 357 SER A CA 1
ATOM 2886 C C . SER A 1 357 ? 86.490 9.515 -140.026 1.00 81.69 357 SER A C 1
ATOM 2888 O O . SER A 1 357 ? 87.336 9.217 -140.874 1.00 81.69 357 SER A O 1
ATOM 2890 N N . ASN A 1 358 ? 85.745 10.619 -140.136 1.00 82.44 358 ASN A N 1
ATOM 2891 C CA . ASN A 1 358 ? 85.811 11.550 -141.265 1.00 82.44 358 ASN A CA 1
ATOM 2892 C C . ASN A 1 358 ? 87.169 12.245 -141.364 1.00 82.44 358 ASN A C 1
ATOM 2894 O O . ASN A 1 358 ? 87.734 12.316 -142.454 1.00 82.44 358 ASN A O 1
ATOM 2898 N N . ILE A 1 359 ? 87.735 12.696 -140.242 1.00 81.44 359 ILE A N 1
ATOM 2899 C CA . ILE A 1 359 ? 89.097 13.239 -140.192 1.00 81.44 359 ILE A CA 1
ATOM 2900 C C . ILE A 1 359 ? 90.097 12.173 -140.646 1.00 81.44 359 ILE A C 1
ATOM 2902 O O . ILE A 1 359 ? 90.959 12.464 -141.471 1.00 81.44 359 ILE A O 1
ATOM 2906 N N . GLY A 1 360 ? 89.964 10.926 -140.181 1.00 78.44 360 GLY A N 1
ATOM 2907 C CA . GLY A 1 360 ? 90.795 9.811 -140.640 1.00 78.44 360 GLY A CA 1
ATOM 2908 C C . GLY A 1 360 ? 90.672 9.551 -142.147 1.00 78.44 360 GLY A C 1
ATOM 2909 O O . GLY A 1 360 ? 91.676 9.338 -142.824 1.00 78.44 360 GLY A O 1
ATOM 2910 N N . SER A 1 361 ? 89.455 9.618 -142.693 1.00 80.38 361 SER A N 1
ATOM 2911 C CA . SER A 1 361 ? 89.168 9.487 -144.126 1.00 80.38 361 SER A CA 1
ATOM 2912 C C . SER A 1 361 ? 89.770 10.629 -144.949 1.00 80.38 361 SER A C 1
ATOM 2914 O O . SER A 1 361 ? 90.481 10.373 -145.920 1.00 80.38 361 SER A O 1
ATOM 2916 N N . MET A 1 362 ? 89.566 11.884 -144.538 1.00 81.25 362 MET A N 1
ATOM 2917 C CA . MET A 1 362 ? 90.171 13.049 -145.187 1.00 81.25 362 MET A CA 1
ATOM 2918 C C . MET A 1 362 ? 91.692 12.996 -145.120 1.00 81.25 362 MET A C 1
ATOM 2920 O O . MET A 1 362 ? 92.348 13.197 -146.134 1.00 81.25 362 MET A O 1
ATOM 2924 N N . LYS A 1 363 ? 92.264 12.665 -143.958 1.00 80.00 363 LYS A N 1
ATOM 2925 C CA . LYS A 1 363 ? 93.713 12.529 -143.790 1.00 80.00 363 LYS A CA 1
ATOM 2926 C C . LYS A 1 363 ? 94.278 11.471 -144.738 1.00 80.00 363 LYS A C 1
ATOM 2928 O O . LYS A 1 363 ? 95.294 11.726 -145.372 1.00 80.00 363 LYS A O 1
ATOM 2933 N N . ARG A 1 364 ? 93.590 10.333 -144.917 1.00 81.31 364 ARG A N 1
ATOM 2934 C CA . ARG A 1 364 ? 93.950 9.335 -145.940 1.00 81.31 364 ARG A CA 1
ATOM 2935 C C . ARG A 1 364 ? 93.880 9.917 -147.353 1.00 81.31 364 ARG A C 1
ATOM 2937 O O . ARG A 1 364 ? 94.858 9.795 -148.076 1.00 81.31 364 ARG A O 1
ATOM 2944 N N . LYS A 1 365 ? 92.790 10.603 -147.720 1.00 81.56 365 LYS A N 1
ATOM 2945 C CA . LYS A 1 365 ? 92.642 11.246 -149.041 1.00 81.56 365 LYS A CA 1
ATOM 2946 C C . LYS A 1 365 ? 93.753 12.260 -149.329 1.00 81.56 365 LYS A C 1
ATOM 2948 O O . LYS A 1 365 ? 94.334 12.215 -150.406 1.00 81.56 365 LYS A O 1
ATOM 2953 N N . TYR A 1 366 ? 94.082 13.128 -148.373 1.00 83.38 366 TYR A N 1
ATOM 2954 C CA . TYR A 1 366 ? 95.160 14.109 -148.524 1.00 83.38 366 TYR A CA 1
ATOM 2955 C C . TYR A 1 366 ? 96.529 13.446 -148.674 1.00 83.38 366 TYR A C 1
ATOM 2957 O O . TYR A 1 366 ? 97.301 13.866 -149.528 1.00 83.38 366 TYR A O 1
ATOM 2965 N N . VAL A 1 367 ? 96.812 12.385 -147.913 1.00 84.00 367 VAL A N 1
ATOM 2966 C CA . VAL A 1 367 ? 98.050 11.604 -148.064 1.00 84.00 367 VAL A CA 1
ATOM 2967 C C . VAL A 1 367 ? 98.119 10.951 -149.447 1.00 84.00 367 VAL A C 1
ATOM 2969 O O . VAL A 1 367 ? 99.160 11.012 -150.094 1.00 84.00 367 VAL A O 1
ATOM 2972 N N . THR A 1 368 ? 97.019 10.370 -149.936 1.00 77.81 368 THR A N 1
ATOM 2973 C CA . THR A 1 368 ? 96.965 9.780 -151.282 1.00 77.81 368 THR A CA 1
ATOM 2974 C C . THR A 1 368 ? 97.155 10.835 -152.377 1.00 77.81 368 THR A C 1
ATOM 2976 O O . THR A 1 368 ? 97.934 10.608 -153.297 1.00 77.81 368 THR A O 1
ATOM 2979 N N . SER A 1 369 ? 96.507 12.001 -152.270 1.00 82.56 369 SER A N 1
ATOM 2980 C CA . SER A 1 369 ? 96.689 13.108 -153.222 1.00 82.56 369 SER A CA 1
ATOM 2981 C C . SER A 1 369 ? 98.093 13.704 -153.185 1.00 82.56 369 SER A C 1
ATOM 2983 O O . SER A 1 369 ? 98.646 13.979 -154.244 1.00 82.56 369 SER A O 1
ATOM 2985 N N . MET A 1 370 ? 98.684 13.894 -152.002 1.00 77.81 370 MET A N 1
ATOM 2986 C CA . MET A 1 370 ? 100.073 14.351 -151.889 1.00 77.81 370 MET A CA 1
ATOM 2987 C C . MET A 1 370 ? 101.026 13.383 -152.578 1.00 77.81 370 MET A C 1
ATOM 2989 O O . MET A 1 370 ? 101.866 13.822 -153.351 1.00 77.81 370 MET A O 1
ATOM 2993 N N . LYS A 1 371 ? 100.850 12.077 -152.355 1.00 80.31 371 LYS A N 1
ATOM 2994 C CA . LYS A 1 371 ? 101.693 11.054 -152.975 1.00 80.31 371 LYS A CA 1
ATO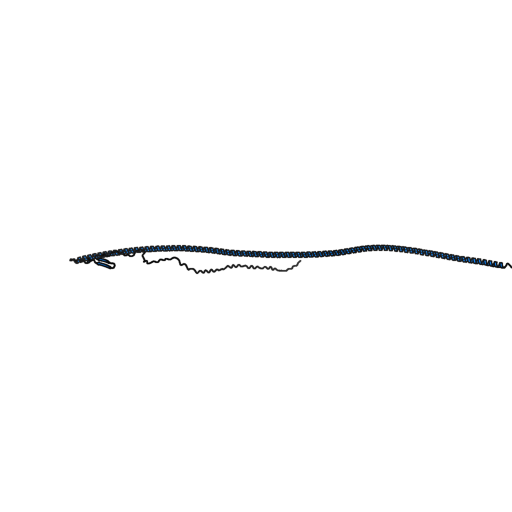M 2995 C C . LYS A 1 371 ? 101.568 11.053 -154.502 1.00 80.31 371 LYS A C 1
ATOM 2997 O O . LYS A 1 371 ? 102.574 11.028 -155.194 1.00 80.31 371 LYS A O 1
ATOM 3002 N N . ALA A 1 372 ? 100.350 11.201 -155.027 1.00 78.31 372 ALA A N 1
ATOM 3003 C CA . ALA A 1 372 ? 100.127 11.341 -156.466 1.00 78.31 372 ALA A CA 1
ATOM 3004 C C . ALA A 1 372 ? 100.781 12.608 -157.056 1.00 78.31 372 ALA A C 1
ATOM 3006 O O . ALA A 1 372 ? 101.308 12.568 -158.164 1.00 78.31 372 ALA A O 1
ATOM 3007 N N . LEU A 1 373 ? 100.763 13.732 -156.329 1.00 80.62 373 LEU A N 1
ATOM 3008 C CA . LEU A 1 373 ? 101.440 14.966 -156.744 1.00 80.62 373 LEU A CA 1
ATOM 3009 C C . LEU A 1 373 ? 102.967 14.844 -156.671 1.00 80.62 373 LEU A C 1
ATOM 3011 O O . LEU A 1 373 ? 103.654 15.414 -157.514 1.00 80.62 373 LEU A O 1
ATOM 3015 N N . GLU A 1 374 ? 103.505 14.119 -155.689 1.00 79.56 374 GLU A N 1
ATOM 3016 C CA . GLU A 1 374 ? 104.935 13.803 -155.610 1.00 79.56 374 GLU A CA 1
ATOM 3017 C C . GLU A 1 374 ? 105.382 12.957 -156.807 1.00 79.56 374 GLU A C 1
ATOM 3019 O O . GLU A 1 374 ? 106.374 13.313 -157.444 1.00 79.56 374 GLU A O 1
ATOM 3024 N N . ASP A 1 375 ? 104.616 11.922 -157.163 1.00 81.06 375 ASP A N 1
ATOM 3025 C CA . ASP A 1 375 ? 104.881 11.076 -158.334 1.00 81.06 375 ASP A CA 1
ATOM 3026 C C . ASP A 1 375 ? 104.837 11.905 -159.635 1.00 81.06 375 ASP A C 1
ATOM 3028 O O . ASP A 1 375 ? 105.781 11.888 -160.422 1.00 81.06 375 ASP A O 1
ATOM 3032 N N . GLN A 1 376 ? 103.810 12.744 -159.817 1.00 81.06 376 GLN A N 1
ATOM 3033 C CA . GLN A 1 376 ? 103.704 13.639 -160.981 1.00 81.06 376 GLN A CA 1
ATOM 3034 C C . GLN A 1 376 ? 104.848 14.661 -161.070 1.00 81.06 376 GLN A C 1
ATOM 3036 O O . GLN A 1 376 ? 105.305 15.007 -162.160 1.00 81.06 376 GLN A O 1
ATOM 3041 N N . ASN A 1 377 ? 105.316 15.184 -159.935 1.00 79.62 377 ASN A N 1
ATOM 3042 C CA . ASN A 1 377 ? 106.430 16.131 -159.895 1.00 79.62 377 ASN A CA 1
ATOM 3043 C C . ASN A 1 377 ? 107.765 15.428 -160.198 1.00 79.62 377 ASN A C 1
ATOM 3045 O O . ASN A 1 377 ? 108.650 16.017 -160.820 1.00 79.62 377 ASN A O 1
ATOM 3049 N N . LEU A 1 378 ? 107.903 14.157 -159.807 1.00 82.75 378 LEU A N 1
ATOM 3050 C CA . LEU A 1 378 ? 109.033 13.316 -160.190 1.00 82.75 378 LEU A CA 1
ATOM 3051 C C . LEU A 1 378 ? 109.054 13.084 -161.708 1.00 82.75 378 LEU A C 1
ATOM 3053 O O . LEU A 1 378 ? 110.089 13.316 -162.335 1.00 82.75 378 LEU A O 1
ATOM 3057 N N . ASP A 1 379 ? 107.908 12.734 -162.296 1.00 80.31 379 ASP A N 1
ATOM 3058 C CA . ASP A 1 379 ? 107.756 12.545 -163.744 1.00 80.31 379 ASP A CA 1
ATOM 3059 C C . ASP A 1 379 ? 108.077 13.833 -164.516 1.00 80.31 379 ASP A C 1
ATOM 3061 O O . ASP A 1 379 ? 108.832 13.814 -165.489 1.00 80.31 379 ASP A O 1
ATOM 3065 N N . LEU A 1 380 ? 107.577 14.985 -164.052 1.00 80.50 380 LEU A N 1
ATOM 3066 C CA . LEU A 1 380 ? 107.876 16.291 -164.652 1.00 80.50 380 LEU A CA 1
ATOM 3067 C C . LEU A 1 380 ? 109.368 16.629 -164.597 1.00 80.50 380 LEU A C 1
ATOM 3069 O O . LEU A 1 380 ? 109.908 17.136 -165.580 1.00 80.50 380 LEU A O 1
ATOM 3073 N N . LYS A 1 381 ? 110.051 16.341 -163.482 1.00 79.88 381 LYS A N 1
ATOM 3074 C CA . LYS A 1 381 ? 111.505 16.544 -163.357 1.00 79.88 381 LYS A CA 1
ATOM 3075 C C . LYS A 1 381 ? 112.293 15.635 -164.299 1.00 79.88 381 LYS A C 1
ATOM 3077 O O . LYS A 1 381 ? 113.263 16.097 -164.895 1.00 79.88 381 LYS A O 1
ATOM 3082 N N . GLN A 1 382 ? 111.870 14.382 -164.468 1.00 75.38 382 GLN A N 1
ATOM 3083 C CA . GLN A 1 382 ? 112.471 13.461 -165.436 1.00 75.38 382 GLN A CA 1
ATOM 3084 C C . GLN A 1 382 ? 112.263 13.949 -166.878 1.00 75.38 382 GLN A C 1
ATOM 3086 O O . GLN A 1 382 ? 113.214 13.986 -167.656 1.00 75.38 382 GLN A O 1
ATOM 3091 N N . LEU A 1 383 ? 111.058 14.418 -167.218 1.00 78.69 383 LEU A N 1
ATOM 3092 C CA . LEU A 1 383 ? 110.746 14.968 -168.541 1.00 78.69 383 LEU A CA 1
ATOM 3093 C C . LEU A 1 383 ? 111.568 16.231 -168.850 1.00 78.69 383 LEU A C 1
ATOM 3095 O O . LEU A 1 383 ? 112.051 16.409 -169.969 1.00 78.69 383 LEU A O 1
ATOM 3099 N N . PHE A 1 384 ? 111.751 17.100 -167.849 1.00 75.44 384 PHE A N 1
ATOM 3100 C CA . PHE A 1 384 ? 112.577 18.303 -167.964 1.00 75.44 384 PHE A CA 1
ATOM 3101 C C . PHE A 1 384 ? 114.051 17.969 -168.211 1.00 75.44 384 PHE A C 1
ATOM 3103 O O . PHE A 1 384 ? 114.694 18.638 -169.017 1.00 75.44 384 PHE A O 1
ATOM 3110 N N . ALA A 1 385 ? 114.580 16.931 -167.555 1.00 75.81 385 ALA A N 1
ATOM 3111 C CA . ALA A 1 385 ? 115.951 16.471 -167.762 1.00 75.81 385 ALA A CA 1
ATOM 3112 C C . ALA A 1 385 ? 116.169 15.965 -169.200 1.00 75.81 385 ALA A C 1
ATOM 3114 O O . ALA A 1 385 ? 117.120 16.390 -169.853 1.00 75.81 385 ALA A O 1
ATOM 3115 N N . ILE A 1 386 ? 115.231 15.171 -169.731 1.00 73.94 386 ILE A N 1
ATOM 3116 C CA . ILE A 1 386 ? 115.269 14.685 -171.123 1.00 73.94 386 ILE A CA 1
ATOM 3117 C C . ILE A 1 386 ? 115.237 15.863 -172.112 1.00 73.94 386 ILE A C 1
ATOM 3119 O O . ILE A 1 386 ? 116.040 15.935 -173.041 1.00 73.94 386 ILE A O 1
ATOM 3123 N N . LYS A 1 387 ? 114.351 16.845 -171.891 1.00 75.69 387 LYS A N 1
ATOM 3124 C CA . LYS A 1 387 ? 114.257 18.043 -172.745 1.00 75.69 387 LYS A CA 1
ATOM 3125 C C . LYS A 1 387 ? 115.501 18.936 -172.684 1.00 75.69 387 LYS A C 1
ATOM 3127 O O . LYS A 1 387 ? 115.842 19.568 -173.685 1.00 75.69 387 LYS A O 1
ATOM 3132 N N . ALA A 1 388 ? 116.170 19.011 -171.535 1.00 71.56 388 ALA A N 1
ATOM 3133 C CA . ALA A 1 388 ? 117.415 19.759 -171.379 1.00 71.56 388 ALA A CA 1
ATOM 3134 C C . ALA A 1 388 ? 118.586 19.090 -172.123 1.00 71.56 388 ALA A C 1
ATOM 3136 O O . ALA A 1 388 ? 119.393 19.792 -172.736 1.00 71.56 388 ALA A O 1
ATOM 3137 N N . GLU A 1 389 ? 118.644 17.755 -172.142 1.00 72.62 389 GLU A N 1
ATOM 3138 C CA . GLU A 1 389 ? 119.619 17.001 -172.945 1.00 72.62 389 GLU A CA 1
ATOM 3139 C C . GLU A 1 389 ? 119.410 17.220 -174.455 1.00 72.62 389 GLU A C 1
ATOM 3141 O O . GLU A 1 389 ? 120.376 17.486 -175.173 1.00 72.62 389 GLU A O 1
ATOM 3146 N N . GLU A 1 390 ? 118.158 17.231 -174.934 1.00 69.62 390 GLU A N 1
ATOM 3147 C CA . GLU A 1 390 ? 117.836 17.555 -176.336 1.00 69.62 390 GLU A CA 1
ATOM 3148 C C . GLU A 1 390 ? 118.275 18.979 -176.735 1.00 69.62 390 GLU A C 1
ATOM 3150 O O . GLU A 1 390 ? 118.805 19.192 -177.830 1.00 69.62 390 GLU A O 1
ATOM 3155 N N . LEU A 1 391 ? 118.083 19.967 -175.852 1.00 69.06 391 LEU A N 1
ATOM 3156 C CA . LEU A 1 391 ? 118.459 21.364 -176.108 1.00 69.06 391 LEU A CA 1
ATOM 3157 C C . LEU A 1 391 ? 119.979 21.582 -176.104 1.00 69.06 391 LEU A C 1
ATOM 3159 O O . LEU A 1 391 ? 120.479 22.370 -176.911 1.00 69.06 391 LEU A O 1
ATOM 3163 N N . CYS A 1 392 ? 120.725 20.875 -175.253 1.00 69.19 392 CYS A N 1
ATOM 3164 C CA . CYS A 1 392 ? 122.190 20.913 -175.264 1.00 69.19 392 CYS A CA 1
ATOM 3165 C C . CYS A 1 392 ? 122.773 20.319 -176.557 1.00 69.19 392 CYS A C 1
ATOM 3167 O O . CYS A 1 392 ? 123.720 20.884 -177.108 1.00 69.19 392 CYS A O 1
ATOM 3169 N N . ALA A 1 393 ? 122.177 19.248 -177.093 1.00 67.19 393 ALA A N 1
ATOM 3170 C CA . ALA A 1 393 ? 122.586 18.675 -178.377 1.00 67.19 393 ALA A CA 1
ATOM 3171 C C . ALA A 1 393 ? 122.327 19.633 -179.559 1.00 67.19 393 ALA A C 1
ATOM 3173 O O . ALA A 1 393 ? 123.176 19.788 -180.436 1.00 67.19 393 ALA A O 1
ATOM 3174 N N . LEU A 1 394 ? 121.186 20.332 -179.555 1.00 64.56 394 LEU A N 1
ATOM 3175 C CA . LEU A 1 394 ? 120.838 21.340 -180.567 1.00 64.56 394 LEU A CA 1
ATOM 3176 C C . LEU A 1 394 ? 121.753 22.572 -180.519 1.00 64.56 394 LEU A C 1
ATOM 3178 O O . LEU A 1 394 ? 122.133 23.096 -181.565 1.00 64.56 394 LEU A O 1
ATOM 3182 N N . ARG A 1 395 ? 122.143 23.020 -179.319 1.00 64.62 395 ARG A N 1
ATOM 3183 C CA . ARG A 1 395 ? 123.020 24.188 -179.142 1.00 64.62 395 ARG A CA 1
ATOM 3184 C C . ARG A 1 395 ? 124.448 23.928 -179.628 1.00 64.62 395 ARG A C 1
ATOM 3186 O O . ARG A 1 395 ? 125.026 24.797 -180.273 1.00 64.62 395 ARG A O 1
ATOM 3193 N N . ALA A 1 396 ? 124.965 22.715 -179.421 1.00 66.00 396 ALA A N 1
ATOM 3194 C CA . ALA A 1 396 ? 126.264 22.297 -179.948 1.00 66.00 396 ALA A CA 1
ATOM 3195 C C . ALA A 1 396 ? 126.304 22.267 -181.491 1.00 66.00 396 ALA A C 1
ATOM 3197 O O . ALA A 1 396 ? 127.332 22.580 -182.084 1.00 66.00 396 ALA A O 1
ATOM 3198 N N . MET A 1 397 ? 125.183 21.957 -182.158 1.00 62.53 397 MET A N 1
ATOM 3199 C CA . MET A 1 397 ? 125.111 22.014 -183.626 1.00 62.53 397 MET A CA 1
ATOM 3200 C C . MET A 1 397 ? 125.080 23.444 -184.187 1.00 62.53 397 MET A C 1
ATOM 3202 O O . MET A 1 397 ? 125.518 23.663 -185.315 1.00 62.53 397 MET A O 1
ATOM 3206 N N . ILE A 1 398 ? 124.567 24.417 -183.427 1.00 60.94 398 ILE A N 1
ATOM 3207 C CA . ILE A 1 398 ? 124.496 25.824 -183.852 1.00 60.94 398 ILE A CA 1
ATOM 3208 C C . ILE A 1 398 ? 125.869 26.500 -183.727 1.00 60.94 398 ILE A C 1
ATOM 3210 O O . ILE A 1 398 ? 126.302 27.161 -184.669 1.00 60.94 398 ILE A O 1
ATOM 3214 N N . GLU A 1 399 ? 126.592 26.278 -182.625 1.00 61.81 399 GLU A N 1
ATOM 3215 C CA . GLU A 1 399 ? 127.926 26.870 -182.411 1.00 61.81 399 GLU A CA 1
ATOM 3216 C C . GLU A 1 399 ? 128.978 26.358 -183.415 1.00 61.81 399 GLU A C 1
ATOM 3218 O O . GLU A 1 399 ? 129.859 27.113 -183.831 1.00 61.81 399 GLU A O 1
ATOM 3223 N N . GLU A 1 400 ? 128.854 25.113 -183.886 1.00 61.75 400 GLU A N 1
ATOM 3224 C CA . GLU A 1 400 ? 129.734 24.572 -184.932 1.00 61.75 400 GLU A CA 1
ATOM 3225 C C . GLU A 1 400 ? 129.462 25.208 -186.308 1.00 61.75 400 GLU A C 1
ATOM 3227 O O . GLU A 1 400 ? 130.373 25.391 -187.115 1.00 61.75 400 GLU A O 1
ATOM 3232 N N . ARG A 1 401 ? 128.217 25.632 -186.563 1.00 58.94 401 ARG A N 1
ATOM 3233 C CA . ARG A 1 401 ? 127.827 26.323 -187.800 1.00 58.94 401 ARG A CA 1
ATOM 3234 C C . ARG A 1 401 ? 128.357 27.757 -187.845 1.00 58.94 401 ARG A C 1
ATOM 3236 O O . ARG A 1 401 ? 128.833 28.206 -188.884 1.00 58.94 401 ARG A O 1
ATOM 3243 N N . GLU A 1 402 ? 128.326 28.454 -186.711 1.00 60.31 402 GLU A N 1
ATOM 3244 C CA . GLU A 1 402 ? 128.805 29.839 -186.596 1.00 60.31 402 GLU A CA 1
ATOM 3245 C C . GLU A 1 402 ? 130.339 29.948 -186.666 1.00 60.31 402 GLU A C 1
ATOM 3247 O O . GLU A 1 402 ? 130.866 30.925 -187.206 1.00 60.31 402 GLU A O 1
ATOM 3252 N N . ARG A 1 403 ? 131.078 28.926 -186.209 1.00 61.44 403 ARG A N 1
ATOM 3253 C CA . ARG A 1 403 ? 132.541 28.852 -186.385 1.00 61.44 403 ARG A CA 1
ATOM 3254 C C . ARG A 1 403 ? 132.961 28.744 -187.851 1.00 61.44 403 ARG A C 1
ATOM 3256 O O . ARG A 1 403 ? 133.976 29.326 -188.234 1.00 61.44 403 ARG A O 1
ATOM 3263 N N . ILE A 1 404 ? 132.182 28.030 -188.662 1.00 59.75 404 ILE A N 1
ATOM 3264 C CA . ILE A 1 404 ? 132.426 27.893 -190.103 1.00 59.75 404 ILE A CA 1
ATOM 3265 C C . ILE A 1 404 ? 132.185 29.240 -190.806 1.00 59.75 404 ILE A C 1
ATOM 3267 O O . ILE A 1 404 ? 133.024 29.677 -191.592 1.00 59.75 404 ILE A O 1
ATOM 3271 N N . GLU A 1 405 ? 131.121 29.966 -190.444 1.00 59.09 405 GLU A N 1
ATOM 3272 C CA . GLU A 1 405 ? 130.827 31.288 -191.022 1.00 59.09 405 GLU A CA 1
ATOM 3273 C C . GLU A 1 405 ? 131.843 32.384 -190.623 1.00 59.09 405 GLU A C 1
ATOM 3275 O O . GLU A 1 405 ? 132.091 33.310 -191.402 1.00 59.09 405 GLU A O 1
ATOM 3280 N N . GLN A 1 406 ? 132.473 32.293 -189.442 1.00 59.06 406 GLN A N 1
ATOM 3281 C CA . GLN A 1 406 ? 133.546 33.216 -189.028 1.00 59.06 406 GLN A CA 1
ATOM 3282 C C . GLN A 1 406 ? 134.857 33.027 -189.812 1.00 59.06 406 GLN A C 1
ATOM 3284 O O . GLN A 1 406 ? 135.606 33.991 -189.979 1.00 59.06 406 GLN A O 1
ATOM 3289 N N . LEU A 1 407 ? 135.130 31.829 -190.337 1.00 56.88 407 LEU A N 1
ATOM 3290 C CA . LEU A 1 407 ? 136.314 31.565 -191.165 1.00 56.88 407 LEU A CA 1
ATOM 3291 C C . LEU A 1 407 ? 136.156 32.078 -192.606 1.00 56.88 407 LEU A C 1
ATOM 3293 O O . LEU A 1 407 ? 137.138 32.508 -193.208 1.00 56.88 407 LEU A O 1
ATOM 3297 N N . GLU A 1 408 ? 134.935 32.115 -193.143 1.00 56.72 408 GLU A N 1
ATOM 3298 C CA . GLU A 1 408 ? 134.683 32.579 -194.516 1.00 56.72 408 GLU A CA 1
ATOM 3299 C C . GLU A 1 408 ? 134.769 34.107 -194.664 1.00 56.72 408 GLU A C 1
ATOM 3301 O O . GLU A 1 408 ? 135.212 34.609 -195.700 1.00 56.72 408 GLU A O 1
ATOM 3306 N N . ARG A 1 409 ? 134.433 34.876 -193.617 1.00 56.69 409 ARG A N 1
ATOM 3307 C CA . ARG A 1 409 ? 134.484 36.351 -193.675 1.00 56.69 409 ARG A CA 1
ATOM 3308 C C . ARG A 1 409 ? 135.886 36.940 -193.509 1.00 56.69 409 ARG A C 1
ATOM 3310 O O . ARG A 1 409 ? 136.110 38.049 -193.980 1.00 56.69 409 ARG A O 1
ATOM 3317 N N . MET A 1 410 ? 136.844 36.215 -192.921 1.00 57.34 410 MET A N 1
ATOM 3318 C CA . MET A 1 410 ? 138.245 36.669 -192.873 1.00 57.34 410 MET A CA 1
ATOM 3319 C C . MET A 1 410 ? 138.975 36.566 -194.227 1.00 57.34 410 MET A C 1
ATOM 3321 O O . MET A 1 410 ? 140.086 37.074 -194.343 1.00 57.34 410 MET A O 1
ATOM 3325 N N . ASN A 1 411 ? 138.370 35.948 -195.250 1.00 51.31 411 ASN A N 1
ATOM 3326 C CA . ASN A 1 411 ? 139.022 35.663 -196.535 1.00 51.31 411 ASN A CA 1
ATOM 3327 C C . ASN A 1 411 ? 138.567 36.557 -197.705 1.00 51.31 411 ASN A C 1
ATOM 3329 O O . ASN A 1 411 ? 138.978 36.330 -198.840 1.00 51.31 411 ASN A O 1
ATOM 3333 N N . SER A 1 412 ? 137.728 37.567 -197.461 1.00 46.81 412 SER A N 1
ATOM 3334 C CA . SER A 1 412 ? 137.265 38.494 -198.500 1.00 46.81 412 SER A CA 1
ATOM 3335 C C . SER A 1 412 ? 137.675 39.932 -198.178 1.00 46.81 412 SER A C 1
ATOM 3337 O O . SER A 1 412 ? 137.034 40.582 -197.359 1.00 46.81 412 SER A O 1
ATOM 3339 N N . GLN A 1 413 ? 138.687 40.404 -198.921 1.00 44.34 413 GLN A N 1
ATOM 3340 C CA . GLN A 1 413 ? 139.117 41.794 -199.159 1.00 44.34 413 GLN A CA 1
ATOM 3341 C C . GLN A 1 413 ? 140.114 42.388 -198.139 1.00 44.34 413 GLN A C 1
ATOM 3343 O O . GLN A 1 413 ? 139.701 42.785 -197.053 1.00 44.34 413 GLN A O 1
ATOM 3348 N N . GLN A 1 414 ? 141.431 42.572 -198.360 1.00 44.34 414 GLN A N 1
ATOM 3349 C CA . GLN A 1 414 ? 142.388 42.453 -199.498 1.00 44.34 414 GLN A CA 1
ATOM 3350 C C . GLN A 1 414 ? 141.926 42.719 -200.933 1.00 44.34 414 GLN A C 1
ATOM 3352 O O . GLN A 1 414 ? 141.327 41.816 -201.556 1.00 44.34 414 GLN A O 1
#

Organism: Chiloscyllium punctatum (NCBI:txid137246)

Secondary structure (DSSP, 8-state):
-----------------------------------------------------------------TTT-----------TT--EEEETTEEEEEETTEEEEEEPGGGG--PPPPP----HHHHHHHHHHHHHHHHHHHHHHHHHHHHHHHHHHHHHHHHHHHHHHHHHHHHHHHHHHHHHHHHHHHHHHHHHHHHHHHHHHHHHHHHHHHHHHHHHHHHHHHHHHHHHHHHHHHHHHHHHHHHHHHHHHHHHHHHHHHHHHHHHHHHHHHHHHHHHHHHHHHHHHHHHHHHHHHHHHHHHHHHHHHHHHHHHHHHHHHHHHHHHHHHHHHHHHHHHHHHHHHHHHHHHHHHHHHHHHHHHHHHHHHHHHHHHHHHHHHHHHHHHHHHHHHHHHHHHHHHHHHHHHHHHHTTS--

InterPro domains:
  IPR026674 Flagellum-associated coiled-coil domain-containing protein 1 [PTHR21707] (76-402)

pLDDT: mean 77.17, std 23.07, range [30.78, 98.62]